Protein AF-A0AAN8EC72-F1 (afdb_monomer)

Nearest PDB structures (foldseek):
  2ee7-assembly1_A  TM=3.089E-01  e=5.657E+00  Homo sapiens
  8s0f-assembly1_2  TM=3.830E-01  e=3.181E+00  Homo sapiens

pLDDT: mean 83.52, std 13.2, range [42.47, 97.62]

Solvent-accessible surface area (backbone atoms only — not comparable to full-atom values): 26885 Å² total; per-residue (Å²): 131,85,76,81,80,80,76,50,76,69,52,52,52,50,52,51,52,38,58,77,69,40,45,73,63,52,56,74,69,58,71,92,68,86,84,71,82,86,74,54,70,72,57,46,53,48,21,55,49,37,52,50,54,47,54,59,46,53,79,74,50,94,70,86,91,40,72,78,41,62,66,50,38,45,52,48,52,38,54,61,46,72,77,41,69,18,92,88,39,93,80,29,49,31,34,41,70,56,55,52,50,49,51,54,36,31,55,54,34,48,24,67,78,69,74,52,74,72,55,68,69,49,54,51,52,49,48,38,33,60,72,48,73,40,79,92,76,36,62,78,54,34,83,79,70,81,81,88,64,64,42,48,64,67,55,49,52,46,45,50,45,29,69,75,73,69,55,84,77,82,62,87,46,65,67,57,59,50,48,47,52,35,52,51,43,49,19,34,34,48,30,49,56,65,62,41,46,46,60,62,35,24,48,68,42,45,47,44,30,43,32,53,51,96,92,43,99,60,64,43,52,34,41,36,36,49,34,61,67,37,79,95,26,55,90,37,73,76,62,24,33,26,45,75,46,55,61,46,83,96,48,65,70,92,71,22,49,44,62,49,47,49,52,49,45,48,75,66,53,32,39,58,89,49,70,46,71,68,57,58,71,65,60,73,84,56,93,89,49,56,59,49,73,66,55,57,28,82,85,45,21,75,25,34,74,38,40,23,73,44,97,86,60,48,73,40,55,92,40,44,32,80,42,56,68,75,42,53,43,31,52,47,26,48,74,57,64,45,93,58,82,51,52,60,67,19,22,19,49,31,28,52,51,36,44,54,74,72,66,57,53,69,68,44,51,33,42,45,61,53,56,93,81,89,66,64,62,64,77,76,72,47,68,38,57,34,86,59,59,28,56,26,43,48,73,76,46,82,80,82,51,69,68,56,58,51,45,67,75,32,72,71,65,77,56,60,87,84,62,74,79,82,62,56,65,73,56,46,50,53,51,49,51,52,54,44,58,64,59,71,35,82,82,50,85,65,58,71,72,53,49,54,50,50,52,55,52,55,57,62,72,76,108

Structure (mmCIF, N/CA/C/O backbone):
data_AF-A0AAN8EC72-F1
#
_entry.id   AF-A0AAN8EC72-F1
#
loop_
_atom_site.group_PDB
_atom_site.id
_atom_site.type_symbol
_atom_site.label_atom_id
_atom_site.label_alt_id
_atom_site.label_comp_id
_atom_site.label_asym_id
_atom_site.label_entity_id
_atom_site.label_seq_id
_atom_site.pdbx_PDB_ins_code
_atom_site.Cartn_x
_atom_site.Cartn_y
_atom_site.Cartn_z
_atom_site.occupancy
_atom_site.B_iso_or_equiv
_atom_site.auth_seq_id
_atom_site.auth_comp_id
_atom_site.auth_asym_id
_atom_site.auth_atom_id
_atom_site.pdbx_PDB_model_num
ATOM 1 N N . MET A 1 1 ? 42.688 46.860 9.228 1.00 46.72 1 MET A N 1
ATOM 2 C CA . MET A 1 1 ? 42.415 45.417 9.406 1.00 46.72 1 MET A CA 1
ATOM 3 C C . MET A 1 1 ? 41.124 45.282 10.195 1.00 46.72 1 MET A C 1
ATOM 5 O O . MET A 1 1 ? 41.050 45.919 11.238 1.00 46.72 1 MET A O 1
ATOM 9 N N . PRO A 1 2 ? 40.107 44.543 9.726 1.00 42.47 2 PRO A N 1
ATOM 10 C CA . PRO A 1 2 ? 38.930 44.283 10.545 1.00 42.47 2 PRO A CA 1
ATOM 11 C C . PRO A 1 2 ? 39.304 43.329 11.688 1.00 42.47 2 PRO A C 1
ATOM 13 O O . PRO A 1 2 ? 39.963 42.317 11.451 1.00 42.47 2 PRO A O 1
ATOM 16 N N . LEU A 1 3 ? 38.910 43.678 12.916 1.00 46.81 3 LEU A N 1
ATOM 17 C CA . LEU A 1 3 ? 39.041 42.824 14.098 1.00 46.81 3 LEU A CA 1
ATOM 18 C C . LEU A 1 3 ? 38.279 41.504 13.870 1.00 46.81 3 LEU A C 1
ATOM 20 O O . LEU A 1 3 ? 37.191 41.532 13.286 1.00 46.81 3 LEU A O 1
ATOM 24 N N . PRO A 1 4 ? 38.819 40.348 14.294 1.00 59.16 4 PRO A N 1
ATOM 25 C CA . PRO A 1 4 ? 38.107 39.083 14.178 1.00 59.16 4 PRO A CA 1
ATOM 26 C C . PRO A 1 4 ? 36.824 39.146 15.014 1.00 59.16 4 PRO A C 1
ATOM 28 O O . PRO A 1 4 ? 36.871 39.460 16.199 1.00 59.16 4 PRO A O 1
ATOM 31 N N . PHE A 1 5 ? 35.680 38.860 14.387 1.00 64.88 5 PHE A N 1
ATOM 32 C CA . PHE A 1 5 ? 34.396 38.738 15.077 1.00 64.88 5 PHE A CA 1
ATOM 33 C C . PHE A 1 5 ? 34.524 37.748 16.245 1.00 64.88 5 PHE A C 1
ATOM 35 O O . PHE A 1 5 ? 34.888 36.587 16.034 1.00 64.88 5 PHE A O 1
ATOM 42 N N . GLU A 1 6 ? 34.216 38.197 17.465 1.00 75.75 6 GLU A N 1
ATOM 43 C CA . GLU A 1 6 ? 34.116 37.311 18.625 1.00 75.75 6 GLU A CA 1
ATOM 44 C C . GLU A 1 6 ? 33.033 36.258 18.372 1.00 75.75 6 GLU A C 1
ATOM 46 O O . GLU A 1 6 ? 31.905 36.563 17.974 1.00 75.75 6 GLU A O 1
ATOM 51 N N . LYS A 1 7 ? 33.390 34.986 18.569 1.00 76.31 7 LYS A N 1
ATOM 52 C CA . LYS A 1 7 ? 32.455 33.870 18.413 1.00 76.31 7 LYS A CA 1
ATOM 53 C C . LYS A 1 7 ? 31.386 33.951 19.496 1.00 76.31 7 LYS A C 1
ATOM 55 O O . LYS A 1 7 ? 31.709 34.024 20.679 1.00 76.31 7 LYS A O 1
ATOM 60 N N . SER A 1 8 ? 30.117 33.862 19.103 1.00 81.00 8 SER A N 1
ATOM 61 C CA . SER A 1 8 ? 29.017 33.813 20.066 1.00 81.00 8 SER A CA 1
ATOM 62 C C . SER A 1 8 ? 29.065 32.526 20.903 1.00 81.00 8 SER A C 1
ATOM 64 O O . SER A 1 8 ? 29.641 31.516 20.485 1.00 81.00 8 SER A O 1
ATOM 66 N N . GLY A 1 9 ? 28.382 32.505 22.053 1.00 79.38 9 GLY A N 1
ATOM 67 C CA . GLY A 1 9 ? 28.254 31.290 22.873 1.00 79.38 9 GLY A CA 1
ATOM 68 C C . GLY A 1 9 ? 27.695 30.084 22.099 1.00 79.38 9 GLY A C 1
ATOM 69 O O . GLY A 1 9 ? 28.152 28.959 22.292 1.00 79.38 9 GLY A O 1
ATOM 70 N N . ARG A 1 10 ? 26.791 30.313 21.131 1.00 78.44 10 ARG A N 1
ATOM 71 C CA . ARG A 1 10 ? 26.284 29.253 20.237 1.00 78.44 10 ARG A CA 1
ATOM 72 C C . ARG A 1 10 ? 27.351 28.733 19.274 1.00 78.44 10 ARG A C 1
ATOM 74 O O . ARG A 1 10 ? 27.302 27.569 18.880 1.00 78.44 10 ARG A O 1
ATOM 81 N N . ASP A 1 11 ? 28.294 29.571 18.857 1.00 81.94 11 ASP A N 1
ATOM 82 C CA . ASP A 1 11 ? 29.370 29.156 17.953 1.00 81.94 11 ASP A CA 1
ATOM 83 C C . ASP A 1 11 ? 30.413 28.308 18.682 1.00 81.94 11 ASP A C 1
ATOM 85 O O . ASP A 1 11 ? 30.878 27.308 18.131 1.00 81.94 11 ASP A O 1
ATOM 89 N N . LEU A 1 12 ? 30.700 28.634 19.945 1.00 84.69 12 LEU A N 1
ATOM 90 C CA . LEU A 1 12 ? 31.530 27.808 20.824 1.00 84.69 12 LEU A CA 1
ATOM 91 C C . LEU A 1 12 ? 30.880 26.442 21.093 1.00 84.69 12 LEU A C 1
ATOM 93 O O . LEU A 1 12 ? 31.542 25.412 20.960 1.00 84.69 12 LEU A O 1
ATOM 97 N N . GLU A 1 13 ? 29.574 26.407 21.381 1.00 87.38 13 GLU A N 1
ATOM 98 C CA . GLU A 1 13 ? 28.813 25.160 21.548 1.00 87.38 13 GLU A CA 1
ATOM 99 C C . GLU A 1 13 ? 28.866 24.289 20.280 1.00 87.38 13 GLU A C 1
ATOM 101 O O . GLU A 1 13 ? 29.139 23.087 20.339 1.00 87.38 13 GLU A O 1
ATOM 106 N N . ARG A 1 14 ? 28.680 24.893 19.100 1.00 89.31 14 ARG A N 1
ATOM 107 C CA . ARG A 1 14 ? 28.799 24.195 17.809 1.00 89.31 14 ARG A CA 1
ATOM 108 C C . ARG A 1 14 ? 30.201 23.640 17.578 1.00 89.31 14 ARG A C 1
ATOM 110 O O . ARG A 1 14 ? 30.325 22.534 17.051 1.00 89.31 14 ARG A O 1
ATOM 117 N N . ASP A 1 15 ? 31.245 24.369 17.958 1.00 88.19 15 ASP A N 1
ATOM 118 C CA . ASP A 1 15 ? 32.632 23.911 17.834 1.00 88.19 15 ASP A CA 1
ATOM 119 C C . ASP A 1 15 ? 32.931 22.729 18.762 1.00 88.19 15 ASP A C 1
ATOM 121 O O . ASP A 1 15 ? 33.540 21.746 18.325 1.00 88.19 15 ASP A O 1
ATOM 125 N N . LEU A 1 16 ? 32.435 22.766 20.000 1.00 88.00 16 LEU A N 1
ATOM 126 C CA . LEU A 1 16 ? 32.513 21.634 20.925 1.00 88.00 16 LEU A CA 1
ATOM 127 C C . LEU A 1 16 ? 31.772 20.413 20.373 1.00 88.00 16 LEU A C 1
ATOM 129 O O . LEU A 1 16 ? 32.335 19.318 20.343 1.00 88.00 16 LEU A O 1
ATOM 133 N N . LEU A 1 17 ? 30.560 20.595 19.842 1.00 91.31 17 LEU A N 1
ATOM 134 C CA . LEU A 1 17 ? 29.793 19.516 19.215 1.00 91.31 17 LEU A CA 1
ATOM 135 C C . LEU A 1 17 ? 30.507 18.923 17.995 1.00 91.31 17 LEU A C 1
ATOM 137 O O . LEU A 1 17 ? 30.494 17.705 17.815 1.00 91.31 17 LEU A O 1
ATOM 141 N N . ARG A 1 18 ? 31.147 19.744 17.152 1.00 91.06 18 ARG A N 1
ATOM 142 C CA . ARG A 1 18 ? 31.933 19.265 15.998 1.00 91.06 18 ARG A CA 1
ATOM 143 C C . ARG A 1 18 ? 33.109 18.403 16.446 1.00 91.06 18 ARG A C 1
ATOM 145 O O . ARG A 1 18 ? 33.328 17.341 15.862 1.00 91.06 18 ARG A O 1
ATOM 152 N N . ARG A 1 19 ? 33.834 18.836 17.482 1.00 88.38 19 ARG A N 1
ATOM 153 C CA . ARG A 1 19 ? 34.950 18.074 18.066 1.00 88.38 19 ARG A CA 1
ATOM 154 C C . ARG A 1 19 ? 34.461 16.765 18.679 1.00 88.38 19 ARG A C 1
ATOM 156 O O . ARG A 1 19 ? 34.948 15.710 18.291 1.00 88.38 19 ARG A O 1
ATOM 163 N N . ALA A 1 20 ? 33.443 16.821 19.538 1.00 91.12 20 ALA A N 1
ATOM 164 C CA . ALA A 1 20 ? 32.864 15.647 20.194 1.00 91.12 20 ALA A CA 1
ATOM 165 C C . ALA A 1 20 ? 32.308 14.621 19.191 1.00 91.12 20 ALA A C 1
ATOM 167 O O . ALA A 1 20 ? 32.377 13.419 19.418 1.00 91.12 20 ALA A O 1
ATOM 168 N N . ARG A 1 21 ? 31.784 15.081 18.048 1.00 91.38 21 ARG A N 1
ATOM 169 C CA . ARG A 1 21 ? 31.259 14.215 16.978 1.00 91.38 21 ARG A CA 1
ATOM 170 C C . ARG A 1 21 ? 32.319 13.771 15.962 1.00 91.38 21 ARG A C 1
ATOM 172 O O . ARG A 1 21 ? 31.936 13.174 14.949 1.00 91.38 21 ARG A O 1
ATOM 179 N N . GLY A 1 22 ? 33.600 14.071 16.199 1.00 90.94 22 GLY A N 1
ATOM 180 C CA . GLY A 1 22 ? 34.728 13.618 15.382 1.00 90.94 22 GLY A CA 1
ATOM 181 C C . GLY A 1 22 ? 34.770 14.224 13.978 1.00 90.94 22 GLY A C 1
ATOM 182 O O . GLY A 1 22 ? 35.112 13.530 13.025 1.00 90.94 22 GLY A O 1
ATOM 183 N N . TYR A 1 23 ? 34.385 15.495 13.810 1.00 91.50 23 TYR A N 1
ATOM 184 C CA . TYR A 1 23 ? 34.305 16.143 12.491 1.00 91.50 23 TYR A CA 1
ATOM 185 C C . TYR A 1 23 ? 35.595 15.998 11.668 1.00 91.50 23 TYR A C 1
ATOM 187 O O . TYR A 1 23 ? 35.534 15.550 10.528 1.00 91.50 23 TYR A O 1
ATOM 195 N N . THR A 1 24 ? 36.761 16.290 12.252 1.00 87.44 24 THR A N 1
ATOM 196 C CA . THR A 1 24 ? 38.059 16.211 11.557 1.00 87.44 24 THR A CA 1
ATOM 197 C C . THR A 1 24 ? 38.353 14.807 11.022 1.00 87.44 24 THR A C 1
ATOM 199 O O . THR A 1 24 ? 38.777 14.662 9.880 1.00 87.44 24 THR A O 1
ATOM 202 N N . GLN A 1 25 ? 38.057 13.769 11.810 1.00 87.44 25 GLN A N 1
ATOM 203 C CA . GLN A 1 25 ? 38.228 12.366 11.409 1.00 87.44 25 GLN A CA 1
ATOM 204 C C . GLN A 1 25 ? 37.222 11.970 10.320 1.00 87.44 25 GLN A C 1
ATOM 206 O O . GLN A 1 25 ? 37.564 11.256 9.383 1.00 87.44 25 GLN A O 1
ATOM 211 N N . LYS A 1 26 ? 35.983 12.473 10.404 1.00 87.75 26 LYS A N 1
ATOM 212 C CA . LYS A 1 26 ? 34.939 12.216 9.403 1.00 87.75 26 LYS A CA 1
ATOM 213 C C . LYS A 1 26 ? 35.263 12.816 8.042 1.00 87.75 26 LYS A C 1
ATOM 215 O O . LYS A 1 26 ? 34.969 12.184 7.041 1.00 87.75 26 LYS A O 1
ATOM 220 N N . ILE A 1 27 ? 35.862 14.005 7.976 1.00 89.75 27 ILE A N 1
ATOM 221 C CA . ILE A 1 27 ? 36.263 14.591 6.685 1.00 89.75 27 ILE A CA 1
ATOM 222 C C . ILE A 1 27 ? 37.381 13.760 6.049 1.00 89.75 27 ILE A C 1
ATOM 224 O O . ILE A 1 27 ? 37.345 13.512 4.849 1.00 89.75 27 ILE A O 1
ATOM 228 N N . GLN A 1 28 ? 38.339 13.279 6.847 1.00 87.06 28 GLN A N 1
ATOM 229 C CA . GLN A 1 28 ? 39.420 12.415 6.358 1.00 87.06 28 GLN A CA 1
ATOM 230 C C . GLN A 1 28 ? 38.903 11.088 5.782 1.00 87.06 28 GLN A C 1
ATOM 232 O O . GLN A 1 28 ? 39.542 10.526 4.900 1.00 87.06 28 GLN A O 1
ATOM 237 N N . SER A 1 29 ? 37.745 10.604 6.243 1.00 83.06 29 SER A N 1
ATOM 238 C CA . SER A 1 29 ? 37.095 9.407 5.701 1.00 83.06 29 SER A CA 1
ATOM 239 C C . SER A 1 29 ? 36.094 9.683 4.573 1.00 83.06 29 SER A C 1
ATOM 241 O O . SER A 1 29 ? 35.571 8.733 3.988 1.00 83.06 29 SER A O 1
ATOM 243 N N . THR A 1 30 ? 35.820 10.950 4.230 1.00 83.88 30 THR A N 1
ATOM 244 C CA . THR A 1 30 ? 35.007 11.261 3.045 1.00 83.88 30 THR A CA 1
ATOM 245 C C . THR A 1 30 ? 35.797 11.034 1.763 1.00 83.88 30 THR A C 1
ATOM 247 O O . THR A 1 30 ? 36.959 11.410 1.647 1.00 83.88 30 THR A O 1
ATOM 250 N N . THR A 1 31 ? 35.147 10.428 0.777 1.00 85.19 31 THR A N 1
ATOM 251 C CA . THR A 1 31 ? 35.734 10.097 -0.522 1.00 85.19 31 THR A CA 1
ATOM 252 C C . THR A 1 31 ? 35.038 10.869 -1.642 1.00 85.19 31 THR A C 1
ATOM 254 O O . THR A 1 31 ? 33.893 11.301 -1.512 1.00 85.19 31 THR A O 1
ATOM 257 N N . SER A 1 32 ? 35.703 10.994 -2.791 1.00 81.19 32 SER A N 1
ATOM 258 C CA . SER A 1 32 ? 35.111 11.536 -4.025 1.00 81.19 32 SER A CA 1
ATOM 259 C C . SER A 1 32 ? 34.186 10.542 -4.744 1.00 81.19 32 SER A C 1
ATOM 261 O O . SER A 1 32 ? 33.654 10.840 -5.814 1.00 81.19 32 SER A O 1
ATOM 263 N N . THR A 1 33 ? 33.982 9.346 -4.183 1.00 80.81 33 THR A N 1
ATOM 264 C CA . THR A 1 33 ? 33.150 8.310 -4.797 1.00 80.81 33 THR A CA 1
ATOM 265 C C . THR A 1 33 ? 31.694 8.754 -4.853 1.00 80.81 33 THR A C 1
ATOM 267 O O . THR A 1 33 ? 31.110 9.140 -3.841 1.00 80.81 33 THR A O 1
ATOM 270 N N . ILE A 1 34 ? 31.078 8.636 -6.028 1.00 77.44 34 ILE A N 1
ATOM 271 C CA . ILE A 1 34 ? 29.670 8.983 -6.224 1.00 77.44 34 ILE A CA 1
ATOM 272 C C . ILE A 1 34 ? 28.788 8.033 -5.403 1.00 77.44 34 ILE A C 1
ATOM 274 O O . ILE A 1 34 ? 28.607 6.866 -5.755 1.00 77.44 34 ILE A O 1
ATOM 278 N N . VAL A 1 35 ? 28.180 8.554 -4.337 1.00 79.31 35 VAL A N 1
ATOM 279 C CA . VAL A 1 35 ? 27.195 7.821 -3.535 1.00 79.31 35 VAL A CA 1
ATOM 280 C C . VAL A 1 35 ? 25.839 7.883 -4.232 1.00 79.31 35 VAL A C 1
ATOM 282 O O . VAL A 1 35 ? 25.214 8.938 -4.344 1.00 79.31 35 VAL A O 1
ATOM 285 N N . ARG A 1 36 ? 25.357 6.736 -4.719 1.00 79.19 36 ARG A N 1
ATOM 286 C CA . ARG A 1 36 ? 24.037 6.629 -5.356 1.00 79.19 36 ARG A CA 1
ATOM 287 C C . ARG A 1 36 ? 22.976 6.251 -4.333 1.00 79.19 36 ARG A C 1
ATOM 289 O O . ARG A 1 36 ? 23.216 5.446 -3.440 1.00 79.19 36 ARG A O 1
ATOM 296 N N . LYS A 1 37 ? 21.754 6.758 -4.525 1.00 80.69 37 LYS A N 1
ATOM 297 C CA . LYS A 1 37 ? 20.604 6.358 -3.705 1.00 80.69 37 LYS A CA 1
ATOM 298 C C . LYS A 1 37 ? 20.415 4.827 -3.760 1.00 80.69 37 LYS A C 1
ATOM 300 O O . LYS A 1 37 ? 20.411 4.282 -4.878 1.00 80.69 37 LYS A O 1
ATOM 305 N N . PRO A 1 38 ? 20.209 4.154 -2.612 1.00 83.88 38 PRO A N 1
ATOM 306 C CA . PRO A 1 38 ? 19.804 2.753 -2.579 1.00 83.88 38 PRO A CA 1
ATOM 307 C C . PRO A 1 38 ? 18.546 2.529 -3.423 1.00 83.88 38 PRO A C 1
ATOM 309 O O . PRO A 1 38 ? 17.668 3.395 -3.496 1.00 83.88 38 PRO A O 1
ATOM 312 N N . ILE A 1 39 ? 18.466 1.381 -4.089 1.00 86.62 39 ILE A N 1
ATOM 313 C CA . ILE A 1 39 ? 17.303 1.003 -4.898 1.00 86.62 39 ILE A CA 1
ATOM 314 C C . ILE A 1 39 ? 16.503 -0.080 -4.195 1.00 86.62 39 ILE A C 1
ATOM 316 O O . ILE A 1 39 ? 17.054 -0.929 -3.504 1.00 86.62 39 ILE A O 1
ATOM 320 N N . ALA A 1 40 ? 15.183 -0.017 -4.352 1.00 81.69 40 ALA A N 1
ATOM 321 C CA . ALA A 1 40 ? 14.292 -1.037 -3.824 1.00 81.69 40 ALA A CA 1
ATOM 322 C C . ALA A 1 40 ? 14.502 -2.362 -4.570 1.00 81.69 40 ALA A C 1
ATOM 324 O O . ALA A 1 40 ? 14.793 -2.352 -5.767 1.00 81.69 40 ALA A O 1
ATOM 325 N N . SER A 1 41 ? 14.261 -3.486 -3.894 1.00 82.12 41 SER A N 1
ATOM 326 C CA . SER A 1 41 ? 14.407 -4.837 -4.462 1.00 82.12 41 SER A CA 1
ATOM 327 C C . SER A 1 41 ? 13.647 -5.022 -5.780 1.00 82.12 41 SER A C 1
ATOM 329 O O . SER A 1 41 ? 14.185 -5.561 -6.736 1.00 82.12 41 SER A O 1
ATOM 331 N N . GLY A 1 42 ? 12.427 -4.487 -5.895 1.00 82.19 42 GLY A N 1
ATOM 332 C CA . GLY A 1 42 ? 11.675 -4.533 -7.154 1.00 82.19 42 GLY A CA 1
ATOM 333 C C . GLY A 1 42 ? 12.382 -3.817 -8.314 1.00 82.19 42 GLY A C 1
ATOM 334 O O . GLY A 1 42 ? 12.384 -4.314 -9.435 1.00 82.19 42 GLY A O 1
ATOM 335 N N . THR A 1 43 ? 13.017 -2.671 -8.051 1.00 88.81 43 THR A N 1
ATOM 336 C CA . THR A 1 43 ? 13.814 -1.949 -9.054 1.00 88.81 43 THR A CA 1
ATOM 337 C C . THR A 1 43 ? 15.097 -2.704 -9.390 1.00 88.81 43 THR A C 1
ATOM 339 O O . THR A 1 43 ? 15.449 -2.780 -10.562 1.00 88.81 43 THR A O 1
ATOM 342 N N . GLN A 1 44 ? 15.760 -3.285 -8.385 1.00 92.38 44 GLN A N 1
ATOM 343 C CA . GLN A 1 44 ? 16.944 -4.125 -8.575 1.00 92.38 44 GLN A CA 1
ATOM 344 C C . GLN A 1 44 ? 16.641 -5.299 -9.515 1.00 92.38 44 GLN A C 1
ATOM 346 O O . GLN A 1 44 ? 17.339 -5.469 -10.507 1.00 92.38 44 GLN A O 1
ATOM 351 N N . ASN A 1 45 ? 15.530 -6.009 -9.296 1.00 92.44 45 ASN A N 1
ATOM 352 C CA . ASN A 1 45 ? 15.113 -7.110 -10.167 1.00 92.44 45 ASN A CA 1
ATOM 353 C C . ASN A 1 45 ? 14.882 -6.650 -11.615 1.00 92.44 45 ASN A C 1
ATOM 355 O O . ASN A 1 45 ? 15.243 -7.348 -12.557 1.00 92.44 45 ASN A O 1
ATOM 359 N N . HIS A 1 46 ? 14.289 -5.467 -11.823 1.00 94.00 46 HIS A N 1
ATOM 360 C CA . HIS A 1 46 ? 14.153 -4.908 -13.172 1.00 94.00 46 HIS A CA 1
ATOM 361 C C . HIS A 1 46 ? 15.512 -4.610 -13.813 1.00 94.00 46 HIS A C 1
ATOM 363 O O . HIS A 1 46 ? 15.675 -4.851 -15.004 1.00 94.00 46 HIS A O 1
ATOM 369 N N . TYR A 1 47 ? 16.476 -4.104 -13.042 1.00 96.19 47 TYR A N 1
ATOM 370 C CA . TYR A 1 47 ? 17.819 -3.797 -13.534 1.00 96.19 47 TYR A CA 1
ATOM 371 C C . TYR A 1 47 ? 18.580 -5.065 -13.916 1.00 96.19 47 TYR A C 1
ATOM 373 O O . TYR A 1 47 ? 19.102 -5.145 -15.023 1.00 96.19 47 TYR A O 1
ATOM 381 N N . GLU A 1 48 ? 18.584 -6.067 -13.042 1.00 96.50 48 GLU A N 1
ATOM 382 C CA . GLU A 1 48 ? 19.213 -7.368 -13.292 1.00 96.50 48 GLU A CA 1
ATOM 383 C C . GLU A 1 48 ? 18.596 -8.077 -14.495 1.00 96.50 48 GLU A C 1
ATOM 385 O O . GLU A 1 48 ? 19.317 -8.618 -15.328 1.00 96.50 48 GLU A O 1
ATOM 390 N N . ASN A 1 49 ? 17.267 -8.036 -14.627 1.00 95.62 49 ASN A N 1
ATOM 391 C CA . ASN A 1 49 ? 16.598 -8.590 -15.798 1.00 95.62 49 ASN A CA 1
ATOM 392 C C . ASN A 1 49 ? 17.034 -7.867 -17.074 1.00 95.62 49 ASN A C 1
ATOM 394 O O . ASN A 1 49 ? 17.425 -8.532 -18.018 1.00 95.62 49 ASN A O 1
ATOM 398 N N . MET A 1 50 ? 17.034 -6.531 -17.106 1.00 97.19 50 MET A N 1
ATOM 399 C CA . MET A 1 50 ? 17.440 -5.799 -18.313 1.00 97.19 50 MET A CA 1
ATOM 400 C C . MET A 1 50 ? 18.908 -6.008 -18.694 1.00 97.19 50 MET A C 1
ATOM 402 O O . MET A 1 50 ? 19.219 -6.001 -19.878 1.00 97.19 50 MET A O 1
ATOM 406 N N . LEU A 1 51 ? 19.802 -6.183 -17.718 1.00 97.06 51 LEU A N 1
ATOM 407 C CA . LEU A 1 51 ? 21.203 -6.516 -17.991 1.00 97.06 51 LEU A CA 1
ATOM 408 C C . LEU A 1 51 ? 21.341 -7.926 -18.572 1.00 97.06 51 LEU A C 1
ATOM 410 O O . LEU A 1 51 ? 22.084 -8.108 -19.521 1.00 97.06 51 LEU A O 1
ATOM 414 N N . ARG A 1 52 ? 20.569 -8.893 -18.072 1.00 96.94 52 ARG A N 1
ATOM 415 C CA . ARG A 1 52 ? 20.538 -10.250 -18.633 1.00 96.94 52 ARG A CA 1
ATOM 416 C C . ARG A 1 52 ? 19.992 -10.283 -20.057 1.00 96.94 52 ARG A C 1
ATOM 418 O O . ARG A 1 52 ? 20.506 -11.000 -20.895 1.00 96.94 52 ARG A O 1
ATOM 425 N N . GLU A 1 53 ? 18.955 -9.496 -20.334 1.00 96.38 53 GLU A N 1
ATOM 426 C CA . GLU A 1 53 ? 18.437 -9.350 -21.699 1.00 96.38 53 GLU A CA 1
ATOM 427 C C . GLU A 1 53 ? 19.467 -8.746 -22.646 1.00 96.38 53 GLU A C 1
ATOM 429 O O . GLU A 1 53 ? 19.495 -9.088 -23.821 1.00 96.38 53 GLU A O 1
ATOM 434 N N . TRP A 1 54 ? 20.295 -7.838 -22.136 1.00 97.31 54 TRP A N 1
ATOM 435 C CA . TRP A 1 54 ? 21.408 -7.285 -22.889 1.00 97.31 54 TRP A CA 1
ATOM 436 C C . TRP A 1 54 ? 22.498 -8.330 -23.147 1.00 97.31 54 TRP A C 1
ATOM 438 O O . TRP A 1 54 ? 22.997 -8.396 -24.263 1.00 97.31 54 TRP A O 1
ATOM 448 N N . ASP A 1 55 ? 22.818 -9.170 -22.162 1.00 96.56 55 ASP A N 1
ATOM 449 C CA . ASP A 1 55 ? 23.769 -10.271 -22.344 1.00 96.56 55 ASP A CA 1
ATOM 450 C C . ASP A 1 55 ? 23.262 -11.254 -23.424 1.00 96.56 55 ASP A C 1
ATOM 452 O O . ASP A 1 55 ? 23.988 -11.538 -24.370 1.00 96.56 55 ASP A O 1
ATOM 456 N N . ASN A 1 56 ? 21.980 -11.647 -23.380 1.00 96.25 56 ASN A N 1
ATOM 457 C CA . ASN A 1 56 ? 21.368 -12.487 -24.423 1.00 96.25 56 ASN A CA 1
ATOM 458 C C . ASN A 1 56 ? 21.400 -11.826 -25.814 1.00 96.25 56 ASN A C 1
ATOM 460 O O . ASN A 1 56 ? 21.597 -12.492 -26.822 1.00 96.25 56 ASN A O 1
ATOM 464 N N . PHE A 1 57 ? 21.190 -10.508 -25.878 1.00 97.00 57 PHE A N 1
ATOM 465 C CA . PHE A 1 57 ? 21.282 -9.762 -27.131 1.00 97.00 57 PHE A CA 1
ATOM 466 C C . PHE A 1 57 ? 22.701 -9.795 -27.706 1.00 97.00 57 PHE A C 1
ATOM 468 O O . PHE A 1 57 ? 22.848 -9.952 -28.913 1.00 97.00 57 PHE A O 1
ATOM 475 N N . ILE A 1 58 ? 23.734 -9.662 -26.864 1.00 96.88 58 ILE A N 1
ATOM 476 C CA . ILE A 1 58 ? 25.133 -9.712 -27.309 1.00 96.88 58 ILE A CA 1
ATOM 477 C C . ILE A 1 58 ? 25.453 -11.053 -27.967 1.00 96.88 58 ILE A C 1
ATOM 479 O O . ILE A 1 58 ? 26.146 -11.057 -28.982 1.00 96.88 58 ILE A O 1
ATOM 483 N N . ASP A 1 59 ? 24.939 -12.155 -27.422 1.00 94.06 59 ASP A N 1
ATOM 484 C CA . ASP A 1 59 ? 25.199 -13.501 -27.947 1.00 94.06 59 ASP A CA 1
ATOM 485 C C . ASP A 1 59 ? 24.731 -13.670 -29.406 1.00 94.06 59 ASP A C 1
ATOM 487 O O . ASP A 1 59 ? 25.286 -14.481 -30.147 1.00 94.06 59 ASP A O 1
ATOM 491 N N . GLU A 1 60 ? 23.741 -12.883 -29.835 1.00 92.69 60 GLU A N 1
ATOM 492 C CA . GLU A 1 60 ? 23.151 -12.919 -31.178 1.00 92.69 60 GLU A CA 1
ATOM 493 C C . GLU A 1 60 ? 23.535 -11.699 -32.045 1.00 92.69 60 GLU A C 1
ATOM 495 O O . GLU A 1 60 ? 23.143 -11.619 -33.212 1.00 92.69 60 GLU A O 1
ATOM 500 N N . TYR A 1 61 ? 24.268 -10.718 -31.504 1.00 94.75 61 TYR A N 1
ATOM 501 C CA . TYR A 1 61 ? 24.498 -9.436 -32.175 1.00 94.75 61 TYR A CA 1
ATOM 502 C C . TYR A 1 61 ? 25.741 -9.443 -33.073 1.00 94.75 61 TYR A C 1
ATOM 504 O O . TYR A 1 61 ? 26.880 -9.525 -32.612 1.00 94.75 61 TYR A O 1
ATOM 512 N N . GLU A 1 62 ? 25.529 -9.244 -34.375 1.00 86.88 62 GLU A N 1
ATOM 513 C CA . GLU A 1 62 ? 26.601 -9.067 -35.356 1.00 86.88 62 GLU A CA 1
ATOM 514 C C . GLU A 1 62 ? 27.161 -7.632 -35.303 1.00 86.88 62 GLU A C 1
ATOM 516 O O . GLU A 1 62 ? 26.695 -6.717 -35.985 1.00 86.88 62 GLU A O 1
ATOM 521 N N . GLY A 1 63 ? 28.172 -7.408 -34.460 1.00 88.69 63 GLY A N 1
ATOM 522 C CA . GLY A 1 63 ? 28.877 -6.129 -34.372 1.00 88.69 63 GLY A CA 1
ATOM 523 C C . GLY A 1 63 ? 29.635 -5.940 -33.062 1.00 88.69 63 GLY A C 1
ATOM 524 O O . GLY A 1 63 ? 29.710 -6.839 -32.232 1.00 88.69 63 GLY A O 1
ATOM 525 N N . VAL A 1 64 ? 30.198 -4.745 -32.856 1.00 90.75 64 VAL A N 1
ATOM 526 C CA . VAL A 1 64 ? 30.786 -4.373 -31.559 1.00 90.75 64 VAL A CA 1
ATOM 527 C C . VAL A 1 64 ? 29.655 -3.917 -30.628 1.00 90.75 64 VAL A C 1
ATOM 529 O O . VAL A 1 64 ? 29.022 -2.891 -30.908 1.00 90.75 64 VAL A O 1
ATOM 532 N N . PRO A 1 65 ? 29.370 -4.642 -29.531 1.00 92.88 65 PRO A N 1
ATOM 533 C CA . PRO A 1 65 ? 28.278 -4.290 -28.639 1.00 92.88 65 PRO A CA 1
ATOM 534 C C . PRO A 1 65 ? 28.666 -3.090 -27.770 1.00 92.88 65 PRO A C 1
ATOM 536 O O . PRO A 1 65 ? 29.400 -3.205 -26.792 1.00 92.88 65 PRO A O 1
ATOM 539 N N . ASP A 1 66 ? 28.135 -1.921 -28.114 1.00 94.25 66 ASP A N 1
ATOM 540 C CA . ASP A 1 66 ? 28.215 -0.712 -27.294 1.00 94.25 66 ASP A CA 1
ATOM 541 C C . ASP A 1 66 ? 26.815 -0.114 -27.123 1.00 94.25 66 ASP A C 1
ATOM 543 O O . ASP A 1 66 ? 26.291 0.477 -28.067 1.00 94.25 66 ASP A O 1
ATOM 547 N N . PRO A 1 67 ? 26.193 -0.210 -25.935 1.00 93.12 67 PRO A N 1
ATOM 548 C CA . PRO A 1 67 ? 24.857 0.331 -25.733 1.00 93.12 67 PRO A CA 1
ATOM 549 C C . PRO A 1 67 ? 24.832 1.860 -25.808 1.00 93.12 67 PRO A C 1
ATOM 551 O O . PRO A 1 67 ? 23.766 2.434 -26.005 1.00 93.12 67 PRO A O 1
ATOM 554 N N . THR A 1 68 ? 25.965 2.549 -25.648 1.00 93.69 68 THR A N 1
ATOM 555 C CA . THR A 1 68 ? 26.018 4.013 -25.750 1.00 93.69 68 THR A CA 1
ATOM 556 C C . THR A 1 68 ? 25.970 4.502 -27.196 1.00 93.69 68 THR A C 1
ATOM 558 O O . THR A 1 68 ? 25.580 5.652 -27.438 1.00 93.69 68 THR A O 1
ATOM 561 N N . ASN A 1 69 ? 26.271 3.624 -28.156 1.00 94.69 69 ASN A N 1
ATOM 562 C CA . ASN A 1 69 ? 26.049 3.858 -29.570 1.00 94.69 69 ASN A CA 1
ATOM 563 C C . ASN A 1 69 ? 24.544 3.825 -29.891 1.00 94.69 69 ASN A C 1
ATOM 565 O O . ASN A 1 69 ? 23.826 2.890 -29.538 1.00 94.69 69 ASN A O 1
ATOM 569 N N . VAL A 1 70 ? 24.061 4.847 -30.604 1.00 94.12 70 VAL A N 1
ATOM 570 C CA . VAL A 1 70 ? 22.633 4.998 -30.928 1.00 94.12 70 VAL A CA 1
ATOM 571 C C . VAL A 1 70 ? 22.091 3.821 -31.739 1.00 94.12 70 VAL A C 1
ATOM 573 O O . VAL A 1 70 ? 20.960 3.403 -31.495 1.00 94.12 70 VAL A O 1
ATOM 576 N N . LYS A 1 71 ? 22.861 3.290 -32.696 1.00 93.38 71 LYS A N 1
ATOM 577 C CA . LYS A 1 71 ? 22.420 2.164 -33.525 1.00 93.38 71 LYS A CA 1
ATOM 578 C C . LYS A 1 71 ? 22.265 0.906 -32.674 1.00 93.38 71 LYS A C 1
ATOM 580 O O . LYS A 1 71 ? 21.170 0.362 -32.624 1.00 93.38 71 LYS A O 1
ATOM 585 N N . THR A 1 72 ? 23.299 0.519 -31.933 1.00 95.88 72 THR A N 1
ATOM 586 C CA . THR A 1 72 ? 23.248 -0.665 -31.064 1.00 95.88 72 THR A CA 1
ATOM 587 C C . THR A 1 72 ? 22.135 -0.556 -30.016 1.00 95.88 72 THR A C 1
ATOM 589 O O . THR A 1 72 ? 21.438 -1.529 -29.742 1.00 95.88 72 THR A O 1
ATOM 592 N N . ALA A 1 73 ? 21.897 0.637 -29.460 1.00 95.69 73 ALA A N 1
ATOM 593 C CA . ALA A 1 73 ? 20.786 0.869 -28.539 1.00 95.69 73 ALA A CA 1
ATOM 594 C C . ALA A 1 73 ? 19.410 0.637 -29.188 1.00 95.69 73 ALA A C 1
ATOM 596 O O . ALA A 1 73 ? 18.518 0.066 -28.556 1.00 95.69 73 ALA A O 1
ATOM 597 N N . LYS A 1 74 ? 19.223 1.077 -30.440 1.00 95.19 74 LYS A N 1
ATOM 598 C CA . LYS A 1 74 ? 17.995 0.816 -31.205 1.00 95.19 74 LYS A CA 1
ATOM 599 C C . LYS A 1 74 ? 17.837 -0.666 -31.523 1.00 95.19 74 LYS A C 1
ATOM 601 O O . LYS A 1 74 ? 16.745 -1.194 -31.330 1.00 95.19 74 LYS A O 1
ATOM 606 N N . ASP A 1 75 ? 18.913 -1.325 -31.942 1.00 95.06 75 ASP A N 1
ATOM 607 C CA . ASP A 1 75 ? 18.916 -2.756 -32.255 1.00 95.06 75 ASP A CA 1
ATOM 608 C C . ASP A 1 75 ? 18.561 -3.587 -31.012 1.00 95.06 75 ASP A C 1
ATOM 610 O O . ASP A 1 75 ? 17.712 -4.474 -31.077 1.00 95.06 75 ASP A O 1
ATOM 614 N N . PHE A 1 76 ? 19.094 -3.220 -29.843 1.00 96.38 76 PHE A N 1
ATOM 615 C CA . PHE A 1 76 ? 18.722 -3.841 -28.572 1.00 96.38 76 PHE A CA 1
ATOM 616 C C . PHE A 1 76 ? 17.249 -3.626 -28.211 1.00 96.38 76 PHE A C 1
ATOM 618 O O . PHE A 1 76 ? 16.565 -4.553 -27.777 1.00 96.38 76 PHE A O 1
ATOM 625 N N . VAL A 1 77 ? 16.723 -2.411 -28.388 1.00 95.62 77 VAL A N 1
ATOM 626 C CA . VAL A 1 77 ? 15.294 -2.137 -28.169 1.00 95.62 77 VAL A CA 1
ATOM 627 C C . VAL A 1 77 ? 14.428 -2.970 -29.114 1.00 95.62 77 VAL A C 1
ATOM 629 O O . VAL A 1 77 ? 13.383 -3.474 -28.690 1.00 95.62 77 VAL A O 1
ATOM 632 N N . LEU A 1 78 ? 14.858 -3.133 -30.368 1.00 93.88 78 LEU A N 1
ATOM 633 C CA . LEU A 1 78 ? 14.176 -3.968 -31.346 1.00 93.88 78 LEU A CA 1
ATOM 634 C C . LEU A 1 78 ? 14.164 -5.424 -30.874 1.00 93.88 78 LEU A C 1
ATOM 636 O O . LEU A 1 78 ? 13.069 -5.940 -30.657 1.00 93.88 78 LEU A O 1
ATOM 640 N N . TYR A 1 79 ? 15.331 -6.011 -30.582 1.00 94.69 79 TYR A N 1
ATOM 641 C CA . TYR A 1 79 ? 15.483 -7.359 -30.013 1.00 94.69 79 TYR A CA 1
ATOM 642 C C . TYR A 1 79 ? 14.584 -7.576 -28.789 1.00 94.69 79 TYR A C 1
ATOM 644 O O . TYR A 1 79 ? 13.768 -8.500 -28.739 1.00 94.69 79 TYR A O 1
ATOM 652 N N . PHE A 1 80 ? 14.661 -6.662 -27.817 1.00 94.94 80 PHE A N 1
ATOM 653 C CA . PHE A 1 80 ? 13.876 -6.741 -26.590 1.00 94.94 80 PHE A CA 1
ATOM 654 C C . PHE A 1 80 ? 12.371 -6.781 -26.873 1.00 94.94 80 PHE A C 1
ATOM 656 O O . PHE A 1 80 ? 11.630 -7.501 -26.193 1.00 94.94 80 PHE A O 1
ATOM 663 N N . SER A 1 81 ? 11.917 -5.967 -27.828 1.00 92.81 81 SER A N 1
ATOM 664 C CA . SER A 1 81 ? 10.499 -5.787 -28.125 1.00 92.81 81 SER A CA 1
ATOM 665 C C . SER A 1 81 ? 9.904 -6.889 -28.995 1.00 92.81 81 SER A C 1
ATOM 667 O O . SER A 1 81 ? 8.766 -7.285 -28.744 1.00 92.81 81 SER A O 1
ATOM 669 N N . THR A 1 82 ? 10.656 -7.405 -29.968 1.00 89.31 82 THR A N 1
ATOM 670 C CA . THR A 1 82 ? 10.206 -8.456 -30.892 1.00 89.31 82 THR A CA 1
ATOM 671 C C . THR A 1 82 ? 10.184 -9.825 -30.222 1.00 89.31 82 THR A C 1
ATOM 673 O O . THR A 1 82 ? 9.293 -10.624 -30.502 1.00 89.31 82 THR A O 1
ATOM 676 N N . GLY A 1 83 ? 11.076 -10.073 -29.259 1.00 89.00 83 GLY A N 1
ATOM 677 C CA . GLY A 1 83 ? 11.106 -11.311 -28.474 1.00 89.00 83 GLY A CA 1
ATOM 678 C C . GLY A 1 83 ? 9.984 -11.457 -27.435 1.00 89.00 83 GLY A C 1
ATOM 679 O O . GLY A 1 83 ? 10.002 -12.400 -26.642 1.00 89.00 83 GLY A O 1
ATOM 680 N N . ARG A 1 84 ? 9.016 -10.527 -27.359 1.00 90.12 84 ARG A N 1
ATOM 681 C CA . ARG A 1 84 ? 8.037 -10.472 -26.258 1.00 90.12 84 ARG A CA 1
ATOM 682 C C . ARG A 1 84 ? 6.605 -10.222 -26.694 1.00 90.12 84 ARG A C 1
ATOM 684 O O . ARG A 1 84 ? 6.299 -9.351 -27.499 1.00 90.12 84 ARG A O 1
ATOM 691 N N . LYS A 1 85 ? 5.695 -10.908 -26.001 1.00 87.81 85 LYS A N 1
ATOM 692 C CA . LYS A 1 85 ? 4.249 -10.707 -26.115 1.00 87.81 85 LYS A CA 1
ATOM 693 C C . LYS A 1 85 ? 3.772 -9.616 -25.156 1.00 87.81 85 LYS A C 1
ATOM 695 O O . LYS A 1 85 ? 4.084 -9.621 -23.961 1.00 87.81 85 LYS A O 1
ATOM 700 N N . GLY A 1 86 ? 2.983 -8.689 -25.680 1.00 83.25 86 GLY A N 1
ATOM 701 C CA . GLY A 1 86 ? 2.241 -7.693 -24.922 1.00 83.25 86 GLY A CA 1
ATOM 702 C C . GLY A 1 86 ? 1.166 -8.313 -24.033 1.00 83.25 86 GLY A C 1
ATOM 703 O O . GLY A 1 86 ? 0.693 -9.422 -24.253 1.00 83.25 86 GLY A O 1
ATOM 704 N N . ARG A 1 87 ? 0.768 -7.568 -22.994 1.00 75.31 87 ARG A N 1
ATOM 705 C CA . ARG A 1 87 ? -0.261 -7.991 -22.022 1.00 75.31 87 ARG A CA 1
ATOM 706 C C . ARG A 1 87 ? -1.661 -7.449 -22.314 1.00 75.31 87 ARG A C 1
ATOM 708 O O . ARG A 1 87 ? -2.576 -7.715 -21.539 1.00 75.31 87 ARG A O 1
ATOM 715 N N . ASN A 1 88 ? -1.815 -6.595 -23.323 1.00 72.25 88 ASN A N 1
ATOM 716 C CA . ASN A 1 88 ? -3.103 -5.960 -23.623 1.00 72.25 88 ASN A CA 1
ATOM 717 C C . ASN A 1 88 ? -3.928 -6.764 -24.628 1.00 72.25 88 ASN A C 1
ATOM 719 O O . ASN A 1 88 ? -5.148 -6.704 -24.579 1.00 72.25 88 ASN A O 1
ATOM 723 N N . GLU A 1 89 ? -3.269 -7.530 -25.491 1.00 69.81 89 GLU A N 1
ATOM 724 C CA . GLU A 1 89 ? -3.892 -8.387 -26.493 1.00 69.81 89 GLU A CA 1
ATOM 725 C C . GLU A 1 89 ? -3.195 -9.743 -26.444 1.00 69.81 89 GLU A C 1
ATOM 727 O O . GLU A 1 89 ? -1.978 -9.804 -26.245 1.00 69.81 89 GLU A O 1
ATOM 732 N N . ALA A 1 90 ? -3.953 -10.828 -26.601 1.00 69.75 90 ALA A N 1
ATOM 733 C CA . ALA A 1 90 ? -3.379 -12.165 -26.660 1.00 69.75 90 ALA A CA 1
ATOM 734 C C . ALA A 1 90 ? -2.398 -12.237 -27.840 1.00 69.75 90 ALA A C 1
ATOM 736 O O . ALA A 1 90 ? -2.792 -12.050 -28.986 1.00 69.75 90 ALA A O 1
ATOM 737 N N . ASN A 1 91 ? -1.116 -12.472 -27.546 1.00 72.38 91 ASN A N 1
ATOM 738 C CA . ASN A 1 91 ? -0.020 -12.458 -28.524 1.00 72.38 91 ASN A CA 1
ATOM 739 C C . ASN A 1 91 ? 0.197 -11.116 -29.262 1.00 72.38 91 ASN A C 1
ATOM 741 O O . ASN A 1 91 ? 0.915 -11.097 -30.256 1.00 72.38 91 ASN A O 1
ATOM 745 N N . GLY A 1 92 ? -0.378 -10.004 -28.792 1.00 83.25 92 GLY A N 1
ATOM 746 C CA . GLY A 1 92 ? -0.160 -8.689 -29.403 1.00 83.25 92 GLY A CA 1
ATOM 747 C C . GLY A 1 92 ? 1.215 -8.092 -29.072 1.00 83.25 92 GLY A C 1
ATOM 748 O O . GLY A 1 92 ? 1.921 -8.611 -28.204 1.00 83.25 92 GLY A O 1
ATOM 749 N N . PRO A 1 93 ? 1.606 -6.979 -29.715 1.00 89.31 93 PRO A N 1
ATOM 750 C CA . PRO A 1 93 ? 2.894 -6.338 -29.468 1.00 89.31 93 PRO A CA 1
ATOM 751 C C . PRO A 1 93 ? 2.985 -5.702 -28.073 1.00 89.31 93 PRO A C 1
ATOM 753 O O . PRO A 1 93 ? 1.976 -5.366 -27.438 1.00 89.31 93 PRO A O 1
ATOM 756 N N . LEU A 1 94 ? 4.214 -5.480 -27.593 1.00 92.25 94 LEU A N 1
ATOM 757 C CA . LEU A 1 94 ? 4.464 -4.662 -26.402 1.00 92.25 94 LEU A CA 1
ATOM 758 C C . LEU A 1 94 ? 3.910 -3.241 -26.571 1.00 92.25 94 LEU A C 1
ATOM 760 O O . LEU A 1 94 ? 3.726 -2.750 -27.681 1.00 92.25 94 LEU A O 1
ATOM 764 N N . THR A 1 95 ? 3.672 -2.546 -25.456 1.00 91.19 95 THR A N 1
ATOM 765 C CA . THR A 1 95 ? 3.256 -1.142 -25.510 1.00 91.19 95 THR A CA 1
ATOM 766 C C . THR A 1 95 ? 4.449 -0.197 -25.542 1.00 91.19 95 THR A C 1
ATOM 768 O O . THR A 1 95 ? 5.449 -0.437 -24.863 1.00 91.19 95 THR A O 1
ATOM 771 N N . VAL A 1 96 ? 4.291 0.941 -26.226 1.00 91.75 96 VAL A N 1
ATOM 772 C CA . VAL A 1 96 ? 5.275 2.045 -26.239 1.00 91.75 96 VAL A CA 1
ATOM 773 C C . VAL A 1 96 ? 5.718 2.404 -24.816 1.00 91.75 96 VAL A C 1
ATOM 775 O O . VAL A 1 96 ? 6.908 2.501 -24.520 1.00 91.75 96 VAL A O 1
ATOM 778 N N . SER A 1 97 ? 4.763 2.527 -23.888 1.00 90.31 97 SER A N 1
ATOM 779 C CA . SER A 1 97 ? 5.046 2.889 -22.496 1.00 90.31 97 SER A CA 1
ATOM 780 C C . SER A 1 97 ? 5.872 1.842 -21.746 1.00 90.31 97 SER A C 1
ATOM 782 O O . SER A 1 97 ? 6.720 2.213 -20.934 1.00 90.31 97 SER A O 1
ATOM 784 N N . TYR A 1 98 ? 5.624 0.548 -21.981 1.00 91.81 98 TYR A N 1
ATOM 785 C CA . TYR A 1 98 ? 6.375 -0.522 -21.326 1.00 91.81 98 TYR A CA 1
ATOM 786 C C . TYR A 1 98 ? 7.788 -0.632 -21.896 1.00 91.81 98 TYR A C 1
ATOM 788 O O . TYR A 1 98 ? 8.742 -0.661 -21.121 1.00 91.81 98 TYR A O 1
ATOM 796 N N . THR A 1 99 ? 7.935 -0.598 -23.221 1.00 94.56 99 THR A N 1
ATOM 797 C CA . THR A 1 99 ? 9.246 -0.614 -23.886 1.00 94.56 99 THR A CA 1
ATOM 798 C C . THR A 1 99 ? 10.100 0.574 -23.445 1.00 94.56 99 THR A C 1
ATOM 800 O O . THR A 1 99 ? 11.256 0.402 -23.066 1.00 94.56 99 THR A O 1
ATOM 803 N N . TYR A 1 100 ? 9.521 1.776 -23.359 1.00 95.06 100 TYR A N 1
ATOM 804 C CA . TYR A 1 100 ? 10.244 2.941 -22.845 1.00 95.06 100 TYR A CA 1
ATOM 805 C C . TYR A 1 100 ? 10.606 2.820 -21.353 1.00 95.06 100 TYR A C 1
ATOM 807 O O . TYR A 1 100 ? 11.656 3.297 -20.916 1.00 95.06 100 TYR A O 1
ATOM 815 N N . ALA A 1 101 ? 9.765 2.181 -20.535 1.00 94.75 101 ALA A N 1
ATOM 816 C CA . ALA A 1 101 ? 10.111 1.895 -19.144 1.00 94.75 101 ALA A CA 1
ATOM 817 C C . ALA A 1 101 ? 11.287 0.909 -19.040 1.00 94.75 101 ALA A C 1
ATOM 819 O O . ALA A 1 101 ? 12.211 1.174 -18.271 1.00 94.75 101 ALA A O 1
ATOM 820 N N . ALA A 1 102 ? 11.279 -0.156 -19.846 1.00 95.75 102 ALA A N 1
ATOM 821 C CA . ALA A 1 102 ? 12.366 -1.127 -19.944 1.00 95.75 102 ALA A CA 1
ATOM 822 C C . ALA A 1 102 ? 13.681 -0.468 -20.374 1.00 95.75 102 ALA A C 1
ATOM 824 O O . ALA A 1 102 ? 14.701 -0.645 -19.709 1.00 95.75 102 ALA A O 1
ATOM 825 N N . TRP A 1 103 ? 13.633 0.395 -21.392 1.00 96.75 103 TRP A N 1
ATOM 826 C CA . TRP A 1 103 ? 14.781 1.191 -21.822 1.00 96.75 103 TRP A CA 1
ATOM 827 C C . TRP A 1 103 ? 15.361 2.044 -20.683 1.00 96.75 103 TRP A C 1
ATOM 829 O O . TRP A 1 103 ? 16.563 2.024 -20.425 1.00 96.75 103 TRP A O 1
ATOM 839 N N . LYS A 1 104 ? 14.513 2.742 -19.917 1.00 96.56 104 LYS A N 1
ATOM 840 C CA . LYS A 1 104 ? 14.970 3.511 -18.744 1.00 96.56 104 LYS A CA 1
ATOM 841 C C . LYS A 1 104 ? 15.587 2.638 -17.656 1.00 96.56 104 LYS A C 1
ATOM 843 O O . LYS A 1 104 ? 16.547 3.070 -17.018 1.00 96.56 104 LYS A O 1
ATOM 848 N N . TRP A 1 105 ? 15.034 1.451 -17.409 1.00 96.94 105 TRP A N 1
ATOM 849 C CA . TRP A 1 105 ? 15.613 0.510 -16.450 1.00 96.94 105 TRP A CA 1
ATOM 850 C C . TRP A 1 105 ? 16.990 0.047 -16.902 1.00 96.94 105 TRP A C 1
ATOM 852 O O . TRP A 1 105 ? 17.914 0.088 -16.095 1.00 96.94 105 TRP A O 1
ATOM 862 N N . PHE A 1 106 ? 17.143 -0.301 -18.179 1.00 97.62 106 PHE A N 1
ATOM 863 C CA . PHE A 1 106 ? 18.430 -0.674 -18.751 1.00 97.62 106 PHE A CA 1
ATOM 864 C C . PHE A 1 106 ? 19.458 0.453 -18.625 1.00 97.62 106 PHE A C 1
ATOM 866 O O . PHE A 1 106 ? 20.510 0.242 -18.028 1.00 97.62 106 PHE A O 1
ATOM 873 N N . MET A 1 107 ? 19.136 1.674 -19.071 1.00 96.38 107 MET A N 1
ATOM 874 C CA . MET A 1 107 ? 20.060 2.813 -18.968 1.00 96.38 107 MET A CA 1
ATOM 875 C C . MET A 1 107 ? 20.522 3.060 -17.525 1.00 96.38 107 MET A C 1
ATOM 877 O O . MET A 1 107 ? 21.701 3.310 -17.262 1.00 96.38 107 MET A O 1
ATOM 881 N N . ALA A 1 108 ? 19.592 2.981 -16.570 1.00 94.56 108 ALA A N 1
ATOM 882 C CA . ALA A 1 108 ? 19.897 3.176 -15.159 1.00 94.56 108 ALA A CA 1
ATOM 883 C C . ALA A 1 108 ? 20.729 2.024 -14.570 1.00 94.56 108 ALA A C 1
ATOM 885 O O . ALA A 1 108 ? 21.618 2.279 -13.751 1.00 94.56 108 ALA A O 1
ATOM 886 N N . ALA A 1 109 ? 20.452 0.782 -14.974 1.00 95.69 109 ALA A N 1
ATOM 887 C CA . ALA A 1 109 ? 21.203 -0.406 -14.582 1.00 95.69 109 ALA A CA 1
ATOM 888 C C . ALA A 1 109 ? 22.637 -0.357 -15.121 1.00 95.69 109 ALA A C 1
ATOM 890 O O . ALA A 1 109 ? 23.587 -0.474 -14.346 1.00 95.69 109 ALA A O 1
ATOM 891 N N . TRP A 1 110 ? 22.789 -0.082 -16.417 1.00 95.56 110 TRP A N 1
ATOM 892 C CA . TRP A 1 110 ? 24.074 0.051 -17.096 1.00 95.56 110 TRP A CA 1
ATOM 893 C C . TRP A 1 110 ? 24.940 1.126 -16.445 1.00 95.56 110 TRP A C 1
ATOM 895 O O . TRP A 1 110 ? 26.066 0.856 -16.032 1.00 95.56 110 TRP A O 1
ATOM 905 N N . SER A 1 111 ? 24.378 2.320 -16.229 1.00 93.06 111 SER A N 1
ATOM 906 C CA . SER A 1 111 ? 25.088 3.402 -15.545 1.00 93.06 111 SER A CA 1
ATOM 907 C C . SER A 1 111 ? 25.534 3.017 -14.143 1.00 93.06 111 SER A C 1
ATOM 909 O O . SER A 1 111 ? 26.586 3.472 -13.698 1.00 93.06 111 SER A O 1
ATOM 911 N N . ARG A 1 112 ? 24.755 2.211 -13.414 1.00 91.81 112 ARG A N 1
ATOM 912 C CA . ARG A 1 112 ? 25.127 1.749 -12.068 1.00 91.81 112 ARG A CA 1
ATOM 913 C C . ARG A 1 112 ? 26.232 0.705 -12.091 1.00 91.81 112 ARG A C 1
ATOM 915 O O . ARG A 1 112 ? 27.104 0.788 -11.238 1.00 91.81 112 ARG A O 1
ATOM 922 N N . LYS A 1 113 ? 26.190 -0.235 -13.037 1.00 91.88 113 LYS A N 1
ATOM 923 C CA . LYS A 1 113 ? 27.168 -1.324 -13.158 1.00 91.88 113 LYS A CA 1
ATOM 924 C C . LYS A 1 113 ? 28.504 -0.842 -13.730 1.00 91.88 113 LYS A C 1
ATOM 926 O O . LYS A 1 113 ? 29.548 -1.226 -13.223 1.00 91.88 113 LYS A O 1
ATOM 931 N N . HIS A 1 114 ? 28.467 0.025 -14.741 1.00 91.25 114 HIS A N 1
ATOM 932 C CA . HIS A 1 114 ? 29.647 0.422 -15.519 1.00 91.25 114 HIS A CA 1
ATOM 933 C C . HIS A 1 114 ? 30.103 1.864 -15.275 1.00 91.25 114 HIS A C 1
ATOM 935 O O . HIS A 1 114 ? 31.088 2.294 -15.856 1.00 91.25 114 HIS A O 1
ATOM 941 N N . TYR A 1 115 ? 29.388 2.638 -14.449 1.00 89.06 115 TYR A N 1
ATOM 942 C CA . TYR A 1 115 ? 29.662 4.063 -14.200 1.00 89.06 115 TYR A CA 1
ATOM 943 C C . TYR A 1 115 ? 29.619 4.962 -15.452 1.00 89.06 115 TYR A C 1
ATOM 945 O O . TYR A 1 115 ? 29.991 6.131 -15.384 1.00 89.06 115 TYR A O 1
ATOM 953 N N . ILE A 1 116 ? 29.070 4.463 -16.565 1.00 90.25 116 ILE A N 1
ATOM 954 C CA . ILE A 1 116 ? 28.929 5.179 -17.839 1.00 90.25 116 ILE A CA 1
ATOM 955 C C . ILE A 1 116 ? 27.476 5.615 -18.028 1.00 90.25 116 ILE A C 1
ATOM 957 O O . ILE A 1 116 ? 26.551 4.809 -17.936 1.00 90.25 116 ILE A O 1
ATOM 961 N N . SER A 1 117 ? 27.255 6.899 -18.304 1.00 89.25 117 SER A N 1
ATOM 962 C CA . SER A 1 117 ? 25.913 7.442 -18.541 1.00 89.25 117 SER A CA 1
ATOM 963 C C . SER A 1 117 ? 25.692 7.748 -20.017 1.00 89.25 117 SER A C 1
ATOM 965 O O . SER A 1 117 ? 26.598 8.191 -20.713 1.00 89.25 117 SER A O 1
ATOM 967 N N . PHE A 1 118 ? 24.461 7.548 -20.480 1.00 92.94 118 PHE A N 1
ATOM 968 C CA . PHE A 1 118 ? 24.059 7.847 -21.851 1.00 92.94 118 PHE A CA 1
ATOM 969 C C . PHE A 1 118 ? 23.960 9.360 -22.039 1.00 92.94 118 PHE A C 1
ATOM 971 O O . PHE A 1 118 ? 23.349 10.044 -21.211 1.00 92.94 118 PHE A O 1
ATOM 978 N N . VAL A 1 119 ? 24.492 9.884 -23.142 1.00 94.50 119 VAL A N 1
ATOM 979 C CA . VAL A 1 119 ? 24.326 11.299 -23.501 1.00 94.50 119 VAL A CA 1
ATOM 980 C C . VAL A 1 119 ? 22.848 11.586 -23.771 1.00 94.50 119 VAL A C 1
ATOM 982 O O . VAL A 1 119 ? 22.148 10.769 -24.368 1.00 94.50 119 VAL A O 1
ATOM 985 N N . LYS A 1 120 ? 22.354 12.748 -23.327 1.00 94.44 120 LYS A N 1
ATOM 986 C CA . LYS A 1 120 ? 20.928 13.103 -23.388 1.00 94.44 120 LYS A CA 1
ATOM 987 C C . LYS A 1 120 ? 20.340 13.000 -24.803 1.00 94.44 120 LYS A C 1
ATOM 989 O O . LYS A 1 120 ? 19.269 12.424 -24.959 1.00 94.44 120 LYS A O 1
ATOM 994 N N . SER A 1 121 ? 21.077 13.460 -25.814 1.00 94.44 121 SER A N 1
ATOM 995 C CA . SER A 1 121 ? 20.689 13.337 -27.225 1.00 94.44 121 SER A CA 1
ATOM 996 C C . SER A 1 121 ? 20.460 11.882 -27.646 1.00 94.44 121 SER A C 1
ATOM 998 O O . SER A 1 121 ? 19.458 11.588 -28.284 1.00 94.44 121 SER A O 1
ATOM 1000 N N . HIS A 1 122 ? 21.321 10.946 -27.231 1.00 93.31 122 HIS A N 1
ATOM 1001 C CA . HIS A 1 122 ? 21.162 9.521 -27.546 1.00 93.31 122 HIS A CA 1
ATOM 1002 C C . HIS A 1 122 ? 19.928 8.931 -26.851 1.00 93.31 122 HIS A C 1
ATOM 1004 O O . HIS A 1 122 ? 19.174 8.176 -27.466 1.00 93.31 122 HIS A O 1
ATOM 1010 N N . GLN A 1 123 ? 19.680 9.311 -25.590 1.00 94.25 123 GLN A N 1
ATOM 1011 C CA . GLN A 1 123 ? 18.480 8.885 -24.860 1.00 94.25 123 GLN A CA 1
ATOM 1012 C C . GLN A 1 123 ? 17.200 9.334 -25.577 1.00 94.25 123 GLN A C 1
ATOM 1014 O O . GLN A 1 123 ? 16.256 8.550 -25.692 1.00 94.25 123 GLN A O 1
ATOM 1019 N N . ASP A 1 124 ? 17.178 10.582 -26.051 1.00 94.50 124 ASP A N 1
ATOM 1020 C CA . ASP A 1 124 ? 16.031 11.169 -26.742 1.00 94.50 124 ASP A CA 1
ATOM 1021 C C . ASP A 1 124 ? 15.837 10.552 -28.134 1.00 94.50 124 ASP A C 1
ATOM 1023 O O . ASP A 1 124 ? 14.704 10.258 -28.508 1.00 94.50 124 ASP A O 1
ATOM 1027 N N . THR A 1 125 ? 16.915 10.233 -28.857 1.00 94.44 125 THR A N 1
ATOM 1028 C CA . THR A 1 125 ? 16.828 9.503 -30.131 1.00 94.44 125 THR A CA 1
ATOM 1029 C C . THR A 1 125 ? 16.203 8.118 -29.960 1.00 94.44 125 THR A C 1
ATOM 1031 O O . THR A 1 125 ? 15.283 7.767 -30.698 1.00 94.44 125 THR A O 1
ATOM 1034 N N . VAL A 1 126 ? 16.638 7.331 -28.970 1.00 94.69 126 VAL A N 1
ATOM 1035 C CA . VAL A 1 126 ? 16.060 5.995 -28.716 1.00 94.69 126 VAL A CA 1
ATOM 1036 C C . VAL A 1 126 ? 14.614 6.105 -28.224 1.00 94.69 126 VAL A C 1
ATOM 1038 O O . VAL A 1 126 ? 13.760 5.309 -28.614 1.00 94.69 126 VAL A O 1
ATOM 1041 N N . LYS A 1 127 ? 14.296 7.123 -27.416 1.00 94.88 127 LYS A N 1
ATOM 1042 C CA . LYS A 1 127 ? 12.912 7.424 -27.028 1.00 94.88 127 LYS A CA 1
ATOM 1043 C C . LYS A 1 127 ? 12.041 7.706 -28.259 1.00 94.88 127 LYS A C 1
ATOM 1045 O O . LYS A 1 127 ? 10.987 7.092 -28.386 1.00 94.88 127 LYS A O 1
ATOM 1050 N N . ASN A 1 128 ? 12.481 8.583 -29.160 1.00 93.69 128 ASN A N 1
ATOM 1051 C CA . ASN A 1 128 ? 11.738 8.932 -30.373 1.00 93.69 128 ASN A CA 1
ATOM 1052 C C . ASN A 1 128 ? 11.568 7.719 -31.300 1.00 93.69 128 ASN A C 1
ATOM 1054 O O . ASN A 1 128 ? 10.503 7.541 -31.885 1.00 93.69 128 ASN A O 1
ATOM 1058 N N . PHE A 1 129 ? 12.576 6.845 -31.378 1.00 94.56 129 PHE A N 1
ATOM 1059 C CA . PHE A 1 129 ? 12.493 5.567 -32.088 1.00 94.56 129 PHE A CA 1
ATOM 1060 C C . PHE A 1 129 ? 11.393 4.656 -31.513 1.00 94.56 129 PHE A C 1
ATOM 1062 O O . PHE A 1 129 ? 10.533 4.188 -32.256 1.00 94.56 129 PHE A O 1
ATOM 1069 N N . ILE A 1 130 ? 11.341 4.486 -30.185 1.00 93.88 130 ILE A N 1
ATOM 1070 C CA . ILE A 1 130 ? 10.267 3.747 -29.486 1.00 93.88 130 ILE A CA 1
ATOM 1071 C C . ILE A 1 130 ? 8.894 4.401 -29.712 1.00 93.88 130 ILE A C 1
ATOM 1073 O O . ILE A 1 130 ? 7.876 3.718 -29.819 1.00 93.88 130 ILE A O 1
ATOM 1077 N N . GLU A 1 131 ? 8.851 5.730 -29.780 1.00 91.38 131 GLU A N 1
ATOM 1078 C CA . GLU A 1 131 ? 7.641 6.509 -30.050 1.00 91.38 131 GLU A CA 1
ATOM 1079 C C . GLU A 1 131 ? 7.264 6.547 -31.541 1.00 91.38 131 GLU A C 1
ATOM 1081 O O . GLU A 1 131 ? 6.278 7.199 -31.879 1.00 91.38 131 GLU A O 1
ATOM 1086 N N . GLY A 1 132 ? 7.965 5.814 -32.415 1.00 85.56 132 GLY A N 1
ATOM 1087 C CA . GLY A 1 132 ? 7.614 5.625 -33.827 1.00 85.56 132 GLY A CA 1
ATOM 1088 C C . GLY A 1 132 ? 8.126 6.706 -34.783 1.00 85.56 132 GLY A C 1
ATOM 1089 O O . GLY A 1 132 ? 7.569 6.856 -35.864 1.00 85.56 132 GLY A O 1
ATOM 1090 N N . GLY A 1 133 ? 9.159 7.462 -34.404 1.00 83.56 133 GLY A N 1
ATOM 1091 C CA . GLY A 1 133 ? 9.752 8.515 -35.241 1.00 83.56 133 GLY A CA 1
ATOM 1092 C C . GLY A 1 133 ? 10.455 8.019 -36.514 1.00 83.56 133 GLY A C 1
ATOM 1093 O O . GLY A 1 133 ? 10.715 8.818 -37.405 1.00 83.56 133 GLY A O 1
ATOM 1094 N N . GLU A 1 134 ? 10.734 6.716 -36.630 1.00 80.44 134 GLU A N 1
ATOM 1095 C CA . GLU A 1 134 ? 11.370 6.086 -37.800 1.00 80.44 134 GLU A CA 1
ATOM 1096 C C . GLU A 1 134 ? 10.463 4.981 -38.354 1.00 80.44 134 GLU A C 1
ATOM 1098 O O . GLU A 1 134 ? 10.640 3.800 -38.065 1.00 80.44 134 GLU A O 1
ATOM 1103 N N . ALA A 1 135 ? 9.442 5.375 -39.119 1.00 67.75 135 ALA A N 1
ATOM 1104 C CA . ALA A 1 135 ? 8.306 4.518 -39.474 1.00 67.75 135 ALA A CA 1
ATOM 1105 C C . ALA A 1 135 ? 8.665 3.185 -40.167 1.00 67.75 135 ALA A C 1
ATOM 1107 O O . ALA A 1 135 ? 7.908 2.229 -40.042 1.00 67.75 135 ALA A O 1
ATOM 1108 N N . SER A 1 136 ? 9.797 3.100 -40.875 1.00 72.06 136 SER A N 1
ATOM 1109 C CA . SER A 1 136 ? 10.212 1.894 -41.607 1.00 72.06 136 SER A CA 1
ATOM 1110 C C . SER A 1 136 ? 10.998 0.874 -40.774 1.00 72.06 136 SER A C 1
ATOM 1112 O O . SER A 1 136 ? 11.064 -0.286 -41.164 1.00 72.06 136 SER A O 1
ATOM 1114 N N . SER A 1 137 ? 11.613 1.283 -39.660 1.00 77.56 137 SER A N 1
ATOM 1115 C CA . SER A 1 137 ? 12.492 0.432 -38.834 1.00 77.56 137 SER A CA 1
ATOM 1116 C C . SER A 1 137 ? 12.091 0.381 -37.357 1.00 77.56 137 SER A C 1
ATOM 1118 O O . SER A 1 137 ? 12.671 -0.386 -36.587 1.00 77.56 137 SER A O 1
ATOM 1120 N N . ALA A 1 138 ? 11.118 1.195 -36.941 1.00 78.69 138 ALA A N 1
ATOM 1121 C CA . ALA A 1 138 ? 10.640 1.231 -35.569 1.00 78.69 138 ALA A CA 1
ATOM 1122 C C . ALA A 1 138 ? 10.005 -0.107 -35.148 1.00 78.69 138 ALA A C 1
ATOM 1124 O O . ALA A 1 138 ? 9.348 -0.777 -35.951 1.00 78.69 138 ALA A O 1
ATOM 1125 N N . PRO A 1 139 ? 10.139 -0.488 -33.865 1.00 80.44 139 PRO A N 1
ATOM 1126 C CA . PRO A 1 139 ? 9.486 -1.677 -33.348 1.00 80.44 139 PRO A CA 1
ATOM 1127 C C . PRO A 1 139 ? 7.966 -1.549 -33.498 1.00 80.44 139 PRO A C 1
ATOM 1129 O O . PRO A 1 139 ? 7.376 -0.500 -33.221 1.00 80.44 139 PRO A O 1
ATOM 1132 N N . THR A 1 140 ? 7.311 -2.642 -33.893 1.00 87.50 140 THR A N 1
ATOM 1133 C CA . THR A 1 140 ? 5.846 -2.695 -33.936 1.00 87.50 140 THR A CA 1
ATOM 1134 C C . THR A 1 140 ? 5.321 -2.703 -32.503 1.00 87.50 140 THR A C 1
ATOM 1136 O O . THR A 1 140 ? 5.319 -3.738 -31.842 1.00 87.50 140 THR A O 1
ATOM 1139 N N . LEU A 1 141 ? 4.911 -1.536 -31.998 1.00 90.25 141 LEU A N 1
ATOM 1140 C CA . LEU A 1 141 ? 4.450 -1.344 -30.622 1.00 90.25 141 LEU A CA 1
ATOM 1141 C C . LEU A 1 141 ? 3.004 -0.851 -30.572 1.00 90.25 141 LEU A C 1
ATOM 1143 O O . LEU A 1 141 ? 2.575 0.011 -31.338 1.00 90.25 141 LEU A O 1
ATOM 1147 N N . SER A 1 142 ? 2.254 -1.343 -29.592 1.00 88.56 142 SER A N 1
ATOM 1148 C CA . SER A 1 142 ? 0.896 -0.885 -29.326 1.00 88.56 142 SER A CA 1
ATOM 1149 C C . SER A 1 142 ? 0.892 0.452 -28.582 1.00 88.56 142 SER A C 1
ATOM 1151 O O . SER A 1 142 ? 1.553 0.632 -27.554 1.00 88.56 142 SER A O 1
ATOM 1153 N N . ARG A 1 143 ? 0.064 1.387 -29.052 1.00 87.25 143 ARG A N 1
ATOM 1154 C CA . ARG A 1 143 ? -0.307 2.597 -28.298 1.00 87.25 143 ARG A CA 1
ATOM 1155 C C . ARG A 1 143 ? -1.570 2.403 -27.462 1.00 87.25 143 ARG A C 1
ATOM 1157 O O . ARG A 1 143 ? -1.962 3.312 -26.733 1.00 87.25 143 ARG A O 1
ATOM 1164 N N . LYS A 1 144 ? -2.212 1.231 -27.548 1.00 82.31 144 LYS A N 1
ATOM 1165 C CA . LYS A 1 144 ? -3.437 0.954 -26.799 1.00 82.31 144 LYS A CA 1
ATOM 1166 C C . LYS A 1 144 ? -3.126 0.962 -25.311 1.00 82.31 144 LYS A C 1
ATOM 1168 O O . LYS A 1 144 ? -2.261 0.233 -24.818 1.00 82.31 144 LYS A O 1
ATOM 1173 N N . THR A 1 145 ? -3.870 1.784 -24.592 1.00 72.38 145 THR A N 1
ATOM 1174 C CA . THR A 1 145 ? -3.877 1.794 -23.135 1.00 72.38 145 THR A CA 1
ATOM 1175 C C . THR A 1 145 ? -5.132 1.079 -22.661 1.00 72.38 145 THR A C 1
ATOM 1177 O O . THR A 1 145 ? -6.167 1.126 -23.323 1.00 72.38 145 THR A O 1
ATOM 1180 N N . ARG A 1 146 ? -5.036 0.366 -21.534 1.00 69.62 146 ARG A N 1
ATOM 1181 C CA . ARG A 1 146 ? -6.230 -0.220 -20.917 1.00 69.62 146 ARG A CA 1
ATOM 1182 C C . ARG A 1 146 ? -7.165 0.916 -20.492 1.00 69.62 146 ARG A C 1
ATOM 1184 O O . ARG A 1 146 ? -6.657 1.928 -19.988 1.00 69.62 146 ARG A O 1
ATOM 1191 N N . PRO A 1 147 ? -8.487 0.765 -20.664 1.00 71.25 147 PRO A N 1
ATOM 1192 C CA . PRO A 1 147 ? -9.427 1.777 -20.220 1.00 71.25 147 PRO A CA 1
ATOM 1193 C C . PRO A 1 147 ? -9.263 2.010 -18.718 1.00 71.25 147 PRO A C 1
ATOM 1195 O O . PRO A 1 147 ? -9.012 1.104 -17.921 1.00 71.25 147 PRO A O 1
ATOM 1198 N N . ARG A 1 148 ? -9.364 3.274 -18.323 1.00 76.19 148 ARG A N 1
ATOM 1199 C CA . ARG A 1 148 ? -9.214 3.689 -16.932 1.00 76.19 148 ARG A CA 1
ATOM 1200 C C . ARG A 1 148 ? -10.566 3.604 -16.225 1.00 76.19 148 ARG A C 1
ATOM 1202 O O . ARG A 1 148 ? -11.101 4.630 -15.844 1.00 76.19 148 ARG A O 1
ATOM 1209 N N . ARG A 1 149 ? -11.063 2.392 -15.970 1.00 82.62 149 ARG A N 1
ATOM 1210 C CA . ARG A 1 149 ? -12.291 2.187 -15.175 1.00 82.62 149 ARG A CA 1
ATOM 1211 C C . ARG A 1 149 ? -12.056 2.395 -13.683 1.00 82.62 149 ARG A C 1
ATOM 1213 O O . ARG A 1 149 ? -10.972 2.058 -13.199 1.00 82.62 149 ARG A O 1
ATOM 1220 N N . ASN A 1 150 ? -13.041 2.932 -12.981 1.00 87.19 150 ASN A N 1
ATOM 1221 C CA . ASN A 1 150 ? -13.059 2.974 -11.523 1.00 87.19 150 ASN A CA 1
ATOM 1222 C C . ASN A 1 150 ? -13.694 1.696 -10.958 1.00 87.19 150 ASN A C 1
ATOM 1224 O O . ASN A 1 150 ? -14.223 0.897 -11.722 1.00 87.19 150 ASN A O 1
ATOM 1228 N N . PHE A 1 151 ? -13.555 1.481 -9.650 1.00 90.50 151 PHE A N 1
ATOM 1229 C CA . PHE A 1 151 ? -14.223 0.397 -8.929 1.00 90.50 151 PHE A CA 1
ATOM 1230 C C . PHE A 1 151 ? -15.257 1.033 -8.011 1.00 90.50 151 PHE A C 1
ATOM 1232 O O . PHE A 1 151 ? -14.903 1.508 -6.933 1.00 90.50 151 PHE A O 1
ATOM 1239 N N . THR A 1 152 ? -16.473 1.140 -8.529 1.00 93.31 152 THR A N 1
ATOM 1240 C CA . THR A 1 152 ? -17.612 1.825 -7.914 1.00 93.31 152 THR A CA 1
ATOM 1241 C C . THR A 1 152 ? -18.144 1.057 -6.704 1.00 93.31 152 THR A C 1
ATOM 1243 O O . THR A 1 152 ? -17.736 -0.076 -6.440 1.00 93.31 152 THR A O 1
ATOM 1246 N N . LEU A 1 153 ? -19.083 1.666 -5.975 1.00 93.12 153 LEU A N 1
ATOM 1247 C CA . LEU A 1 153 ? -19.807 0.974 -4.908 1.00 93.12 153 LEU A CA 1
ATOM 1248 C C . LEU A 1 153 ? -20.567 -0.253 -5.443 1.00 93.12 153 LEU A C 1
ATOM 1250 O O . LEU A 1 153 ? -20.525 -1.313 -4.829 1.00 93.12 153 LEU A O 1
ATOM 1254 N N . GLU A 1 154 ? -21.163 -0.150 -6.633 1.00 94.81 154 GLU A N 1
ATOM 1255 C CA . GLU A 1 154 ? -21.820 -1.287 -7.283 1.00 94.81 154 GLU A CA 1
ATOM 1256 C C . GLU A 1 154 ? -20.825 -2.424 -7.562 1.00 94.81 154 GLU A C 1
ATOM 1258 O O . GLU A 1 154 ? -21.100 -3.583 -7.250 1.00 94.81 154 GLU A O 1
ATOM 1263 N N . ASP A 1 155 ? -19.631 -2.108 -8.075 1.00 95.19 155 ASP A N 1
ATOM 1264 C CA . ASP A 1 155 ? -18.596 -3.119 -8.319 1.00 95.19 155 ASP A CA 1
ATOM 1265 C C . ASP A 1 155 ? -18.127 -3.792 -7.015 1.00 95.19 155 ASP A C 1
ATOM 1267 O O . ASP A 1 155 ? -17.854 -5.000 -6.999 1.00 95.19 155 ASP A O 1
ATOM 1271 N N . PHE A 1 156 ? -18.040 -3.022 -5.922 1.00 95.56 156 PHE A N 1
ATOM 1272 C CA . PHE A 1 156 ? -17.748 -3.536 -4.584 1.00 95.56 156 PHE A CA 1
ATOM 1273 C C . PHE A 1 156 ? -18.837 -4.506 -4.120 1.00 95.56 156 PHE A C 1
ATOM 1275 O O . PHE A 1 156 ? -18.515 -5.637 -3.746 1.00 95.56 156 PHE A O 1
ATOM 1282 N N . ASP A 1 157 ? -20.106 -4.118 -4.219 1.00 94.56 157 ASP A N 1
ATOM 1283 C CA . ASP A 1 157 ? -21.236 -4.952 -3.813 1.00 94.56 157 ASP A CA 1
ATOM 1284 C C . ASP A 1 157 ? -21.293 -6.256 -4.607 1.00 94.56 157 ASP A C 1
ATOM 1286 O O . ASP A 1 157 ? -21.492 -7.323 -4.027 1.00 94.56 157 ASP A O 1
ATOM 1290 N N . GLN A 1 158 ? -21.069 -6.206 -5.923 1.00 95.25 158 GLN A N 1
ATOM 1291 C CA . GLN A 1 158 ? -21.020 -7.410 -6.756 1.00 95.25 158 GLN A CA 1
ATOM 1292 C C . GLN A 1 158 ? -19.842 -8.315 -6.378 1.00 95.25 158 GLN A C 1
ATOM 1294 O O . GLN A 1 158 ? -20.000 -9.534 -6.289 1.00 95.25 158 GLN A O 1
ATOM 1299 N N . CYS A 1 159 ? -18.665 -7.745 -6.096 1.00 95.12 159 CYS A N 1
ATOM 1300 C CA . CYS A 1 159 ? -17.519 -8.513 -5.605 1.00 95.12 159 CYS A CA 1
ATOM 1301 C C . CYS A 1 159 ? -17.812 -9.195 -4.269 1.00 95.12 159 CYS A C 1
ATOM 1303 O O . CYS A 1 159 ? -17.489 -10.367 -4.109 1.00 95.12 159 CYS A O 1
ATOM 1305 N N . VAL A 1 160 ? -18.411 -8.488 -3.312 1.00 94.81 160 VAL A N 1
ATOM 1306 C CA . VAL A 1 160 ? -18.706 -9.032 -1.980 1.00 94.81 160 VAL A CA 1
ATOM 1307 C C . VAL A 1 160 ? -19.826 -10.070 -2.037 1.00 94.81 160 VAL A C 1
ATOM 1309 O O . VAL A 1 160 ? -19.695 -11.130 -1.428 1.00 94.81 160 VAL A O 1
ATOM 1312 N N . LYS A 1 161 ? -20.893 -9.825 -2.807 1.00 94.12 161 LYS A N 1
ATOM 1313 C CA . LYS A 1 161 ? -21.951 -10.819 -3.053 1.00 94.12 161 LYS A CA 1
ATOM 1314 C C . LYS A 1 161 ? -21.381 -12.077 -3.691 1.00 94.12 161 LYS A C 1
ATOM 1316 O O . LYS A 1 161 ? -21.663 -13.175 -3.216 1.00 94.12 161 LYS A O 1
ATOM 1321 N N . GLN A 1 162 ? -20.533 -11.921 -4.711 1.00 94.62 162 GLN A N 1
ATOM 1322 C CA . GLN A 1 162 ? -19.832 -13.054 -5.303 1.00 94.62 162 GLN A CA 1
ATOM 1323 C C . GLN A 1 162 ? -18.999 -13.770 -4.247 1.00 94.62 162 GLN A C 1
ATOM 1325 O O . GLN A 1 162 ? -19.148 -14.971 -4.106 1.00 94.62 162 GLN A O 1
ATOM 1330 N N . LEU A 1 163 ? -18.196 -13.038 -3.472 1.00 92.81 163 LEU A N 1
ATOM 1331 C CA . LEU A 1 163 ? -17.302 -13.596 -2.464 1.00 92.81 163 LEU A CA 1
ATOM 1332 C C . LEU A 1 163 ? -18.042 -14.390 -1.385 1.00 92.81 163 LEU A C 1
ATOM 1334 O O . LEU A 1 163 ? -17.495 -15.395 -0.949 1.00 92.81 163 LEU A O 1
ATOM 1338 N N . TRP A 1 164 ? -19.233 -13.972 -0.936 1.00 92.62 164 TRP A N 1
ATOM 1339 C CA . TRP A 1 164 ? -19.927 -14.571 0.220 1.00 92.62 164 TRP A CA 1
ATOM 1340 C C . TRP A 1 164 ? -21.119 -15.465 -0.096 1.00 92.62 164 TRP A C 1
ATOM 1342 O O . TRP A 1 164 ? -21.376 -16.394 0.664 1.00 92.62 164 TRP A O 1
ATOM 1352 N N . GLN A 1 165 ? -21.834 -15.203 -1.187 1.00 90.12 165 GLN A N 1
ATOM 1353 C CA . GLN A 1 165 ? -23.116 -15.857 -1.471 1.00 90.12 165 GLN A CA 1
ATOM 1354 C C . GLN A 1 165 ? -23.039 -16.779 -2.685 1.00 90.12 165 GLN A C 1
ATOM 1356 O O . GLN A 1 165 ? -23.542 -17.896 -2.640 1.00 90.12 165 GLN A O 1
ATOM 1361 N N . ASN A 1 166 ? -22.391 -16.317 -3.756 1.00 87.00 166 ASN A N 1
ATOM 1362 C CA . ASN A 1 166 ? -22.436 -16.986 -5.059 1.00 87.00 166 ASN A CA 1
ATOM 1363 C C . ASN A 1 166 ? -21.116 -17.678 -5.432 1.00 87.00 166 ASN A C 1
ATOM 1365 O O . ASN A 1 166 ? -20.977 -18.156 -6.562 1.00 87.00 166 ASN A O 1
ATOM 1369 N N . ASP A 1 167 ? -20.117 -17.686 -4.540 1.00 84.81 167 ASP A N 1
ATOM 1370 C CA . ASP A 1 167 ? -18.810 -18.255 -4.862 1.00 84.81 167 ASP A CA 1
ATOM 1371 C C . ASP A 1 167 ? -18.819 -19.776 -4.786 1.00 84.81 167 ASP A C 1
ATOM 1373 O O . ASP A 1 167 ? -19.088 -20.365 -3.743 1.00 84.81 167 ASP A O 1
ATOM 1377 N N . TRP A 1 168 ? -18.436 -20.406 -5.892 1.00 86.56 168 TRP A N 1
ATOM 1378 C CA . TRP A 1 168 ? -18.091 -21.825 -5.942 1.00 86.56 168 TRP A CA 1
ATOM 1379 C C . TRP A 1 168 ? -16.606 -22.064 -5.633 1.00 86.56 168 TRP A C 1
ATOM 1381 O O . TRP A 1 168 ? -16.168 -23.211 -5.554 1.00 86.56 168 TRP A O 1
ATOM 1391 N N . HIS A 1 169 ? -15.799 -21.002 -5.523 1.00 87.19 169 HIS A N 1
ATOM 1392 C CA . HIS A 1 169 ? -14.369 -21.125 -5.278 1.00 87.19 169 HIS A CA 1
ATOM 1393 C C . HIS A 1 169 ? -14.075 -21.5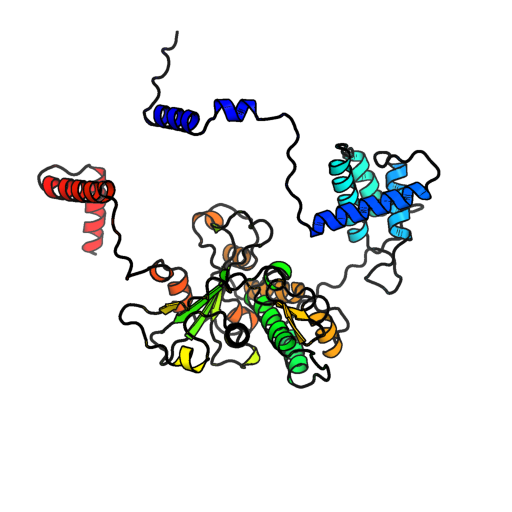58 -3.842 1.00 87.19 169 HIS A C 1
ATOM 1395 O O . HIS A 1 169 ? -14.337 -20.819 -2.896 1.00 87.19 169 HIS A O 1
ATOM 1401 N N . ASP A 1 170 ? -13.455 -22.728 -3.708 1.00 83.38 170 ASP A N 1
ATOM 1402 C CA . ASP A 1 170 ? -12.982 -23.239 -2.428 1.00 83.38 170 ASP A CA 1
ATOM 1403 C C . ASP A 1 170 ? -11.654 -22.575 -2.026 1.00 83.38 170 ASP A C 1
ATOM 1405 O O . ASP A 1 170 ? -10.625 -22.693 -2.708 1.00 83.38 170 ASP A O 1
ATOM 1409 N N . TYR A 1 171 ? -11.689 -21.834 -0.922 1.00 84.06 171 TYR A N 1
ATOM 1410 C CA . TYR A 1 171 ? -10.523 -21.171 -0.363 1.00 84.06 171 TYR A CA 1
ATOM 1411 C C . TYR A 1 171 ? -9.790 -22.144 0.559 1.00 84.06 171 TYR A C 1
ATOM 1413 O O . TYR A 1 171 ? -10.301 -22.496 1.613 1.00 84.06 171 TYR A O 1
ATOM 1421 N N . ILE A 1 172 ? -8.529 -22.473 0.232 1.00 79.06 172 ILE A N 1
ATOM 1422 C CA . ILE A 1 172 ? -7.659 -23.341 1.065 1.00 79.06 172 ILE A CA 1
ATOM 1423 C C . ILE A 1 172 ? -7.685 -22.930 2.549 1.00 79.06 172 ILE A C 1
ATOM 1425 O O . ILE A 1 172 ? -7.554 -23.768 3.435 1.00 79.06 172 ILE A O 1
ATOM 1429 N N . HIS A 1 173 ? -7.834 -21.630 2.819 1.00 84.50 173 HIS A N 1
ATOM 1430 C CA . HIS A 1 173 ? -8.056 -21.116 4.160 1.00 84.50 173 HIS A CA 1
ATOM 1431 C C . HIS A 1 173 ? -8.976 -19.887 4.117 1.00 84.50 173 HIS A C 1
ATOM 1433 O O . HIS A 1 173 ? -8.686 -18.922 3.406 1.00 84.50 173 HIS A O 1
ATOM 1439 N N . GLU A 1 174 ? -10.015 -19.855 4.961 1.00 88.00 174 GLU A N 1
ATOM 1440 C CA . GLU A 1 174 ? -10.967 -18.727 5.058 1.00 88.00 174 GLU A CA 1
ATOM 1441 C C . GLU A 1 174 ? -10.314 -17.371 5.383 1.00 88.00 174 GLU A C 1
ATOM 1443 O O . GLU A 1 174 ? -10.804 -16.325 4.962 1.00 88.00 174 GLU A O 1
ATOM 1448 N N . ARG A 1 175 ? -9.134 -17.358 6.023 1.00 87.81 175 ARG A N 1
ATOM 1449 C CA . ARG A 1 175 ? -8.305 -16.155 6.203 1.00 87.81 175 ARG A CA 1
ATOM 1450 C C . ARG A 1 1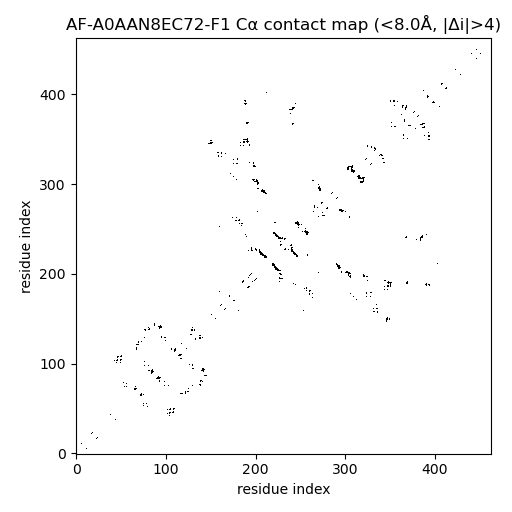75 ? -8.065 -15.434 4.881 1.00 87.81 175 ARG A C 1
ATOM 1452 O O . ARG A 1 175 ? -7.950 -14.215 4.851 1.00 87.81 175 ARG A O 1
ATOM 1459 N N . TYR A 1 176 ? -7.963 -16.176 3.788 1.00 87.25 176 TYR A N 1
ATOM 1460 C CA . TYR A 1 176 ? -7.724 -15.620 2.470 1.00 87.25 176 TYR A CA 1
ATOM 1461 C C . TYR A 1 176 ? -8.957 -14.888 1.925 1.00 87.25 176 TYR A C 1
ATOM 1463 O O . TYR A 1 176 ? -8.819 -13.821 1.329 1.00 87.25 176 TYR A O 1
ATOM 1471 N N . ARG A 1 177 ? -10.156 -15.419 2.190 1.00 91.50 177 ARG A N 1
ATOM 1472 C CA . ARG A 1 177 ? -11.444 -14.802 1.851 1.00 91.50 177 ARG A CA 1
ATOM 1473 C C . ARG A 1 177 ? -11.695 -13.549 2.695 1.00 91.50 177 ARG A C 1
ATOM 1475 O O . ARG A 1 177 ? -11.884 -12.468 2.140 1.00 91.50 177 ARG A O 1
ATOM 1482 N N . VAL A 1 178 ? -11.576 -13.675 4.020 1.00 93.88 178 VAL A N 1
ATOM 1483 C CA . VAL A 1 178 ? -11.683 -12.570 4.996 1.00 93.88 178 VAL A CA 1
ATOM 1484 C C . VAL A 1 178 ? -10.649 -11.481 4.696 1.00 93.88 178 VAL A C 1
ATOM 1486 O O . VAL A 1 178 ? -10.984 -10.301 4.606 1.00 93.88 178 VAL A O 1
ATOM 1489 N N . GLY A 1 179 ? -9.395 -11.871 4.459 1.00 94.25 179 GLY A N 1
ATOM 1490 C CA . GLY A 1 179 ? -8.301 -10.961 4.132 1.00 94.25 179 GLY A CA 1
ATOM 1491 C C . GLY A 1 179 ? -8.484 -10.253 2.789 1.00 94.25 179 GLY A C 1
ATOM 1492 O O . GLY A 1 179 ? -8.112 -9.089 2.666 1.00 94.25 179 GLY A O 1
ATOM 1493 N N . LEU A 1 180 ? -9.085 -10.904 1.787 1.00 94.12 180 LEU A N 1
ATOM 1494 C CA . LEU A 1 180 ? -9.391 -10.264 0.506 1.00 94.12 180 LEU A CA 1
ATOM 1495 C C . LEU A 1 180 ? -10.450 -9.166 0.661 1.00 94.12 180 LEU A C 1
ATOM 1497 O O . LEU A 1 180 ? -10.260 -8.073 0.124 1.00 94.12 180 LEU A O 1
ATOM 1501 N N . GLN A 1 181 ? -11.521 -9.420 1.417 1.00 95.56 181 GLN A N 1
ATOM 1502 C CA . GLN A 1 181 ? -12.511 -8.382 1.707 1.00 95.56 181 GLN A CA 1
ATOM 1503 C C . GLN A 1 181 ? -11.923 -7.256 2.549 1.00 95.56 181 GLN A C 1
ATOM 1505 O O . GLN A 1 181 ? -12.117 -6.091 2.208 1.00 95.56 181 GLN A O 1
ATOM 1510 N N . LEU A 1 182 ? -11.162 -7.579 3.599 1.00 96.25 182 LEU A N 1
ATOM 1511 C CA . LEU A 1 182 ? -10.486 -6.564 4.401 1.00 96.25 182 LEU A CA 1
ATOM 1512 C C . LEU A 1 182 ? -9.591 -5.685 3.523 1.00 96.25 182 LEU A C 1
ATOM 1514 O O . LEU A 1 182 ? -9.639 -4.463 3.611 1.00 96.25 182 LEU A O 1
ATOM 1518 N N . LEU A 1 183 ? -8.808 -6.289 2.626 1.00 95.19 183 LEU A N 1
ATOM 1519 C CA . LEU A 1 183 ? -7.947 -5.554 1.705 1.00 95.19 183 LEU A CA 1
ATOM 1520 C C . LEU A 1 183 ? -8.762 -4.635 0.777 1.00 95.19 183 LEU A C 1
ATOM 1522 O O . LEU A 1 183 ? -8.370 -3.484 0.578 1.00 95.19 183 LEU A O 1
ATOM 1526 N N . LEU A 1 184 ? -9.895 -5.103 0.240 1.00 95.50 184 LEU A N 1
ATOM 1527 C CA . LEU A 1 184 ? -10.818 -4.272 -0.544 1.00 95.50 184 LEU A CA 1
ATOM 1528 C C . LEU A 1 184 ? -11.332 -3.080 0.272 1.00 95.50 184 LEU A C 1
ATOM 1530 O O . LEU A 1 184 ? -11.205 -1.946 -0.191 1.00 95.50 184 LEU A O 1
ATOM 1534 N N . LEU A 1 185 ? -11.828 -3.322 1.487 1.00 95.81 185 LEU A N 1
ATOM 1535 C CA . LEU A 1 185 ? -12.318 -2.290 2.404 1.00 95.81 185 LEU A CA 1
ATOM 1536 C C . LEU A 1 185 ? -11.236 -1.251 2.714 1.00 95.81 185 LEU A C 1
ATOM 1538 O O . LEU A 1 185 ? -11.467 -0.055 2.549 1.00 95.81 185 LEU A O 1
ATOM 1542 N N . LEU A 1 186 ? -10.013 -1.680 3.048 1.00 95.06 186 LEU A N 1
ATOM 1543 C CA . LEU A 1 186 ? -8.890 -0.766 3.275 1.00 95.06 186 LEU A CA 1
ATOM 1544 C C . LEU A 1 186 ? -8.639 0.128 2.054 1.00 95.06 186 LEU A C 1
ATOM 1546 O O . LEU A 1 186 ? -8.433 1.333 2.199 1.00 95.06 186 LEU A O 1
ATOM 1550 N N . HIS A 1 187 ? -8.666 -0.424 0.839 1.00 92.81 187 HIS A N 1
ATOM 1551 C CA . HIS A 1 187 ? -8.447 0.360 -0.378 1.00 92.81 187 HIS A CA 1
ATOM 1552 C C . HIS A 1 187 ? -9.568 1.352 -0.681 1.00 92.81 187 HIS A C 1
ATOM 1554 O O . HIS A 1 187 ? -9.260 2.473 -1.097 1.00 92.81 187 HIS A O 1
ATOM 1560 N N . CYS A 1 188 ? -10.819 0.960 -0.452 1.00 93.19 188 CYS A N 1
ATOM 1561 C CA . CYS A 1 188 ? -11.985 1.822 -0.618 1.00 93.19 188 CYS A CA 1
ATOM 1562 C C . CYS A 1 188 ? -11.963 2.973 0.402 1.00 93.19 188 CYS A C 1
ATOM 1564 O O . CYS A 1 188 ? -12.074 4.137 0.028 1.00 93.19 188 CYS A O 1
ATOM 1566 N N . ASN A 1 189 ? -11.648 2.669 1.662 1.00 92.00 189 ASN A N 1
ATOM 1567 C CA . ASN A 1 189 ? -11.806 3.609 2.774 1.00 92.00 189 ASN A CA 1
ATOM 1568 C C . ASN A 1 189 ? -10.625 4.559 2.979 1.00 92.00 189 ASN A C 1
ATOM 1570 O O . ASN A 1 189 ? -10.748 5.556 3.680 1.00 92.00 189 ASN A O 1
ATOM 1574 N N . THR A 1 190 ? -9.448 4.264 2.422 1.00 87.50 190 THR A N 1
ATOM 1575 C CA . THR A 1 190 ? -8.221 5.037 2.728 1.00 87.50 190 THR A CA 1
ATOM 1576 C C . THR A 1 190 ? -7.382 5.385 1.505 1.00 87.50 190 THR A C 1
ATOM 1578 O O . THR A 1 190 ? -6.334 6.029 1.603 1.00 87.50 190 THR A O 1
ATOM 1581 N N . SER A 1 191 ? -7.822 4.948 0.323 1.00 85.06 191 SER A N 1
ATOM 1582 C CA . SER A 1 191 ? -7.128 5.083 -0.956 1.00 85.06 191 SER A CA 1
ATOM 1583 C C . SER A 1 191 ? -5.727 4.468 -1.013 1.00 85.06 191 SER A C 1
ATOM 1585 O O . SER A 1 191 ? -5.034 4.709 -1.992 1.00 85.06 191 SER A O 1
ATOM 1587 N N . GLY A 1 192 ? -5.243 3.699 -0.032 1.00 86.19 192 GLY A N 1
ATOM 1588 C CA . GLY A 1 192 ? -3.846 3.228 0.001 1.00 86.19 192 GLY A CA 1
ATOM 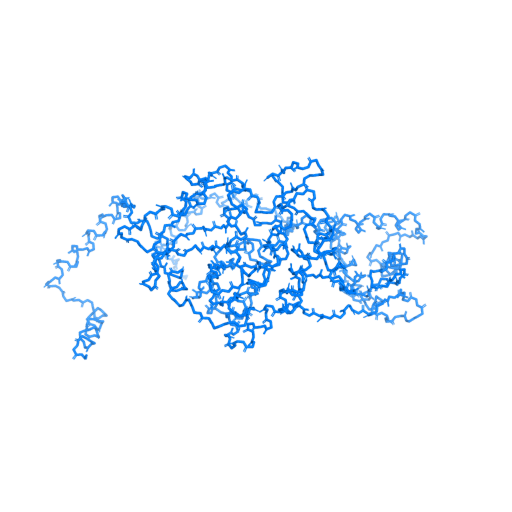1589 C C . GLY A 1 192 ? -3.374 2.496 -1.263 1.00 86.19 192 GLY A C 1
ATOM 1590 O O . GLY A 1 192 ? -4.166 2.036 -2.087 1.00 86.19 192 GLY A O 1
ATOM 1591 N N . ARG A 1 193 ? -2.058 2.394 -1.480 1.00 86.69 193 ARG A N 1
ATOM 1592 C CA . ARG A 1 193 ? -1.522 1.600 -2.608 1.00 86.69 193 ARG A CA 1
ATOM 1593 C C . ARG A 1 193 ? -1.404 0.140 -2.209 1.00 86.69 193 ARG A C 1
ATOM 1595 O O . ARG A 1 193 ? -1.045 -0.143 -1.079 1.00 86.69 193 ARG A O 1
ATOM 1602 N N . ARG A 1 194 ? -1.592 -0.779 -3.165 1.00 88.19 194 ARG A N 1
ATOM 1603 C CA . ARG A 1 194 ? -1.462 -2.240 -2.967 1.00 88.19 194 ARG A CA 1
ATOM 1604 C C . ARG A 1 194 ? -0.320 -2.625 -2.017 1.00 88.19 194 ARG A C 1
ATOM 1606 O O . ARG A 1 194 ? -0.517 -3.371 -1.071 1.00 88.19 194 ARG A O 1
ATOM 1613 N N . GLY A 1 195 ? 0.888 -2.145 -2.324 1.00 86.31 195 GLY A N 1
ATOM 1614 C CA . GLY A 1 195 ? 2.087 -2.515 -1.575 1.00 86.31 195 GLY A CA 1
ATOM 1615 C C . GLY A 1 195 ? 2.096 -1.989 -0.143 1.00 86.31 195 GLY A C 1
ATOM 1616 O O . GLY A 1 195 ? 2.719 -2.608 0.695 1.00 86.31 195 GLY A O 1
ATOM 1617 N N . GLU A 1 196 ? 1.393 -0.895 0.144 1.00 90.19 196 GLU A N 1
ATOM 1618 C CA . GLU A 1 196 ? 1.333 -0.311 1.487 1.00 90.19 196 GLU A CA 1
ATOM 1619 C C . GLU A 1 196 ? 0.512 -1.184 2.454 1.00 90.19 196 GLU A C 1
ATOM 1621 O O . GLU A 1 196 ? 0.749 -1.104 3.651 1.00 90.19 196 GLU A O 1
ATOM 1626 N N . TYR A 1 197 ? -0.393 -2.037 1.945 1.00 92.38 197 TYR A N 1
ATOM 1627 C CA . TYR A 1 197 ? -1.204 -2.956 2.753 1.00 92.38 197 TYR A CA 1
ATOM 1628 C C . TYR A 1 197 ? -0.731 -4.396 2.656 1.00 92.38 197 TYR A C 1
ATOM 1630 O O . TYR A 1 197 ? -0.146 -4.904 3.605 1.00 92.38 197 TYR A O 1
ATOM 1638 N N . GLU A 1 198 ? -0.898 -5.033 1.494 1.00 92.38 198 GLU A N 1
ATOM 1639 C CA . GLU A 1 198 ? -0.629 -6.468 1.316 1.00 92.38 198 GLU A CA 1
ATOM 1640 C C . GLU A 1 198 ? 0.800 -6.860 1.731 1.00 92.38 198 GLU A C 1
ATOM 1642 O O . GLU A 1 198 ? 1.010 -7.978 2.186 1.00 92.38 198 GLU A O 1
ATOM 1647 N N . LYS A 1 199 ? 1.780 -5.958 1.567 1.00 89.25 199 LYS A N 1
ATOM 1648 C CA . LYS A 1 199 ? 3.204 -6.264 1.776 1.00 89.25 199 LYS A CA 1
ATOM 1649 C C . LYS A 1 199 ? 3.835 -5.640 3.014 1.00 89.25 199 LYS A C 1
ATOM 1651 O O . LYS A 1 199 ? 4.873 -6.130 3.439 1.00 89.25 199 LYS A O 1
ATOM 1656 N N . GLU A 1 200 ? 3.290 -4.536 3.510 1.00 90.69 200 GLU A N 1
ATOM 1657 C CA . GLU A 1 200 ? 4.015 -3.658 4.439 1.00 90.69 200 GLU A CA 1
ATOM 1658 C C . GLU A 1 200 ? 3.231 -3.331 5.710 1.00 90.69 200 GLU A C 1
ATOM 1660 O O . GLU A 1 200 ? 3.822 -2.813 6.651 1.00 90.69 200 GLU A O 1
ATOM 1665 N N . LEU A 1 201 ? 1.928 -3.625 5.758 1.00 93.50 201 LEU A N 1
ATOM 1666 C CA . LEU A 1 201 ? 1.123 -3.363 6.944 1.00 93.50 201 LEU A CA 1
ATOM 1667 C C . LEU A 1 201 ? 1.349 -4.465 7.985 1.00 93.50 201 LEU A C 1
ATOM 1669 O O . LEU A 1 201 ? 0.994 -5.625 7.762 1.00 93.50 201 LEU A O 1
ATOM 1673 N N . THR A 1 202 ? 1.919 -4.082 9.123 1.00 95.12 202 THR A N 1
ATOM 1674 C CA . THR A 1 202 ? 2.112 -4.934 10.305 1.00 95.12 202 THR A CA 1
ATOM 1675 C C . THR A 1 202 ? 1.266 -4.439 11.469 1.00 95.12 202 THR A C 1
ATOM 1677 O O . THR A 1 202 ? 0.911 -3.260 11.494 1.00 95.12 202 THR A O 1
ATOM 1680 N N . TYR A 1 203 ? 0.983 -5.298 12.453 1.00 95.25 203 TYR A N 1
ATOM 1681 C CA . TYR A 1 203 ? 0.201 -4.921 13.643 1.00 95.25 203 TYR A CA 1
ATOM 1682 C C . TYR A 1 203 ? 0.789 -3.721 14.401 1.00 95.25 203 TYR A C 1
ATOM 1684 O O . TYR A 1 203 ? 0.050 -2.846 14.837 1.00 95.25 203 TYR A O 1
ATOM 1692 N N . ALA A 1 204 ? 2.114 -3.581 14.440 1.00 91.44 204 ALA A N 1
ATOM 1693 C CA . ALA A 1 204 ? 2.818 -2.446 15.038 1.00 91.44 204 ALA A CA 1
ATOM 1694 C C . ALA A 1 204 ? 2.576 -1.112 14.309 1.00 91.44 204 ALA A C 1
ATOM 1696 O O . ALA A 1 204 ? 2.938 -0.051 14.814 1.00 91.44 204 ALA A O 1
ATOM 1697 N N . ASN A 1 205 ? 2.023 -1.132 13.095 1.00 92.44 205 ASN A N 1
ATOM 1698 C CA . ASN A 1 205 ? 1.622 0.075 12.368 1.00 92.44 205 ASN A CA 1
ATOM 1699 C C . ASN A 1 205 ? 0.164 0.467 12.639 1.00 92.44 205 ASN A C 1
ATOM 1701 O O . ASN A 1 205 ? -0.298 1.462 12.077 1.00 92.44 205 ASN A O 1
ATOM 1705 N N . ILE A 1 206 ? -0.540 -0.294 13.478 1.00 93.81 206 ILE A N 1
ATOM 1706 C CA . ILE A 1 206 ? -1.949 -0.115 13.815 1.00 93.81 206 ILE A CA 1
ATOM 1707 C C . ILE A 1 206 ? -2.083 0.150 15.309 1.00 93.81 206 ILE A C 1
ATOM 1709 O O . ILE A 1 206 ? -1.344 -0.386 16.121 1.00 93.81 206 ILE A O 1
ATOM 1713 N N . THR A 1 207 ? -3.048 0.969 15.684 1.00 93.06 207 THR A N 1
ATOM 1714 C CA . THR A 1 207 ? -3.521 1.159 17.049 1.00 93.06 207 THR A CA 1
ATOM 1715 C C . THR A 1 207 ? -4.987 0.764 17.073 1.00 93.06 207 THR A C 1
ATOM 1717 O O . THR A 1 207 ? -5.780 1.312 16.309 1.00 93.06 207 THR A O 1
ATOM 1720 N N . ILE A 1 208 ? -5.337 -0.183 17.939 1.00 95.12 208 ILE A N 1
ATOM 1721 C CA . ILE A 1 208 ? -6.727 -0.567 18.187 1.00 95.12 208 ILE A CA 1
ATOM 1722 C C . ILE A 1 208 ? -7.139 0.077 19.502 1.00 95.12 208 ILE A C 1
ATOM 1724 O O . ILE A 1 208 ? -6.434 -0.061 20.503 1.00 95.12 208 ILE A O 1
ATOM 1728 N N . ALA A 1 209 ? -8.259 0.786 19.502 1.00 93.25 209 ALA A N 1
ATOM 1729 C CA . ALA A 1 209 ? -8.779 1.434 20.694 1.00 93.25 209 ALA A CA 1
ATOM 1730 C C . ALA A 1 209 ? -10.278 1.197 20.850 1.00 93.25 209 ALA A C 1
ATOM 1732 O O . ALA A 1 209 ? -11.013 1.216 19.869 1.00 93.25 209 ALA A O 1
ATOM 1733 N N . LEU A 1 210 ? -10.723 1.039 22.094 1.00 93.75 210 LEU A N 1
ATOM 1734 C CA . LEU A 1 210 ? -12.131 1.149 22.463 1.00 93.75 210 LEU A CA 1
ATOM 1735 C C . LEU A 1 210 ? -12.392 2.586 22.886 1.00 93.75 210 LEU A C 1
ATOM 1737 O O . LEU A 1 210 ? -11.649 3.117 23.716 1.00 93.75 210 LEU A O 1
ATOM 1741 N N . VAL A 1 211 ? -13.433 3.205 22.338 1.00 91.81 211 VAL A N 1
ATOM 1742 C CA . VAL A 1 211 ? -13.799 4.597 22.606 1.00 91.81 211 VAL A CA 1
ATOM 1743 C C . VAL A 1 211 ? -15.242 4.690 23.083 1.00 91.81 211 VAL A C 1
ATOM 1745 O O . VAL A 1 211 ? -16.169 4.308 22.382 1.00 91.81 211 VAL A O 1
ATOM 1748 N N . TRP A 1 212 ? -15.434 5.252 24.274 1.00 90.62 212 TRP A N 1
ATOM 1749 C CA . TRP A 1 212 ? -16.744 5.547 24.848 1.00 90.62 212 TRP A CA 1
ATOM 1750 C C . TRP A 1 212 ? -17.173 6.956 24.448 1.00 90.62 212 TRP A C 1
ATOM 1752 O O . TRP A 1 212 ? -16.731 7.949 25.043 1.00 90.62 212 TRP A O 1
ATOM 1762 N N . LEU A 1 213 ? -18.039 7.022 23.442 1.00 85.75 213 LEU A N 1
ATOM 1763 C CA . LEU A 1 213 ? -18.710 8.247 23.020 1.00 85.75 213 LEU A CA 1
ATOM 1764 C C . LEU A 1 213 ? -19.856 8.596 23.980 1.00 85.75 213 LEU A C 1
ATOM 1766 O O . LEU A 1 213 ? -20.331 7.748 24.735 1.00 85.75 213 LEU A O 1
ATOM 1770 N N . LYS A 1 214 ? -20.249 9.872 24.031 1.00 81.31 214 LYS A N 1
ATOM 1771 C CA . LYS A 1 214 ? -21.265 10.341 24.996 1.00 81.31 214 LYS A CA 1
ATOM 1772 C C . LYS A 1 214 ? -22.676 9.857 24.661 1.00 81.31 214 LYS A C 1
ATOM 1774 O O . LYS A 1 214 ? -23.495 9.734 25.562 1.00 81.31 214 LYS A O 1
ATOM 1779 N N . ASP A 1 215 ? -22.936 9.643 23.383 1.00 80.62 215 ASP A N 1
ATOM 1780 C CA . ASP A 1 215 ? -24.215 9.309 22.758 1.00 80.62 215 ASP A CA 1
ATOM 1781 C C . ASP A 1 215 ? -24.368 7.805 22.468 1.00 80.62 215 ASP A C 1
ATOM 1783 O O . ASP A 1 215 ? -25.326 7.392 21.818 1.00 80.62 215 ASP A O 1
ATOM 1787 N N . LYS A 1 216 ? -23.427 6.976 22.938 1.00 80.62 216 LYS A N 1
ATOM 1788 C CA . LYS A 1 216 ? -23.405 5.528 22.711 1.00 80.62 216 LYS A CA 1
ATOM 1789 C C . LYS A 1 216 ? -23.336 4.783 24.044 1.00 80.62 216 LYS A C 1
ATOM 1791 O O . LYS A 1 216 ? -22.477 5.068 24.878 1.00 80.62 216 LYS A O 1
ATOM 1796 N N . ASP A 1 217 ? -24.198 3.782 24.204 1.00 81.00 217 ASP A N 1
ATOM 1797 C CA . ASP A 1 217 ? -24.220 2.924 25.398 1.00 81.00 217 ASP A CA 1
ATOM 1798 C C . ASP A 1 217 ? -23.045 1.937 25.437 1.00 81.00 217 ASP A C 1
ATOM 1800 O O . ASP A 1 217 ? -22.583 1.542 26.508 1.00 81.00 217 ASP A O 1
ATOM 1804 N N . GLN A 1 218 ? -22.536 1.553 24.264 1.00 86.00 218 GLN A N 1
ATOM 1805 C CA . GLN A 1 218 ? -21.390 0.661 24.112 1.00 86.00 218 GLN A CA 1
ATOM 1806 C C . GLN A 1 218 ? -20.183 1.409 23.536 1.00 86.00 218 GLN A C 1
ATOM 1808 O O . GLN A 1 218 ? -20.359 2.351 22.755 1.00 86.00 218 GLN A O 1
ATOM 1813 N N . PRO A 1 219 ? -18.950 1.019 23.912 1.00 91.00 219 PRO A N 1
ATOM 1814 C CA . PRO A 1 219 ? -17.767 1.563 23.271 1.00 91.00 219 PRO A CA 1
ATOM 1815 C C . PRO A 1 219 ? -17.727 1.176 21.796 1.00 91.00 219 PRO A C 1
ATOM 1817 O O . PRO A 1 219 ? -18.105 0.068 21.427 1.00 91.00 219 PRO A O 1
ATOM 1820 N N . GLN A 1 220 ? -17.187 2.072 20.980 1.00 90.81 220 GLN A N 1
ATOM 1821 C CA . GLN A 1 220 ? -16.878 1.804 19.587 1.00 90.81 220 GLN A CA 1
ATOM 1822 C C . GLN A 1 220 ? -15.418 1.378 19.446 1.00 90.81 220 GLN A C 1
ATOM 1824 O O . GLN A 1 220 ? -14.524 1.999 20.035 1.00 90.81 220 GLN A O 1
ATOM 1829 N N . ILE A 1 221 ? -15.157 0.356 18.639 1.00 93.06 221 ILE A N 1
ATOM 1830 C CA . ILE A 1 221 ? -13.795 -0.012 18.256 1.00 93.06 221 ILE A CA 1
ATOM 1831 C C . ILE A 1 221 ? -13.322 0.890 17.115 1.00 93.06 221 ILE A C 1
ATOM 1833 O O . ILE A 1 221 ? -13.990 1.084 16.095 1.00 93.06 221 ILE A O 1
ATOM 1837 N N . ILE A 1 222 ? -12.121 1.427 17.290 1.00 92.44 222 ILE A N 1
ATOM 1838 C CA . ILE A 1 222 ? -11.433 2.271 16.324 1.00 92.44 222 ILE A CA 1
ATOM 1839 C C . ILE A 1 222 ? -10.096 1.643 15.981 1.00 92.44 222 ILE A C 1
ATOM 1841 O O . ILE A 1 222 ? -9.361 1.172 16.851 1.00 92.44 222 ILE A O 1
ATOM 1845 N N . ILE A 1 223 ? -9.772 1.689 14.698 1.00 93.56 223 ILE A N 1
ATOM 1846 C CA . ILE A 1 223 ? -8.506 1.240 14.146 1.00 93.56 223 ILE A CA 1
ATOM 1847 C C . ILE A 1 223 ? -7.845 2.437 13.490 1.00 93.56 223 ILE A C 1
ATOM 1849 O O . ILE A 1 223 ? -8.260 2.887 12.424 1.00 93.56 223 ILE A O 1
ATOM 1853 N N . ASP A 1 224 ? -6.800 2.946 14.122 1.00 90.62 224 ASP A N 1
ATOM 1854 C CA . ASP A 1 224 ? -5.910 3.918 13.504 1.00 90.62 224 ASP A CA 1
ATOM 1855 C C . ASP A 1 224 ? -4.704 3.192 12.931 1.00 90.62 224 ASP A C 1
ATOM 1857 O O . ASP A 1 224 ? -4.123 2.332 13.587 1.00 90.62 224 ASP A O 1
ATOM 1861 N N . PHE A 1 225 ? -4.294 3.522 11.715 1.00 90.06 225 PHE A N 1
ATOM 1862 C CA . PHE A 1 225 ? -3.093 2.934 11.151 1.00 90.06 225 PHE A CA 1
ATOM 1863 C C . PHE A 1 225 ? -2.278 3.914 10.326 1.00 90.06 225 PHE A C 1
ATOM 1865 O O . PHE A 1 225 ? -2.779 4.828 9.663 1.00 90.06 225 PHE A O 1
ATOM 1872 N N . ARG A 1 226 ? -0.969 3.666 10.325 1.00 88.50 226 ARG A N 1
ATOM 1873 C CA . ARG A 1 226 ? 0.032 4.465 9.625 1.00 88.50 226 ARG A CA 1
ATOM 1874 C C . ARG A 1 226 ? 0.558 3.729 8.400 1.00 88.50 226 ARG A C 1
ATOM 1876 O O . ARG A 1 226 ? 1.057 2.610 8.481 1.00 88.50 226 ARG A O 1
ATOM 1883 N N . ARG A 1 227 ? 0.555 4.403 7.251 1.00 87.69 227 ARG A N 1
ATOM 1884 C CA . ARG A 1 227 ? 1.128 3.897 5.992 1.00 87.69 227 ARG A CA 1
ATOM 1885 C C . ARG A 1 227 ? 2.630 4.177 5.938 1.00 87.69 227 ARG A C 1
ATOM 1887 O O . ARG A 1 227 ? 3.086 5.099 5.256 1.00 87.69 227 ARG A O 1
ATOM 1894 N N . THR A 1 228 ? 3.404 3.361 6.648 1.00 83.00 228 THR A N 1
ATOM 1895 C CA . THR A 1 228 ? 4.847 3.565 6.876 1.00 83.00 228 THR A CA 1
ATOM 1896 C C . THR A 1 228 ? 5.695 3.556 5.602 1.00 83.00 228 THR A C 1
ATOM 1898 O O . THR A 1 228 ? 6.671 4.299 5.490 1.00 83.00 228 THR A O 1
ATOM 1901 N N . LYS A 1 229 ? 5.297 2.784 4.582 1.00 81.62 229 LYS A N 1
ATOM 1902 C CA . LYS A 1 229 ? 6.010 2.702 3.292 1.00 81.62 229 LYS A CA 1
ATOM 1903 C C . LYS A 1 229 ? 5.343 3.456 2.140 1.00 81.62 229 LYS A C 1
ATOM 1905 O O . LYS A 1 229 ? 5.565 3.130 0.968 1.00 81.62 229 LYS A O 1
ATOM 1910 N N . ALA A 1 230 ? 4.580 4.508 2.444 1.00 80.06 230 ALA A N 1
ATOM 1911 C CA . ALA A 1 230 ? 3.993 5.376 1.427 1.00 80.06 230 ALA A CA 1
ATOM 1912 C C . ALA A 1 230 ? 5.065 5.975 0.495 1.00 80.06 230 ALA A C 1
ATOM 1914 O O . ALA A 1 230 ? 6.112 6.470 0.925 1.00 80.06 230 ALA A O 1
ATOM 1915 N N . LYS A 1 231 ? 4.814 5.911 -0.820 1.00 73.50 231 LYS A N 1
ATOM 1916 C CA . LYS A 1 231 ? 5.795 6.303 -1.845 1.00 73.50 231 LYS A CA 1
ATOM 1917 C C . LYS A 1 231 ? 6.258 7.754 -1.662 1.00 73.50 231 LYS A C 1
ATOM 1919 O O . LYS A 1 231 ? 5.461 8.669 -1.822 1.00 73.50 231 LYS A O 1
ATOM 1924 N N . GLY A 1 232 ? 7.560 7.949 -1.437 1.00 75.31 232 GLY A N 1
ATOM 1925 C CA . GLY A 1 232 ? 8.173 9.273 -1.279 1.00 75.31 232 GLY A CA 1
ATOM 1926 C C . GLY A 1 232 ? 8.133 9.816 0.151 1.00 75.31 232 GLY A C 1
ATOM 1927 O O . GLY A 1 232 ? 8.705 10.871 0.394 1.00 75.31 232 GLY A O 1
ATOM 1928 N N . LEU A 1 233 ? 7.507 9.085 1.078 1.00 77.31 233 LEU A N 1
ATOM 1929 C CA . LEU A 1 233 ? 7.304 9.472 2.476 1.00 77.31 233 LEU A CA 1
ATOM 1930 C C . LEU A 1 233 ? 7.973 8.500 3.460 1.00 77.31 233 LEU A C 1
ATOM 1932 O O . LEU A 1 233 ? 7.876 8.672 4.668 1.00 77.31 233 LEU A O 1
ATOM 1936 N N . GLN A 1 234 ? 8.691 7.491 2.954 1.00 75.88 234 GLN A N 1
ATOM 1937 C CA . GLN A 1 234 ? 9.245 6.415 3.784 1.00 75.88 234 GLN A CA 1
ATOM 1938 C C . GLN A 1 234 ? 10.244 6.914 4.834 1.00 75.88 234 GLN A C 1
ATOM 1940 O O . GLN A 1 234 ? 10.286 6.386 5.937 1.00 75.88 234 GLN A O 1
ATOM 1945 N N . ASN A 1 235 ? 11.009 7.957 4.504 1.00 77.38 235 ASN A N 1
ATOM 1946 C CA . ASN A 1 235 ? 12.026 8.531 5.390 1.00 77.38 235 ASN A CA 1
ATOM 1947 C C . ASN A 1 235 ? 11.502 9.720 6.213 1.00 77.38 235 ASN A C 1
ATOM 1949 O O . ASN A 1 235 ? 12.264 10.332 6.955 1.00 77.38 235 ASN A O 1
ATOM 1953 N N . PHE A 1 236 ? 10.228 10.079 6.052 1.00 78.56 236 PHE A N 1
ATOM 1954 C CA . PHE A 1 236 ? 9.616 11.241 6.684 1.00 78.56 236 PHE A CA 1
ATOM 1955 C C . PHE A 1 236 ? 8.509 10.757 7.611 1.00 78.56 236 PHE A C 1
ATOM 1957 O O . PHE A 1 236 ? 7.334 10.824 7.267 1.00 78.56 236 PHE A O 1
ATOM 1964 N N . GLU A 1 237 ? 8.886 10.238 8.781 1.00 77.31 237 GLU A N 1
ATOM 1965 C CA . GLU A 1 237 ? 7.949 9.599 9.717 1.00 77.31 237 GLU A CA 1
ATOM 1966 C C . GLU A 1 237 ? 6.732 10.483 10.033 1.00 77.31 237 GLU A C 1
ATOM 1968 O O . GLU A 1 237 ? 5.596 10.017 10.010 1.00 77.31 237 GLU A O 1
ATOM 1973 N N . ARG A 1 238 ? 6.963 11.787 10.222 1.00 73.69 238 ARG A N 1
ATOM 1974 C CA . ARG A 1 238 ? 5.917 12.785 10.501 1.00 73.69 238 ARG A CA 1
ATOM 1975 C C . ARG A 1 238 ? 5.000 13.086 9.314 1.00 73.69 238 ARG A C 1
ATOM 1977 O O . ARG A 1 238 ? 3.965 13.712 9.493 1.00 73.69 238 ARG A O 1
ATOM 1984 N N . GLU A 1 239 ? 5.378 12.688 8.104 1.00 76.31 239 GLU A N 1
ATOM 1985 C CA . GLU A 1 239 ? 4.594 12.911 6.886 1.00 76.31 239 GLU A CA 1
ATOM 1986 C C . GLU A 1 239 ? 3.865 11.645 6.413 1.00 76.31 239 GLU A C 1
ATOM 1988 O O . GLU A 1 239 ? 3.064 11.722 5.477 1.00 76.31 239 GLU A O 1
ATOM 1993 N N . GLN A 1 240 ? 4.115 10.488 7.040 1.00 82.88 240 GLN A N 1
ATOM 1994 C CA . GLN A 1 240 ? 3.466 9.225 6.688 1.00 82.88 240 GLN A CA 1
ATOM 1995 C C . GLN A 1 240 ? 1.945 9.330 6.898 1.00 82.88 240 GLN A C 1
ATOM 1997 O O . GLN A 1 240 ? 1.521 9.720 7.985 1.00 82.88 240 GLN A O 1
ATOM 2002 N N . PRO A 1 241 ? 1.109 8.985 5.898 1.00 84.12 241 PRO A N 1
ATOM 2003 C CA . PRO A 1 241 ? -0.339 9.123 6.024 1.00 84.12 241 PRO A CA 1
ATOM 2004 C C . PRO A 1 241 ? -0.898 8.234 7.138 1.00 84.12 241 PRO A C 1
ATOM 2006 O O . PRO A 1 241 ? -0.542 7.055 7.222 1.00 84.12 241 PRO A O 1
ATOM 2009 N N . GLN A 1 242 ? -1.793 8.797 7.947 1.00 87.38 242 GLN A N 1
ATOM 2010 C CA . GLN A 1 242 ? -2.553 8.083 8.973 1.00 87.38 242 GLN A CA 1
ATOM 2011 C C . GLN A 1 242 ? -4.042 8.112 8.636 1.00 87.38 242 GLN A C 1
ATOM 2013 O O . GLN A 1 242 ? -4.552 9.135 8.164 1.00 87.38 242 GLN A O 1
ATOM 2018 N N . HIS A 1 243 ? -4.717 6.990 8.859 1.00 88.25 243 HIS A N 1
ATOM 2019 C CA . HIS A 1 243 ? -6.142 6.830 8.607 1.00 88.25 243 HIS A CA 1
ATOM 2020 C C . HIS A 1 243 ? -6.803 6.148 9.794 1.00 88.25 243 HIS A C 1
ATOM 2022 O O . HIS A 1 243 ? -6.295 5.149 10.295 1.00 88.25 243 HIS A O 1
ATOM 2028 N N . MET A 1 244 ? -7.967 6.666 10.163 1.00 89.50 244 MET A N 1
ATOM 2029 C CA . MET A 1 244 ? -8.844 6.055 11.142 1.00 89.50 244 MET A CA 1
ATOM 2030 C C . MET A 1 244 ? -9.955 5.285 10.430 1.00 89.50 244 MET A C 1
ATOM 2032 O O . MET A 1 244 ? -10.533 5.774 9.459 1.00 89.50 244 MET A O 1
ATOM 2036 N N . LEU A 1 245 ? -10.265 4.104 10.947 1.00 91.88 245 LEU A N 1
ATOM 2037 C CA . LEU A 1 245 ? -11.469 3.338 10.669 1.00 91.88 245 LEU A CA 1
ATOM 2038 C C . LEU A 1 245 ? -12.237 3.160 11.976 1.00 91.88 245 LEU A C 1
ATOM 2040 O O . LEU A 1 245 ? -11.638 3.004 13.037 1.00 91.88 245 LEU A O 1
ATOM 2044 N N . TYR A 1 246 ? -13.553 3.160 11.884 1.00 90.88 246 TYR A N 1
ATOM 2045 C CA . TYR A 1 246 ? -14.475 3.008 13.004 1.00 90.88 246 TYR A CA 1
ATOM 2046 C C . TYR A 1 246 ? -15.591 2.031 12.624 1.00 90.88 246 TYR A C 1
ATOM 2048 O O . TYR A 1 246 ? -15.851 1.820 11.434 1.00 90.88 246 TYR A O 1
ATOM 2056 N N . GLU A 1 247 ? -16.231 1.418 13.619 1.00 89.56 247 GLU A N 1
ATOM 2057 C CA . GLU A 1 247 ? -17.311 0.453 13.382 1.00 89.56 247 GLU A CA 1
ATOM 2058 C C . GLU A 1 247 ? -18.509 1.096 12.685 1.00 89.56 247 GLU A C 1
ATOM 2060 O O . GLU A 1 247 ? -19.018 2.130 13.116 1.00 89.56 247 GLU A O 1
ATOM 2065 N N . LEU A 1 248 ? -18.996 0.435 11.640 1.00 87.25 248 LEU A N 1
ATOM 2066 C CA . LEU A 1 248 ? -20.212 0.813 10.931 1.00 87.25 248 LEU A CA 1
ATOM 2067 C C . LEU A 1 248 ? -21.358 -0.062 11.447 1.00 87.25 248 LEU A C 1
ATOM 2069 O O . LEU A 1 248 ? -21.549 -1.174 10.960 1.00 87.25 248 LEU A O 1
ATOM 2073 N N . VAL A 1 249 ? -22.042 0.409 12.495 1.00 76.69 249 VAL A N 1
ATOM 2074 C CA . VAL A 1 249 ? -23.072 -0.352 13.235 1.00 76.69 249 VAL A CA 1
ATOM 2075 C C . VAL A 1 249 ? -24.460 -0.313 12.588 1.00 76.69 249 VAL A C 1
ATOM 2077 O O . VAL A 1 249 ? -25.179 -1.301 12.671 1.00 76.69 249 VAL A O 1
ATOM 2080 N N . ASP A 1 250 ? -24.799 0.765 11.876 1.00 80.81 250 ASP A N 1
ATOM 2081 C CA . ASP A 1 250 ? -26.112 0.945 11.223 1.00 80.81 250 ASP A CA 1
ATOM 2082 C C . ASP A 1 250 ? -26.077 0.653 9.713 1.00 80.81 250 ASP A C 1
ATOM 2084 O O . ASP A 1 250 ? -26.994 0.985 8.962 1.00 80.81 250 ASP A O 1
ATOM 2088 N N . LEU A 1 251 ? -24.989 0.040 9.250 1.00 86.38 251 LEU A N 1
ATOM 2089 C CA . LEU A 1 251 ? -24.754 -0.284 7.849 1.00 86.38 251 LEU A CA 1
ATOM 2090 C C . LEU A 1 251 ? -24.613 -1.797 7.667 1.00 86.38 251 LEU A C 1
ATOM 2092 O O . LEU A 1 251 ? -24.341 -2.519 8.630 1.00 86.38 251 LEU A O 1
ATOM 2096 N N . PRO A 1 252 ? -24.772 -2.309 6.433 1.00 89.69 252 PRO A N 1
ATOM 2097 C CA . PRO A 1 252 ? -24.563 -3.720 6.166 1.00 89.69 252 PRO A CA 1
ATOM 2098 C C . PRO A 1 252 ? -23.210 -4.210 6.696 1.00 89.69 252 PRO A C 1
ATOM 2100 O O . PRO A 1 252 ? -22.170 -3.609 6.433 1.00 89.69 252 PRO A O 1
ATOM 2103 N N . PHE A 1 253 ? -23.220 -5.342 7.408 1.00 90.19 253 PHE A N 1
ATOM 2104 C CA . PHE A 1 253 ? -22.043 -5.899 8.089 1.00 90.19 253 PHE A CA 1
ATOM 2105 C C . PHE A 1 253 ? -20.797 -5.990 7.193 1.00 90.19 253 PHE A C 1
ATOM 2107 O O . PHE A 1 253 ? -19.674 -5.761 7.635 1.00 90.19 253 PHE A O 1
ATOM 2114 N N . TYR A 1 254 ? -20.987 -6.277 5.906 1.00 91.31 254 TYR A N 1
ATOM 2115 C CA . TYR A 1 254 ? -19.902 -6.420 4.941 1.00 91.31 254 TYR A CA 1
ATOM 2116 C C . TYR A 1 254 ? -19.184 -5.104 4.572 1.00 91.31 254 TYR A C 1
ATOM 2118 O O . TYR A 1 254 ? -18.137 -5.155 3.921 1.00 91.31 254 TYR A O 1
ATOM 2126 N N . PHE A 1 255 ? -19.680 -3.946 5.014 1.00 92.69 255 PHE A N 1
ATOM 2127 C CA . PHE A 1 255 ? -18.970 -2.660 4.952 1.00 92.69 255 PHE A CA 1
ATOM 2128 C C . PHE A 1 255 ? -18.041 -2.429 6.152 1.00 92.69 255 PHE A C 1
ATOM 2130 O O . PHE A 1 255 ? -17.144 -1.586 6.094 1.00 92.69 255 PHE A O 1
ATOM 2137 N N . ASN A 1 256 ? -18.222 -3.172 7.246 1.00 93.00 256 ASN A N 1
ATOM 2138 C CA . ASN A 1 256 ? -17.564 -2.890 8.513 1.00 93.00 256 ASN A CA 1
ATOM 2139 C C . ASN A 1 256 ? -16.098 -3.358 8.518 1.00 93.00 256 ASN A C 1
ATOM 2141 O O . ASN A 1 256 ? -15.779 -4.483 8.899 1.00 93.00 256 ASN A O 1
ATOM 2145 N N . SER A 1 257 ? -15.183 -2.466 8.130 1.00 93.94 257 SER A N 1
ATOM 2146 C CA . SER A 1 257 ? -13.737 -2.747 8.117 1.00 93.94 257 SER A CA 1
ATOM 2147 C C . SER A 1 257 ? -13.212 -3.234 9.458 1.00 93.94 257 SER A C 1
ATOM 2149 O O . SER A 1 257 ? -12.349 -4.108 9.482 1.00 93.94 257 SER A O 1
ATOM 2151 N N . VAL A 1 258 ? -13.722 -2.672 10.557 1.00 94.62 258 VAL A N 1
ATOM 2152 C CA . VAL A 1 258 ? -13.269 -2.996 11.910 1.00 94.62 258 VAL A CA 1
ATOM 2153 C C . VAL A 1 258 ? -13.574 -4.451 12.242 1.00 94.62 258 VAL A C 1
ATOM 2155 O O . VAL A 1 258 ? -12.679 -5.147 12.710 1.00 94.62 258 VAL A O 1
ATOM 2158 N N . ALA A 1 259 ? -14.759 -4.955 11.894 1.00 94.06 259 ALA A N 1
ATOM 2159 C CA . ALA A 1 259 ? -15.114 -6.358 12.109 1.00 94.06 259 ALA A CA 1
ATOM 2160 C C . ALA A 1 259 ? -14.145 -7.324 11.397 1.00 94.06 259 ALA A C 1
ATOM 2162 O O . ALA A 1 259 ? -13.598 -8.237 12.018 1.00 94.06 259 ALA A O 1
ATOM 2163 N N . PHE A 1 260 ? -13.859 -7.090 10.110 1.00 95.50 260 PHE A N 1
ATOM 2164 C CA . PHE A 1 260 ? -12.919 -7.924 9.344 1.00 95.50 260 PHE A CA 1
ATOM 2165 C C . PHE A 1 260 ? -11.480 -7.818 9.858 1.00 95.50 260 PHE A C 1
ATOM 2167 O O . PHE A 1 260 ? -10.726 -8.791 9.813 1.00 95.50 260 PHE A O 1
ATOM 2174 N N . PHE A 1 261 ? -11.095 -6.649 10.364 1.00 95.56 261 PHE A N 1
ATOM 2175 C CA . PHE A 1 261 ? -9.784 -6.439 10.962 1.00 95.56 261 PHE A CA 1
ATOM 2176 C C . PHE A 1 261 ? -9.652 -7.180 12.296 1.00 95.56 261 PHE A C 1
ATOM 2178 O O . PHE A 1 261 ? -8.671 -7.889 12.516 1.00 95.56 261 PHE A O 1
ATOM 2185 N N . MET A 1 262 ? -10.655 -7.060 13.168 1.00 95.94 262 MET A N 1
ATOM 2186 C CA . MET A 1 262 ? -10.680 -7.717 14.474 1.00 95.94 262 MET A CA 1
ATOM 2187 C C . MET A 1 262 ? -10.713 -9.239 14.339 1.00 95.94 262 MET A C 1
ATOM 2189 O O . MET A 1 262 ? -10.069 -9.927 15.128 1.00 95.94 262 MET A O 1
ATOM 2193 N N . ALA A 1 263 ? -11.352 -9.773 13.293 1.00 95.31 263 ALA A N 1
ATOM 2194 C CA . ALA A 1 263 ? -11.269 -11.194 12.967 1.00 95.31 263 ALA A CA 1
ATOM 2195 C C . ALA A 1 263 ? -9.817 -11.654 12.722 1.00 95.31 263 ALA A C 1
ATOM 2197 O O . ALA A 1 263 ? -9.422 -12.707 13.217 1.00 95.31 263 ALA A O 1
ATOM 2198 N N . ALA A 1 264 ? -9.001 -10.862 12.013 1.00 94.69 264 ALA A N 1
ATOM 2199 C CA . ALA A 1 264 ? -7.583 -11.173 11.800 1.00 94.69 264 ALA A CA 1
ATOM 2200 C C . ALA A 1 264 ? -6.764 -11.061 13.099 1.00 94.69 264 ALA A C 1
ATOM 2202 O O . ALA A 1 264 ? -5.983 -11.957 13.414 1.00 94.69 264 ALA A O 1
ATOM 2203 N N . VAL A 1 265 ? -6.999 -10.002 13.880 1.00 96.06 265 VAL A N 1
ATOM 2204 C CA . VAL A 1 265 ? -6.340 -9.752 15.175 1.00 96.06 265 VAL A CA 1
ATOM 2205 C C . VAL A 1 265 ? -6.568 -10.905 16.153 1.00 96.06 265 VAL A C 1
ATOM 2207 O O . VAL A 1 265 ? -5.619 -11.405 16.758 1.00 96.06 265 VAL A O 1
ATOM 2210 N N . LEU A 1 266 ? -7.820 -11.347 16.289 1.00 95.88 266 LEU A N 1
ATOM 2211 C CA . LEU A 1 266 ? -8.190 -12.449 17.173 1.00 95.88 266 LEU A CA 1
ATOM 2212 C C . LEU A 1 266 ? -7.665 -13.790 16.652 1.00 95.88 266 LEU A C 1
ATOM 2214 O O . LEU A 1 266 ? -7.123 -14.566 17.433 1.00 95.88 266 LEU A O 1
ATOM 2218 N N . ALA A 1 267 ? -7.748 -14.043 15.341 1.00 93.94 267 ALA A N 1
ATOM 2219 C CA . ALA A 1 267 ? -7.224 -15.272 14.741 1.00 93.94 267 ALA A CA 1
ATOM 2220 C C . ALA A 1 267 ? -5.699 -15.419 14.893 1.00 93.94 267 ALA A C 1
ATOM 2222 O O . ALA A 1 267 ? -5.199 -16.540 14.950 1.00 93.94 267 ALA A O 1
ATOM 2223 N N . ASP A 1 268 ? -4.963 -14.306 14.955 1.00 94.12 268 ASP A N 1
ATOM 2224 C CA . ASP A 1 268 ? -3.512 -14.299 15.178 1.00 94.12 268 ASP A CA 1
ATOM 2225 C C . ASP A 1 268 ? -3.122 -14.292 16.660 1.00 94.12 268 ASP A C 1
ATOM 2227 O O . ASP A 1 268 ? -1.953 -14.509 16.995 1.00 94.12 268 ASP A O 1
ATOM 2231 N N . GLY A 1 269 ? -4.077 -14.024 17.557 1.00 95.25 269 GLY A N 1
ATOM 2232 C CA . GLY A 1 269 ? -3.816 -13.868 18.986 1.00 95.25 269 GLY A CA 1
ATOM 2233 C C . GLY A 1 269 ? -2.732 -12.823 19.260 1.00 95.25 269 GLY A C 1
ATOM 2234 O O . GLY A 1 269 ? -1.837 -13.070 20.071 1.00 95.25 269 GLY A O 1
ATOM 2235 N N . VAL A 1 270 ? -2.751 -11.703 18.523 1.00 96.25 270 VAL A N 1
ATOM 2236 C CA . VAL A 1 270 ? -1.699 -10.669 18.597 1.00 96.25 270 VAL A CA 1
ATOM 2237 C C . VAL A 1 270 ? -1.867 -9.706 19.765 1.00 96.25 270 VAL A C 1
ATOM 2239 O O . VAL A 1 270 ? -0.918 -9.008 20.107 1.00 96.25 270 VAL A O 1
ATOM 2242 N N . LEU A 1 271 ? -3.053 -9.637 20.369 1.00 95.94 271 LEU A N 1
ATOM 2243 C CA . LEU A 1 271 ? -3.287 -8.828 21.563 1.00 95.94 271 LEU A CA 1
ATOM 2244 C C . LEU A 1 271 ? -2.670 -9.507 22.784 1.00 95.94 271 LEU A C 1
AT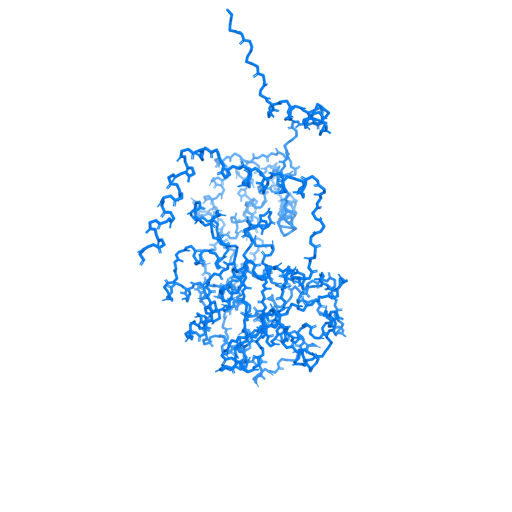OM 2246 O O . LEU A 1 271 ? -2.798 -10.721 22.952 1.00 95.94 271 LEU A O 1
ATOM 2250 N N . ARG A 1 272 ? -2.030 -8.710 23.643 1.00 94.50 272 ARG A N 1
ATOM 2251 C CA . ARG A 1 272 ? -1.337 -9.205 24.834 1.00 94.50 272 ARG A CA 1
ATOM 2252 C C . ARG A 1 272 ? -2.310 -9.733 25.884 1.00 94.50 272 ARG A C 1
ATOM 2254 O O . ARG A 1 272 ? -2.127 -10.840 26.370 1.00 94.50 272 ARG A O 1
ATOM 2261 N N . ASP A 1 273 ? -3.331 -8.937 26.204 1.00 94.00 273 ASP A N 1
ATOM 2262 C CA . ASP A 1 273 ? -4.165 -9.153 27.395 1.00 94.00 273 ASP A CA 1
ATOM 2263 C C . ASP A 1 273 ? -5.579 -9.680 27.069 1.00 94.00 273 ASP A C 1
ATOM 2265 O O . ASP A 1 273 ? -6.293 -10.131 27.962 1.00 94.00 273 ASP A O 1
ATOM 2269 N N . TYR A 1 274 ? -6.002 -9.635 25.798 1.00 95.25 274 TYR A N 1
ATOM 2270 C CA . TYR A 1 274 ? -7.380 -9.941 25.386 1.00 95.25 274 TYR A CA 1
ATOM 2271 C C . TYR A 1 274 ? -7.406 -10.919 24.207 1.00 95.25 274 TYR A C 1
ATOM 2273 O O . TYR A 1 274 ? -7.124 -10.544 23.07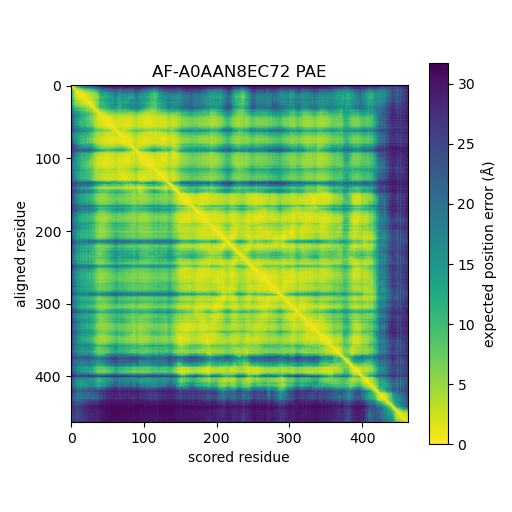2 1.00 95.25 274 TYR A O 1
ATOM 2281 N N . HIS A 1 275 ? -7.756 -12.181 24.463 1.00 94.25 275 HIS A N 1
ATOM 2282 C CA . HIS A 1 275 ? -7.663 -13.254 23.459 1.00 94.25 275 HIS A CA 1
ATOM 2283 C C . HIS A 1 275 ? -8.994 -13.628 22.791 1.00 94.25 275 HIS A C 1
ATOM 2285 O O . HIS A 1 275 ? -8.996 -14.373 21.814 1.00 94.25 275 HIS A O 1
ATOM 2291 N N . THR A 1 276 ? -10.124 -13.135 23.298 1.00 95.75 276 THR A N 1
ATOM 2292 C CA . THR A 1 276 ? -11.459 -13.423 22.757 1.00 95.75 276 THR A CA 1
ATOM 2293 C C . THR A 1 276 ? -12.245 -12.137 22.544 1.00 95.75 276 THR A C 1
ATOM 2295 O O . THR A 1 276 ? -11.965 -11.116 23.171 1.00 95.75 276 THR A O 1
ATOM 2298 N N . TRP A 1 277 ? -13.250 -12.193 21.668 1.00 94.50 277 TRP A N 1
ATOM 2299 C CA . TRP A 1 277 ? -14.169 -11.074 21.457 1.00 94.50 277 TRP A CA 1
ATOM 2300 C C . TRP A 1 277 ? -14.897 -10.687 22.753 1.00 94.50 277 TRP A C 1
ATOM 2302 O O . TRP A 1 277 ? -14.900 -9.517 23.121 1.00 94.50 277 TRP A O 1
ATOM 2312 N N . ASP A 1 278 ? -15.396 -11.671 23.507 1.00 95.50 278 ASP A N 1
ATOM 2313 C CA . ASP A 1 278 ? -16.085 -11.432 24.781 1.00 95.50 278 ASP A CA 1
ATOM 2314 C C . ASP A 1 278 ? -15.195 -10.717 25.805 1.00 95.50 278 ASP A C 1
ATOM 2316 O O . ASP A 1 278 ? -15.658 -9.819 26.506 1.00 95.50 278 ASP A O 1
ATOM 2320 N N . ALA A 1 279 ? -13.901 -11.057 25.861 1.00 95.62 279 ALA A N 1
ATOM 2321 C CA . ALA A 1 279 ? -12.952 -10.381 26.742 1.00 95.62 279 ALA A CA 1
ATOM 2322 C C . ALA A 1 279 ? -12.762 -8.905 26.362 1.00 95.62 279 ALA A C 1
ATOM 2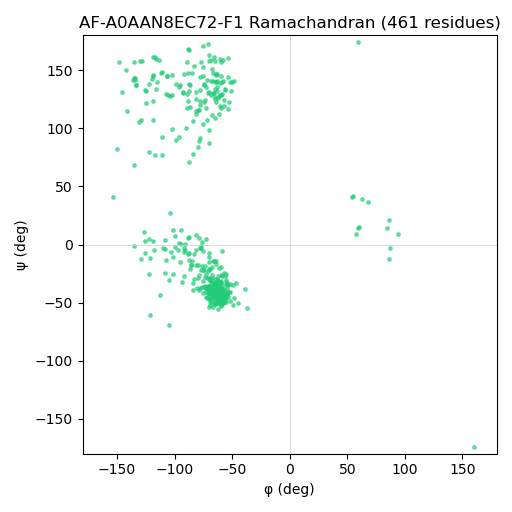324 O O . ALA A 1 279 ? -12.604 -8.070 27.248 1.00 95.62 279 ALA A O 1
ATOM 2325 N N . ILE A 1 280 ? -12.805 -8.579 25.065 1.00 95.12 280 ILE A N 1
ATOM 2326 C CA . ILE A 1 280 ? -12.739 -7.197 24.571 1.00 95.12 280 ILE A CA 1
ATOM 2327 C C . ILE A 1 280 ? -14.034 -6.448 24.909 1.00 95.12 280 ILE A C 1
ATOM 2329 O O . ILE A 1 280 ? -13.982 -5.327 25.412 1.00 95.12 280 ILE A O 1
ATOM 2333 N N . CYS A 1 281 ? -15.195 -7.065 24.687 1.00 92.75 281 CYS A N 1
ATOM 2334 C CA . CYS A 1 281 ? -16.493 -6.463 25.002 1.00 92.75 281 CYS A CA 1
ATOM 2335 C C . CYS A 1 281 ? -16.701 -6.233 26.506 1.00 92.75 281 CYS A C 1
ATOM 2337 O O . CYS A 1 281 ? -17.399 -5.298 26.891 1.00 92.75 281 CYS A O 1
ATOM 2339 N N . ALA A 1 282 ? -16.091 -7.058 27.360 1.00 93.81 282 ALA A N 1
ATOM 2340 C CA . ALA A 1 282 ? -16.185 -6.945 28.813 1.00 93.81 282 ALA A CA 1
ATOM 2341 C C . ALA A 1 282 ? -15.292 -5.843 29.420 1.00 93.81 282 ALA A C 1
ATOM 2343 O O . ALA A 1 282 ? -15.333 -5.633 30.635 1.00 93.81 282 ALA A O 1
ATOM 2344 N N . ILE A 1 283 ? -14.479 -5.141 28.619 1.00 93.62 283 ILE A N 1
ATOM 2345 C CA . ILE A 1 283 ? -13.590 -4.086 29.121 1.00 93.62 283 ILE A CA 1
ATOM 2346 C C . ILE A 1 283 ? -14.431 -2.940 29.712 1.00 93.62 283 ILE A C 1
ATOM 2348 O O . ILE A 1 283 ? -15.244 -2.340 29.003 1.00 93.62 283 ILE A O 1
ATOM 2352 N N . PRO A 1 284 ? -14.233 -2.573 30.993 1.00 90.94 284 PRO A N 1
ATOM 2353 C CA . PRO A 1 284 ? -14.985 -1.490 31.606 1.00 90.94 284 PRO A CA 1
ATOM 2354 C C . PRO A 1 284 ? -14.499 -0.120 31.123 1.00 90.94 284 PRO A C 1
ATOM 2356 O O . PRO A 1 284 ? -13.321 0.086 30.817 1.00 90.94 284 PRO A O 1
ATOM 2359 N N . LYS A 1 285 ? -15.408 0.861 31.135 1.00 89.81 285 LYS A N 1
ATOM 2360 C CA . LYS A 1 285 ? -15.073 2.258 30.844 1.00 89.81 285 LYS A CA 1
ATOM 2361 C C . LYS A 1 285 ? -14.017 2.778 31.834 1.00 89.81 285 LYS A C 1
ATOM 2363 O O . LYS A 1 285 ? -14.228 2.684 33.045 1.00 89.81 285 LYS A O 1
ATOM 2368 N N . PRO A 1 286 ? -12.916 3.388 31.364 1.00 85.25 286 PRO A N 1
ATOM 2369 C CA . PRO A 1 286 ? -11.902 3.948 32.254 1.00 85.25 286 PRO A CA 1
ATOM 2370 C C . PRO A 1 286 ? -12.405 5.222 32.957 1.00 85.25 286 PRO A C 1
ATOM 2372 O O . PRO A 1 286 ? -13.032 6.081 32.342 1.00 85.25 286 PRO A O 1
ATOM 2375 N N . THR A 1 287 ? -12.058 5.403 34.235 1.00 79.69 287 THR A N 1
ATOM 2376 C CA . THR A 1 287 ? -12.578 6.490 35.096 1.00 79.69 287 THR A CA 1
ATOM 2377 C C . THR A 1 287 ? -12.244 7.908 34.611 1.00 79.69 287 THR A C 1
ATOM 2379 O O . THR A 1 287 ? -13.016 8.834 34.829 1.00 79.69 287 THR A O 1
ATOM 2382 N N . GLN A 1 288 ? -11.090 8.106 33.963 1.00 78.94 288 GLN A N 1
ATOM 2383 C CA . GLN A 1 288 ? -10.589 9.434 33.561 1.00 78.94 288 GLN A CA 1
ATOM 2384 C C . GLN A 1 288 ? -10.231 9.536 32.071 1.00 78.94 288 GLN A C 1
ATOM 2386 O O . GLN A 1 288 ? -9.585 10.497 31.648 1.00 78.94 288 GLN A O 1
ATOM 2391 N N . ARG A 1 289 ? -10.604 8.543 31.258 1.00 78.19 289 ARG A N 1
ATOM 2392 C CA . ARG A 1 289 ? -10.346 8.556 29.812 1.00 78.19 289 ARG A CA 1
ATOM 2393 C C . ARG A 1 289 ? -11.637 8.288 29.050 1.00 78.19 289 ARG A C 1
ATOM 2395 O O . ARG A 1 289 ? -12.579 7.713 29.581 1.00 78.19 289 ARG A O 1
ATOM 2402 N N . LYS A 1 290 ? -11.668 8.708 27.788 1.00 85.75 290 LYS A N 1
ATOM 2403 C CA . LYS A 1 290 ? -12.721 8.309 26.848 1.00 85.75 290 LYS A CA 1
ATOM 2404 C C . LYS A 1 290 ? -12.347 7.056 26.062 1.00 85.75 290 LYS A C 1
ATOM 2406 O O . LYS A 1 290 ? -13.177 6.553 25.322 1.00 85.75 290 LYS A O 1
ATOM 2411 N N . HIS A 1 291 ? -11.118 6.563 26.207 1.00 90.19 291 HIS A N 1
ATOM 2412 C CA . HIS A 1 291 ? -10.616 5.450 25.417 1.00 90.19 291 HIS A CA 1
ATOM 2413 C C . HIS A 1 291 ? -9.604 4.580 26.159 1.00 90.19 291 HIS A C 1
ATOM 2415 O O . HIS A 1 291 ? -8.929 5.037 27.089 1.00 90.19 291 HIS A O 1
ATOM 2421 N N . ILE A 1 292 ? -9.482 3.337 25.695 1.00 90.69 292 ILE A N 1
ATOM 2422 C CA . ILE A 1 292 ? -8.439 2.372 26.062 1.00 90.69 292 ILE A CA 1
ATOM 2423 C C . ILE A 1 292 ? -7.789 1.885 24.771 1.00 90.69 292 ILE A C 1
ATOM 2425 O O . ILE A 1 292 ? -8.492 1.543 23.827 1.00 90.69 292 ILE A O 1
ATOM 2429 N N . ILE A 1 293 ? -6.457 1.857 24.733 1.00 91.75 293 ILE A N 1
ATOM 2430 C CA . ILE A 1 293 ? -5.691 1.269 23.628 1.00 91.75 293 ILE A CA 1
ATOM 2431 C C . ILE A 1 293 ? -5.401 -0.188 23.981 1.00 91.75 293 ILE A C 1
ATOM 2433 O O . ILE A 1 293 ? -4.943 -0.468 25.089 1.00 91.75 293 ILE A O 1
ATOM 2437 N N . LEU A 1 294 ? -5.663 -1.098 23.047 1.00 93.69 294 LEU A N 1
ATOM 2438 C CA . LEU A 1 294 ? -5.329 -2.509 23.196 1.00 93.69 294 LEU A CA 1
ATOM 2439 C C . LEU A 1 294 ? -3.854 -2.720 22.855 1.00 9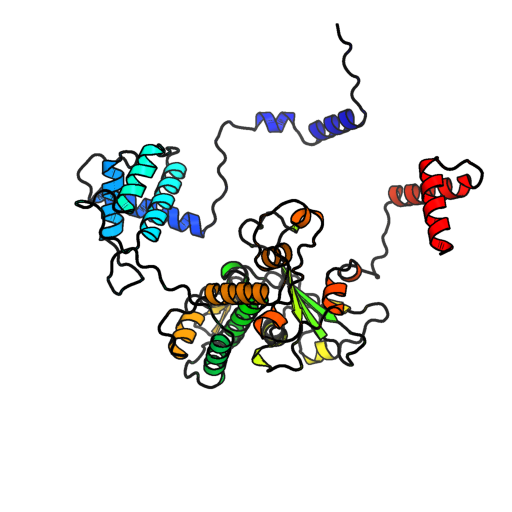3.69 294 LEU A C 1
ATOM 2441 O O . LEU A 1 294 ? -3.394 -2.342 21.776 1.00 93.69 294 LEU A O 1
ATOM 2445 N N . GLU A 1 295 ? -3.108 -3.313 23.783 1.00 93.31 295 GLU A N 1
ATOM 2446 C CA . GLU A 1 295 ? -1.676 -3.549 23.613 1.00 93.31 295 GLU A CA 1
ATOM 2447 C C . GLU A 1 295 ? -1.417 -4.880 22.899 1.00 93.31 295 GLU A C 1
ATOM 2449 O O . GLU A 1 295 ? -2.060 -5.896 23.178 1.00 93.31 295 GLU A O 1
ATOM 2454 N N . TYR A 1 296 ? -0.460 -4.873 21.970 1.00 94.25 296 TYR A N 1
ATOM 2455 C CA . TYR A 1 296 ? -0.006 -6.085 21.296 1.00 94.25 296 TYR A CA 1
ATOM 2456 C C . TYR A 1 296 ? 1.029 -6.832 22.126 1.00 94.25 296 TYR A C 1
ATOM 2458 O O . TYR A 1 296 ? 1.806 -6.237 22.877 1.00 94.25 296 TYR A O 1
ATOM 2466 N N . ASP A 1 297 ? 1.090 -8.137 21.906 1.00 93.56 297 ASP A N 1
ATOM 2467 C CA . ASP A 1 297 ? 2.248 -8.947 22.246 1.00 93.56 297 ASP A CA 1
ATOM 2468 C C . ASP A 1 297 ? 3.499 -8.371 21.531 1.00 93.56 297 ASP A C 1
ATOM 2470 O O . ASP A 1 297 ? 3.482 -8.215 20.298 1.00 93.56 297 ASP A O 1
ATOM 2474 N N . PRO A 1 298 ? 4.579 -8.031 22.270 1.00 89.94 298 PRO A N 1
ATOM 2475 C CA . PRO A 1 298 ? 5.793 -7.447 21.700 1.00 89.94 298 PRO A CA 1
ATOM 2476 C C . PRO A 1 298 ? 6.413 -8.269 20.565 1.00 89.94 298 PRO A C 1
ATOM 2478 O O . PRO A 1 298 ? 6.971 -7.689 19.629 1.00 89.94 298 PRO A O 1
ATOM 2481 N N . GLU A 1 299 ? 6.302 -9.598 20.613 1.00 91.06 299 GLU A N 1
ATOM 2482 C CA . GLU A 1 299 ? 6.874 -10.493 19.602 1.00 91.06 299 GLU A CA 1
ATOM 2483 C C . GLU A 1 299 ? 6.006 -10.565 18.339 1.00 91.06 299 GLU A C 1
ATOM 2485 O O . GLU A 1 299 ? 6.515 -10.748 17.229 1.00 91.06 299 GLU A O 1
ATOM 2490 N N . LYS A 1 300 ? 4.692 -10.364 18.485 1.00 94.81 300 LYS A N 1
ATOM 2491 C CA . LYS A 1 300 ? 3.716 -10.490 17.389 1.00 94.81 300 LYS A CA 1
ATOM 2492 C C . LYS A 1 300 ? 3.392 -9.169 16.705 1.00 94.81 300 LYS A C 1
ATOM 2494 O O . LYS A 1 300 ? 2.881 -9.170 15.587 1.00 94.81 300 LYS A O 1
ATOM 2499 N N . GLY A 1 301 ? 3.742 -8.031 17.305 1.00 91.12 301 GLY A N 1
ATOM 2500 C CA . GLY A 1 301 ? 3.524 -6.712 16.701 1.00 91.12 301 GLY A CA 1
ATOM 2501 C C . GLY A 1 301 ? 4.158 -6.561 15.308 1.00 91.12 301 GLY A C 1
ATOM 2502 O O . GLY A 1 301 ? 3.622 -5.862 14.451 1.00 91.12 301 GLY A O 1
ATOM 2503 N N . GLN A 1 302 ? 5.273 -7.240 15.027 1.00 92.62 302 GLN A N 1
ATOM 2504 C CA . GLN A 1 302 ? 5.925 -7.176 13.709 1.00 92.62 302 GLN A CA 1
ATOM 2505 C C . GLN A 1 302 ? 5.295 -8.096 12.656 1.00 92.62 302 GLN A C 1
ATOM 2507 O O . GLN A 1 302 ? 5.700 -8.047 11.492 1.00 92.62 302 GLN A O 1
ATOM 2512 N N . TRP A 1 303 ? 4.313 -8.921 13.024 1.00 96.50 303 TRP A N 1
ATOM 2513 C CA . TRP A 1 303 ? 3.646 -9.797 12.069 1.00 96.50 303 TRP A CA 1
ATOM 2514 C C . TRP A 1 303 ? 2.847 -8.971 11.048 1.00 96.50 303 TRP A C 1
ATOM 2516 O O . TRP A 1 303 ? 2.235 -7.955 11.400 1.00 96.50 303 TRP A O 1
ATOM 2526 N N . PRO A 1 304 ? 2.847 -9.378 9.766 1.00 95.75 304 PRO A N 1
ATOM 2527 C CA . PRO A 1 304 ? 2.028 -8.754 8.744 1.00 95.75 304 PRO A CA 1
ATOM 2528 C C . PRO A 1 304 ? 0.551 -9.057 9.009 1.00 95.75 304 PRO A C 1
ATOM 2530 O O . PRO A 1 304 ? 0.197 -10.192 9.316 1.00 95.75 304 PRO A O 1
ATOM 2533 N N . VAL A 1 305 ? -0.320 -8.070 8.785 1.00 95.50 305 VAL A N 1
ATOM 2534 C CA . VAL A 1 305 ? -1.787 -8.245 8.878 1.00 95.50 305 VAL A CA 1
ATOM 2535 C C . VAL A 1 305 ? -2.295 -9.255 7.848 1.00 95.50 305 VAL A C 1
ATOM 2537 O O . VAL A 1 305 ? -3.254 -9.987 8.074 1.00 95.50 305 VAL A O 1
ATOM 2540 N N . PHE A 1 306 ? -1.622 -9.316 6.698 1.00 95.06 306 PHE A N 1
ATOM 2541 C CA . PHE A 1 306 ? -1.894 -10.278 5.637 1.00 95.06 306 PHE A CA 1
ATOM 2542 C C . PHE A 1 306 ? -0.730 -11.272 5.537 1.00 95.06 306 PHE A C 1
ATOM 2544 O O . PHE A 1 306 ? 0.105 -11.123 4.639 1.00 95.06 306 PHE A O 1
ATOM 2551 N N . PRO A 1 307 ? -0.618 -12.267 6.435 1.00 94.06 307 PRO A N 1
ATOM 2552 C CA . PRO A 1 307 ? 0.469 -13.233 6.379 1.00 94.06 307 PRO A CA 1
ATOM 2553 C C . PRO A 1 307 ? 0.318 -14.178 5.191 1.00 94.06 307 PRO A C 1
ATOM 2555 O O . PRO A 1 307 ? -0.743 -14.309 4.568 1.00 94.06 307 PRO A O 1
ATOM 2558 N N . ARG A 1 308 ? 1.414 -14.848 4.850 1.00 91.56 308 ARG A N 1
ATOM 2559 C CA . ARG A 1 308 ? 1.427 -15.822 3.767 1.00 91.56 308 ARG A CA 1
ATOM 2560 C C . ARG A 1 308 ? 0.728 -17.103 4.214 1.00 91.56 308 ARG A C 1
ATOM 2562 O O . ARG A 1 308 ? 1.164 -17.759 5.150 1.00 91.56 308 ARG A O 1
ATOM 2569 N N . SER A 1 309 ? -0.309 -17.495 3.482 1.00 87.56 309 SER A N 1
ATOM 2570 C CA . SER A 1 309 ? -0.897 -18.831 3.593 1.00 87.56 309 SER A CA 1
ATOM 2571 C C . SER A 1 309 ? -0.191 -19.789 2.632 1.00 87.56 309 SER A C 1
ATOM 2573 O O . SER A 1 309 ? 0.011 -19.472 1.454 1.00 87.56 309 SER A O 1
ATOM 2575 N N . LEU A 1 310 ? 0.235 -20.937 3.151 1.00 84.69 310 LEU A N 1
ATOM 2576 C CA . LEU A 1 310 ? 0.842 -22.016 2.382 1.00 84.69 310 LEU A CA 1
ATOM 2577 C C . LEU A 1 310 ? -0.237 -22.974 1.874 1.00 84.69 310 LEU A C 1
ATOM 2579 O O . LEU A 1 310 ? -1.308 -23.106 2.457 1.00 84.69 310 LEU A O 1
ATOM 2583 N N . ARG A 1 311 ? 0.073 -23.709 0.801 1.00 80.38 311 ARG A N 1
ATOM 2584 C CA . ARG A 1 311 ? -0.852 -24.693 0.210 1.00 80.38 311 ARG A CA 1
ATOM 2585 C C . ARG A 1 311 ? -1.226 -25.825 1.180 1.00 80.38 311 ARG A C 1
ATOM 2587 O O . ARG A 1 311 ? -2.238 -26.478 0.983 1.00 80.38 311 ARG A O 1
ATOM 2594 N N . THR A 1 312 ? -0.411 -26.043 2.210 1.00 83.12 312 THR A N 1
ATOM 2595 C CA . THR A 1 312 ? -0.647 -27.008 3.291 1.00 83.12 312 THR A CA 1
ATOM 2596 C C . THR A 1 312 ? -1.667 -26.526 4.327 1.00 83.12 312 THR A C 1
ATOM 2598 O O . THR A 1 312 ? -1.941 -27.250 5.274 1.00 83.12 312 THR A O 1
ATOM 2601 N N . GLY A 1 313 ? -2.179 -25.296 4.205 1.00 79.94 313 GLY A N 1
ATOM 2602 C CA . GLY A 1 313 ? -3.035 -24.653 5.207 1.00 79.94 313 GLY A CA 1
ATOM 2603 C C . GLY A 1 313 ? -2.257 -23.925 6.310 1.00 79.94 313 GLY A C 1
ATOM 2604 O O . GLY A 1 313 ? -2.832 -23.111 7.024 1.00 79.94 313 GLY A O 1
ATOM 2605 N N . CYS A 1 314 ? -0.941 -24.141 6.419 1.00 86.88 314 CYS A N 1
ATOM 2606 C CA . CYS A 1 314 ? -0.099 -23.454 7.399 1.00 86.88 314 CYS A CA 1
ATOM 2607 C C . CYS A 1 314 ? 0.017 -21.948 7.104 1.00 86.88 314 CYS A C 1
ATOM 2609 O O . CYS A 1 314 ? 0.061 -21.530 5.941 1.00 86.88 314 CYS A O 1
ATOM 2611 N N . ILE A 1 315 ? 0.138 -21.143 8.160 1.00 91.12 315 ILE A N 1
ATOM 2612 C CA . ILE A 1 315 ? 0.341 -19.694 8.074 1.00 91.12 315 ILE A CA 1
ATOM 2613 C C . ILE A 1 315 ? 1.789 -19.352 8.430 1.00 91.12 315 ILE A C 1
ATOM 2615 O O . ILE A 1 315 ? 2.304 -19.765 9.464 1.00 91.12 315 ILE A O 1
ATOM 2619 N N . ASP A 1 316 ? 2.443 -18.587 7.560 1.00 92.56 316 ASP A N 1
ATOM 2620 C CA . ASP A 1 316 ? 3.771 -18.024 7.784 1.00 92.56 316 ASP A CA 1
ATOM 2621 C C . ASP A 1 316 ? 3.634 -16.544 8.166 1.00 92.56 316 ASP A C 1
ATOM 2623 O O . ASP A 1 316 ? 3.465 -15.671 7.310 1.00 92.56 316 ASP A O 1
ATOM 2627 N N . HIS A 1 317 ? 3.718 -16.270 9.469 1.00 93.56 317 HIS A N 1
ATOM 2628 C CA . HIS A 1 317 ? 3.664 -14.918 10.032 1.00 93.56 317 HIS A CA 1
ATOM 2629 C C . HIS A 1 317 ? 4.958 -14.117 9.835 1.00 93.56 317 HIS A C 1
ATOM 2631 O O . HIS A 1 317 ? 5.000 -12.929 10.135 1.00 93.56 317 HIS A O 1
ATOM 2637 N N . THR A 1 318 ? 6.023 -14.718 9.303 1.00 91.75 318 THR A N 1
ATOM 2638 C CA . THR A 1 318 ? 7.276 -13.990 9.044 1.00 91.75 318 THR A CA 1
ATOM 2639 C C . THR A 1 318 ? 7.259 -13.271 7.698 1.00 91.75 318 THR A C 1
ATOM 2641 O O . THR A 1 318 ? 8.114 -12.424 7.426 1.00 91.75 318 THR A O 1
ATOM 2644 N N . ARG A 1 319 ? 6.298 -13.604 6.823 1.00 92.31 319 ARG A N 1
ATOM 2645 C CA . ARG A 1 319 ? 6.237 -13.089 5.454 1.00 92.31 319 ARG A CA 1
ATOM 2646 C C . ARG A 1 319 ? 4.837 -12.620 5.085 1.00 92.31 319 ARG A C 1
ATOM 2648 O O . ARG A 1 319 ? 3.865 -13.334 5.318 1.00 92.31 319 ARG A O 1
ATOM 2655 N N . PRO A 1 320 ? 4.722 -11.471 4.402 1.00 92.88 320 PRO A N 1
ATOM 2656 C CA . PRO A 1 320 ? 3.444 -11.034 3.878 1.00 92.88 320 PRO A CA 1
ATOM 2657 C C . PRO A 1 320 ? 2.979 -11.918 2.715 1.00 92.88 320 PRO A C 1
ATOM 2659 O O . PRO A 1 320 ? 3.773 -12.559 1.998 1.00 92.88 320 PRO A O 1
ATOM 2662 N N . SER A 1 321 ? 1.672 -11.887 2.489 1.00 90.44 321 SER A N 1
ATOM 2663 C CA . SER A 1 321 ? 1.036 -12.428 1.301 1.00 90.44 321 SER A CA 1
ATOM 2664 C C . SER A 1 321 ? 1.576 -11.743 0.044 1.00 90.44 321 SER A C 1
ATOM 2666 O O . SER A 1 321 ? 1.912 -10.559 0.014 1.00 90.44 321 SER A O 1
ATOM 2668 N N . THR A 1 322 ? 1.688 -12.510 -1.033 1.00 86.62 322 THR A N 1
ATOM 2669 C CA . THR A 1 322 ? 2.086 -11.997 -2.352 1.00 86.62 322 THR A CA 1
ATOM 2670 C C . THR A 1 322 ? 1.002 -12.191 -3.402 1.00 86.62 322 THR A C 1
ATOM 2672 O O . THR A 1 322 ? 1.168 -11.730 -4.535 1.00 86.62 322 THR A O 1
ATOM 2675 N N . SER A 1 323 ? -0.083 -12.866 -3.025 1.00 87.94 323 SER A N 1
ATOM 2676 C CA . SER A 1 323 ? -1.055 -13.461 -3.932 1.00 87.94 323 SER A CA 1
ATOM 2677 C C . SER A 1 323 ? -2.479 -12.934 -3.744 1.00 87.94 323 SER A C 1
ATOM 2679 O O . SER A 1 323 ? -3.293 -13.144 -4.644 1.00 87.94 323 SER A O 1
ATOM 2681 N N . LEU A 1 324 ? -2.786 -12.196 -2.667 1.00 89.88 324 LEU A N 1
ATOM 2682 C CA . LEU A 1 324 ? -4.125 -11.622 -2.458 1.00 89.88 324 LEU A CA 1
ATOM 2683 C C . LEU A 1 324 ? -4.499 -10.701 -3.619 1.00 89.88 324 LEU A C 1
ATOM 2685 O O . LEU A 1 324 ? -5.565 -10.835 -4.211 1.00 89.88 324 LEU A O 1
ATOM 2689 N N . THR A 1 325 ? -3.588 -9.818 -4.025 1.00 87.69 325 THR A N 1
ATOM 2690 C CA . THR A 1 325 ? -3.876 -8.910 -5.142 1.00 87.69 325 THR A CA 1
ATOM 2691 C C . THR A 1 325 ? -3.615 -9.540 -6.504 1.00 87.69 325 THR A C 1
ATOM 2693 O O . THR A 1 325 ? -4.322 -9.240 -7.461 1.00 87.69 325 THR A O 1
ATOM 2696 N N . SER A 1 326 ? -2.549 -10.338 -6.648 1.00 82.88 326 SER A N 1
ATOM 2697 C CA . SER A 1 326 ? -2.168 -10.853 -7.973 1.00 82.88 326 SER A CA 1
ATOM 2698 C C . SER A 1 326 ? -3.016 -12.034 -8.426 1.00 82.88 326 SER A C 1
ATOM 2700 O O . SER A 1 326 ? -3.138 -12.231 -9.630 1.00 82.88 326 SER A O 1
ATOM 2702 N N . ASN A 1 327 ? -3.578 -12.794 -7.482 1.00 86.56 327 ASN A N 1
ATOM 2703 C CA . ASN A 1 327 ? -4.339 -14.004 -7.761 1.00 86.56 327 ASN A CA 1
ATOM 2704 C C . ASN A 1 327 ? -5.762 -13.870 -7.213 1.00 86.56 327 ASN A C 1
ATOM 2706 O O . ASN A 1 327 ? -6.700 -13.890 -7.998 1.00 86.56 327 ASN A O 1
ATOM 2710 N N . ALA A 1 328 ? -5.937 -13.685 -5.901 1.00 89.19 328 ALA A N 1
ATOM 2711 C CA . ALA A 1 328 ? -7.260 -13.748 -5.269 1.00 89.19 328 ALA A CA 1
ATOM 2712 C C . ALA A 1 328 ? -8.232 -12.706 -5.837 1.00 89.19 328 ALA A C 1
ATOM 2714 O O . ALA A 1 328 ? -9.307 -13.060 -6.310 1.00 89.19 328 ALA A O 1
ATOM 2715 N N . LEU A 1 329 ? -7.816 -11.437 -5.868 1.00 91.69 329 LEU A N 1
ATOM 2716 C CA . LEU A 1 329 ? -8.598 -10.336 -6.430 1.00 91.69 329 LEU A CA 1
ATOM 2717 C C . LEU A 1 329 ? -8.847 -10.507 -7.930 1.00 91.69 329 LEU A C 1
ATOM 2719 O O . LEU A 1 329 ? -9.936 -10.219 -8.418 1.00 91.69 329 LEU A O 1
ATOM 2723 N N . LEU A 1 330 ? -7.825 -10.959 -8.661 1.00 89.31 330 LEU A N 1
ATOM 2724 C CA . LEU A 1 330 ? -7.922 -11.180 -10.099 1.00 89.31 330 LEU A CA 1
ATOM 2725 C C . LEU A 1 330 ? -8.990 -12.233 -10.411 1.00 89.31 330 LEU A C 1
ATOM 2727 O O . LEU A 1 330 ? -9.866 -11.994 -11.239 1.00 89.31 330 LEU A O 1
ATOM 2731 N N . TYR A 1 331 ? -8.927 -13.379 -9.732 1.00 90.00 331 TYR A N 1
ATOM 2732 C CA . TYR A 1 331 ? -9.878 -14.464 -9.931 1.00 90.00 331 TYR A CA 1
ATOM 2733 C C . TYR A 1 331 ? -11.262 -14.130 -9.386 1.00 90.00 331 TYR A C 1
ATOM 2735 O O . TYR A 1 331 ? -12.234 -14.496 -10.036 1.00 90.00 331 TYR A O 1
ATOM 2743 N N . LEU A 1 332 ? -11.366 -13.400 -8.269 1.00 92.88 332 LEU A N 1
ATOM 2744 C CA . LEU A 1 332 ? -12.649 -12.872 -7.803 1.00 92.88 332 LEU A CA 1
ATOM 2745 C C . LEU A 1 332 ? -13.301 -12.043 -8.908 1.00 92.88 332 LEU A C 1
ATOM 2747 O O . LEU A 1 332 ? -14.434 -12.317 -9.272 1.00 92.88 332 LEU A O 1
ATOM 2751 N N . GLY A 1 333 ? -12.554 -11.116 -9.517 1.00 91.69 333 GLY A N 1
ATOM 2752 C CA . GLY A 1 333 ? -13.086 -10.285 -10.591 1.00 91.69 333 GLY A CA 1
ATOM 2753 C C . GLY A 1 333 ? -13.636 -11.100 -11.770 1.00 91.69 333 GLY A C 1
ATOM 2754 O O . GLY A 1 333 ? -14.739 -10.836 -12.244 1.00 91.69 333 GLY A O 1
ATOM 2755 N N . PHE A 1 334 ? -12.913 -12.136 -12.205 1.00 91.25 334 PHE A N 1
ATOM 2756 C CA . PHE A 1 334 ? -13.405 -13.027 -13.260 1.00 91.25 334 PHE A CA 1
ATOM 2757 C C . PHE A 1 334 ? -14.656 -13.805 -12.848 1.00 91.25 334 PHE A C 1
ATOM 2759 O O . PHE A 1 334 ? -15.573 -13.935 -13.655 1.00 91.25 334 PHE A O 1
ATOM 2766 N N . ARG A 1 335 ? -14.722 -14.294 -11.605 1.00 93.44 335 ARG A N 1
ATOM 2767 C CA . ARG A 1 335 ? -15.897 -15.017 -11.094 1.00 93.44 335 ARG A CA 1
ATOM 2768 C C . ARG A 1 335 ? -17.114 -14.111 -10.916 1.00 93.44 335 ARG A C 1
ATOM 2770 O O . ARG A 1 335 ? -18.222 -14.567 -11.150 1.00 93.44 335 ARG A O 1
ATOM 2777 N N . THR A 1 336 ? -16.913 -12.832 -10.602 1.00 93.88 336 THR A N 1
ATOM 2778 C CA . THR A 1 336 ? -17.974 -11.809 -10.595 1.00 93.88 336 THR A CA 1
ATOM 2779 C C . THR A 1 336 ? -18.454 -11.454 -12.014 1.00 93.88 336 THR A C 1
ATOM 2781 O O . THR A 1 336 ? -19.464 -10.779 -12.175 1.00 93.88 336 THR A O 1
ATOM 2784 N N . GLY A 1 337 ? -17.753 -11.898 -13.065 1.00 92.44 337 GLY A N 1
ATOM 2785 C CA . GLY A 1 337 ? -18.118 -11.638 -14.461 1.00 92.44 337 GLY A CA 1
ATOM 2786 C C . GLY A 1 337 ? -17.438 -10.415 -15.084 1.00 92.44 337 GLY A C 1
ATOM 2787 O O . GLY A 1 337 ? -17.774 -10.028 -16.208 1.00 92.44 337 GLY A O 1
ATOM 2788 N N . PHE A 1 338 ? -16.452 -9.807 -14.415 1.00 90.00 338 PHE A N 1
ATOM 2789 C CA . PHE A 1 338 ? -15.685 -8.718 -15.015 1.00 90.00 338 PHE A CA 1
ATOM 2790 C C . PHE A 1 338 ? -14.808 -9.238 -16.156 1.00 90.00 338 PHE A C 1
ATOM 2792 O O . PHE A 1 338 ? -14.009 -10.160 -16.001 1.00 90.00 338 PHE A O 1
ATOM 2799 N N . ARG A 1 339 ? -14.914 -8.587 -17.318 1.00 83.88 339 ARG A N 1
ATOM 2800 C CA . ARG A 1 339 ? -14.092 -8.903 -18.501 1.00 83.88 339 ARG A CA 1
ATOM 2801 C C . ARG A 1 339 ? -12.653 -8.404 -18.380 1.00 83.88 339 ARG A C 1
ATOM 2803 O O . ARG A 1 339 ? -11.768 -8.871 -19.090 1.00 83.88 339 ARG A O 1
ATOM 2810 N N . GLU A 1 340 ? -12.428 -7.420 -17.516 1.00 82.12 340 GLU A N 1
ATOM 2811 C CA . GLU A 1 340 ? -11.131 -6.795 -17.292 1.00 82.12 340 GLU A CA 1
ATOM 2812 C C . GLU A 1 340 ? -10.601 -7.147 -15.902 1.00 82.12 340 GLU A C 1
ATOM 2814 O O . GLU A 1 340 ? -11.361 -7.298 -14.948 1.00 82.12 340 GLU A O 1
ATOM 2819 N N . ASN A 1 341 ? -9.275 -7.227 -15.775 1.00 85.12 341 ASN A N 1
ATOM 2820 C CA . ASN A 1 341 ? -8.638 -7.493 -14.490 1.00 85.12 341 ASN A CA 1
ATOM 2821 C C . ASN A 1 341 ? -8.982 -6.392 -13.485 1.00 85.12 341 ASN A C 1
ATOM 2823 O O . ASN A 1 341 ? -8.568 -5.238 -13.653 1.00 85.12 341 ASN A O 1
ATOM 2827 N N . LEU A 1 342 ? -9.632 -6.782 -12.393 1.00 86.81 342 LEU A N 1
ATOM 2828 C CA . LEU A 1 342 ? -9.855 -5.896 -11.268 1.00 86.81 342 LEU A CA 1
ATOM 2829 C C . LEU A 1 342 ? -8.517 -5.490 -10.628 1.00 86.81 342 LEU A C 1
ATOM 2831 O O . LEU A 1 342 ? -7.586 -6.291 -10.504 1.00 86.81 342 LEU A O 1
ATOM 2835 N N . THR A 1 343 ? -8.391 -4.221 -10.231 1.00 86.62 343 THR A N 1
ATOM 2836 C CA . THR A 1 343 ? -7.171 -3.715 -9.588 1.00 86.62 343 THR A CA 1
ATOM 2837 C C . THR A 1 343 ? -7.498 -2.851 -8.380 1.00 86.62 343 THR A C 1
ATOM 2839 O O . THR A 1 343 ? -8.381 -2.003 -8.432 1.00 86.62 343 THR A O 1
ATOM 2842 N N . LEU A 1 344 ? -6.683 -2.947 -7.327 1.00 88.94 344 LEU A N 1
ATOM 2843 C CA . LEU A 1 344 ? -6.787 -2.058 -6.157 1.00 88.94 344 LEU A CA 1
ATOM 2844 C C . LEU A 1 344 ? -6.505 -0.584 -6.510 1.00 88.94 344 LEU A C 1
ATOM 2846 O O . LEU A 1 344 ? -6.868 0.324 -5.773 1.00 88.94 344 LEU A O 1
ATOM 2850 N N . HIS A 1 345 ? -5.879 -0.320 -7.666 1.00 86.12 345 HIS A N 1
ATOM 2851 C CA . HIS A 1 345 ? -5.752 1.039 -8.202 1.00 86.12 345 HIS A CA 1
ATOM 2852 C C . HIS A 1 345 ? -7.065 1.582 -8.787 1.00 86.12 345 HIS A C 1
ATOM 2854 O O . HIS A 1 345 ? -7.192 2.796 -8.918 1.00 86.12 345 HIS A O 1
ATOM 2860 N N . ALA A 1 346 ? -8.021 0.734 -9.173 1.00 87.44 346 ALA A N 1
ATOM 2861 C CA . ALA A 1 346 ? -9.369 1.171 -9.533 1.00 87.44 346 ALA A CA 1
ATOM 2862 C C . ALA A 1 346 ? -10.143 1.617 -8.282 1.00 87.44 346 ALA A C 1
ATOM 2864 O O . ALA A 1 346 ? -10.643 2.735 -8.282 1.00 87.44 346 ALA A O 1
ATOM 2865 N N . ALA A 1 347 ? -10.096 0.837 -7.193 1.00 89.81 347 ALA A N 1
ATOM 2866 C CA . ALA A 1 347 ? -10.674 1.214 -5.893 1.00 89.81 347 ALA A CA 1
ATOM 2867 C C . ALA A 1 347 ? -10.069 2.512 -5.348 1.00 89.81 347 ALA A C 1
ATOM 2869 O O . ALA A 1 347 ? -10.784 3.453 -5.023 1.00 89.81 347 ALA A O 1
ATOM 2870 N N . ARG A 1 348 ? -8.734 2.631 -5.372 1.00 88.56 348 ARG A N 1
ATOM 2871 C CA . ARG A 1 348 ? -8.049 3.882 -5.010 1.00 88.56 348 ARG A CA 1
ATOM 2872 C C . ARG A 1 348 ? -8.523 5.080 -5.843 1.00 88.56 348 ARG A C 1
ATOM 2874 O O . ARG A 1 348 ? -8.589 6.180 -5.311 1.00 88.56 348 ARG A O 1
ATOM 2881 N N . ARG A 1 349 ? -8.759 4.910 -7.148 1.00 86.69 349 ARG A N 1
ATOM 2882 C CA . ARG A 1 349 ? -9.215 6.012 -8.012 1.00 86.69 349 ARG A CA 1
ATOM 2883 C C . ARG A 1 349 ? -10.642 6.421 -7.695 1.00 86.69 349 ARG A C 1
ATOM 2885 O O . ARG A 1 349 ? -10.884 7.617 -7.623 1.00 86.69 349 ARG A O 1
ATOM 2892 N N . GLU A 1 350 ? -11.523 5.454 -7.464 1.00 90.69 350 GLU A N 1
ATOM 2893 C CA . GLU A 1 350 ? -12.896 5.742 -7.059 1.00 90.69 350 GLU A CA 1
ATOM 2894 C C . GLU A 1 350 ? -12.941 6.456 -5.712 1.00 90.69 350 GLU A C 1
ATOM 2896 O O . GLU A 1 350 ? -13.548 7.512 -5.612 1.00 90.69 350 GLU A O 1
ATOM 2901 N N . ALA A 1 351 ? -12.209 5.961 -4.710 1.00 87.88 351 ALA A N 1
ATOM 2902 C CA . ALA A 1 351 ? -12.113 6.620 -3.411 1.00 87.88 351 ALA A CA 1
ATOM 2903 C C . ALA A 1 351 ? -11.666 8.084 -3.548 1.00 87.88 351 ALA A C 1
ATOM 2905 O O . ALA A 1 351 ? -12.215 8.970 -2.909 1.00 87.88 351 ALA A O 1
ATOM 2906 N N . LEU A 1 352 ? -10.692 8.367 -4.421 1.00 86.25 352 LEU A N 1
ATOM 2907 C CA . LEU A 1 352 ? -10.247 9.740 -4.674 1.00 86.25 352 LEU A CA 1
ATOM 2908 C C . LEU A 1 352 ? -11.286 10.588 -5.417 1.00 86.25 352 LEU A C 1
ATOM 2910 O O . LEU A 1 352 ? -11.378 11.778 -5.130 1.00 86.25 352 LEU A O 1
ATOM 2914 N N . LEU A 1 353 ? -12.037 9.997 -6.350 1.00 83.81 353 LEU A N 1
ATOM 2915 C CA . LEU A 1 353 ? -13.119 10.676 -7.064 1.00 83.81 353 LEU A CA 1
ATOM 2916 C C . LEU A 1 353 ? -14.271 11.021 -6.114 1.00 83.81 353 LEU A C 1
ATOM 2918 O O . LEU A 1 353 ? -14.746 12.150 -6.116 1.00 83.81 353 LEU A O 1
ATOM 2922 N N . LYS A 1 354 ? -14.676 10.083 -5.255 1.00 86.81 354 LYS A N 1
ATOM 2923 C CA . LYS A 1 354 ? -15.728 10.317 -4.265 1.00 86.81 354 LYS A CA 1
ATOM 2924 C C . LYS A 1 354 ? -15.341 11.424 -3.287 1.00 86.81 354 LYS A C 1
ATOM 2926 O O . LYS A 1 354 ? -16.118 12.345 -3.080 1.00 86.81 354 LYS A O 1
ATOM 2931 N N . VAL A 1 355 ? -14.105 11.428 -2.784 1.00 85.06 355 VAL A N 1
ATOM 2932 C CA . VAL A 1 355 ? -13.621 12.516 -1.909 1.00 85.06 355 VAL A CA 1
ATOM 2933 C C . VAL A 1 355 ? -13.648 13.876 -2.615 1.00 85.06 355 VAL A C 1
ATOM 2935 O O . VAL A 1 355 ? -13.876 14.894 -1.964 1.00 85.06 355 VAL A O 1
ATOM 2938 N N . ASP A 1 356 ? -13.439 13.910 -3.932 1.00 81.69 356 ASP A N 1
ATOM 2939 C CA . ASP A 1 356 ? -13.587 15.133 -4.725 1.00 81.69 356 ASP A CA 1
ATOM 2940 C C . ASP A 1 356 ? -15.036 15.629 -4.761 1.00 81.69 356 ASP A C 1
ATOM 2942 O O . ASP A 1 356 ? -15.300 16.800 -4.493 1.00 81.69 356 ASP A O 1
ATOM 2946 N N . ASN A 1 357 ? -15.978 14.718 -4.999 1.00 82.31 357 ASN A N 1
ATOM 2947 C CA . ASN A 1 357 ? -17.404 15.031 -5.080 1.00 82.31 357 ASN A CA 1
ATOM 2948 C C . ASN A 1 357 ? -18.005 15.468 -3.732 1.00 82.31 357 ASN A C 1
ATOM 2950 O O . ASN A 1 357 ? -18.937 16.265 -3.715 1.00 82.31 357 ASN A O 1
ATOM 2954 N N . PHE A 1 358 ? -17.455 14.994 -2.610 1.00 82.62 358 PHE A N 1
ATOM 2955 C CA . PHE A 1 358 ? -17.896 15.354 -1.254 1.00 82.62 358 PHE A CA 1
ATOM 2956 C C . PHE A 1 358 ? -17.418 16.742 -0.779 1.00 82.62 358 PHE A C 1
ATOM 2958 O O . PHE A 1 358 ? -17.743 17.160 0.330 1.00 82.62 358 PHE A O 1
ATOM 2965 N N . GLY A 1 359 ? -16.651 17.483 -1.590 1.00 80.25 359 GLY A N 1
ATOM 2966 C CA . GLY A 1 359 ? -16.312 18.885 -1.307 1.00 80.25 359 GLY A CA 1
ATOM 2967 C C . GLY A 1 359 ? -15.114 19.104 -0.373 1.00 80.25 359 GLY A C 1
ATOM 2968 O O . GLY A 1 359 ? -14.892 20.223 0.093 1.00 80.25 359 GLY A O 1
ATOM 2969 N N . TYR A 1 360 ? -14.300 18.076 -0.112 1.00 82.75 360 TYR A N 1
ATOM 2970 C CA . TYR A 1 360 ? -13.080 18.227 0.686 1.00 82.75 360 TYR A CA 1
ATOM 2971 C C . TYR A 1 360 ? -12.045 19.142 0.005 1.00 82.75 360 TYR A C 1
ATOM 2973 O O . TYR A 1 360 ? -11.835 19.123 -1.215 1.00 82.75 360 TYR A O 1
ATOM 2981 N N . SER A 1 361 ? -11.298 19.901 0.815 1.00 80.75 361 SER A N 1
ATOM 2982 C CA . SER A 1 361 ? -10.227 20.770 0.313 1.00 80.75 361 SER A CA 1
ATOM 2983 C C . SER A 1 361 ? -9.146 19.983 -0.442 1.00 80.75 361 SER A C 1
ATOM 2985 O O . SER A 1 361 ? -8.930 18.786 -0.225 1.00 80.75 361 SER A O 1
ATOM 2987 N N . CYS A 1 362 ? -8.412 20.667 -1.327 1.00 79.50 362 CYS A N 1
ATOM 2988 C CA . CYS A 1 362 ? -7.285 20.064 -2.045 1.00 79.50 362 CYS A CA 1
ATOM 2989 C C . CYS A 1 362 ? -6.263 19.440 -1.076 1.00 79.50 362 CYS A C 1
ATOM 2991 O O . CYS A 1 362 ? -5.838 18.304 -1.271 1.00 79.50 362 CYS A O 1
ATOM 2993 N N . ASP A 1 363 ? -5.939 20.116 0.028 1.00 76.75 363 ASP A N 1
ATOM 2994 C CA . ASP A 1 363 ? -4.974 19.605 1.006 1.00 76.75 363 ASP A CA 1
ATOM 2995 C C . ASP A 1 363 ? -5.442 18.318 1.699 1.00 76.75 363 ASP A C 1
ATOM 2997 O O . ASP A 1 363 ? -4.655 17.372 1.837 1.00 76.75 363 ASP A O 1
ATOM 3001 N N . GLN A 1 364 ? -6.726 18.239 2.068 1.00 78.56 364 GLN A N 1
ATOM 3002 C CA . GLN A 1 364 ? -7.338 17.030 2.633 1.00 78.56 364 GLN A CA 1
ATOM 3003 C C . GLN A 1 364 ? -7.290 15.867 1.636 1.00 78.56 364 GLN A C 1
ATOM 3005 O O . GLN A 1 364 ? -6.811 14.782 1.984 1.00 78.56 364 GLN A O 1
ATOM 3010 N N . ARG A 1 365 ? -7.674 16.111 0.375 1.00 78.69 365 ARG A N 1
ATOM 3011 C CA . ARG A 1 365 ? -7.571 15.133 -0.724 1.00 78.69 365 ARG A CA 1
ATOM 3012 C C . ARG A 1 365 ? -6.146 14.629 -0.898 1.00 78.69 365 ARG A C 1
ATOM 3014 O O . ARG A 1 365 ? -5.892 13.426 -0.979 1.00 78.69 365 ARG A O 1
ATOM 3021 N N . MET A 1 366 ? -5.181 15.540 -0.923 1.00 80.06 366 MET A N 1
ATOM 3022 C CA . MET A 1 366 ? -3.781 15.183 -1.104 1.00 80.06 366 MET A CA 1
ATOM 3023 C C . MET A 1 366 ? -3.208 14.410 0.085 1.00 80.06 366 MET A C 1
ATOM 3025 O O . MET A 1 366 ? -2.361 13.533 -0.128 1.00 80.06 366 MET A O 1
ATOM 3029 N N . ARG A 1 367 ? -3.661 14.696 1.316 1.00 80.50 367 ARG A N 1
ATOM 3030 C CA . ARG A 1 367 ? -3.319 13.919 2.517 1.00 80.50 367 ARG A CA 1
ATOM 3031 C C . ARG A 1 367 ? -3.884 12.511 2.448 1.00 80.50 367 ARG A C 1
ATOM 3033 O O . ARG A 1 367 ? -3.103 11.572 2.574 1.00 80.50 367 ARG A O 1
ATOM 3040 N N . PHE A 1 368 ? -5.178 12.377 2.168 1.00 78.12 368 PHE A N 1
ATOM 3041 C CA . PHE A 1 368 ? -5.847 11.089 1.981 1.00 78.12 368 PHE A CA 1
ATOM 3042 C C . PHE A 1 368 ? -5.120 10.235 0.929 1.00 78.12 368 PHE A C 1
ATOM 3044 O O . PHE A 1 368 ? -4.745 9.083 1.161 1.00 78.12 368 PHE A O 1
ATOM 3051 N N . ALA A 1 369 ? -4.757 10.857 -0.195 1.00 76.19 369 ALA A N 1
ATOM 3052 C CA . ALA A 1 369 ? -4.014 10.208 -1.263 1.00 76.19 369 ALA A CA 1
ATOM 3053 C C . ALA A 1 369 ? -2.549 9.876 -0.905 1.00 76.19 369 ALA A C 1
ATOM 3055 O O . ALA A 1 369 ? -1.931 9.035 -1.572 1.00 76.19 369 ALA A O 1
ATOM 3056 N N . GLY A 1 370 ? -1.948 10.526 0.094 1.00 68.50 370 GLY A N 1
ATOM 3057 C CA . GLY A 1 370 ? -0.503 10.472 0.343 1.00 68.50 370 GLY A CA 1
ATOM 3058 C C . GLY A 1 370 ? 0.320 11.055 -0.817 1.00 68.50 370 GLY A C 1
ATOM 3059 O O . GLY A 1 370 ? 1.325 10.474 -1.226 1.00 68.50 370 GLY A O 1
ATOM 3060 N N . HIS A 1 371 ? -0.150 12.145 -1.430 1.00 77.19 371 HIS A N 1
ATOM 3061 C CA . HIS A 1 371 ? 0.578 12.924 -2.451 1.00 77.19 371 HIS A CA 1
ATOM 3062 C C . HIS A 1 371 ? 1.461 13.991 -1.776 1.00 77.19 371 HIS A C 1
ATOM 3064 O O . HIS A 1 371 ? 1.272 14.227 -0.597 1.00 77.19 371 HIS A O 1
ATOM 3070 N N . THR A 1 372 ? 2.412 14.670 -2.431 1.00 65.19 372 THR A N 1
ATOM 3071 C CA . THR A 1 372 ? 3.452 15.456 -1.705 1.00 65.19 372 THR A CA 1
ATOM 3072 C C . THR A 1 372 ? 3.566 16.963 -2.008 1.00 65.19 372 THR A C 1
ATOM 3074 O O . THR A 1 372 ? 4.449 17.600 -1.433 1.00 65.19 372 THR A O 1
ATOM 3077 N N . ASN A 1 373 ? 2.699 17.573 -2.833 1.00 59.41 373 ASN A N 1
ATOM 3078 C CA . ASN A 1 373 ? 2.845 18.996 -3.218 1.00 59.41 373 ASN A CA 1
ATOM 3079 C C . ASN A 1 373 ? 1.508 19.774 -3.303 1.00 59.41 373 ASN A C 1
ATOM 3081 O O . ASN A 1 373 ? 0.731 19.402 -4.173 1.00 59.41 373 ASN A O 1
ATOM 3085 N N . PRO A 1 374 ? 1.216 20.802 -2.464 1.00 52.16 374 PRO A N 1
ATOM 3086 C CA . PRO A 1 374 ? 1.621 22.186 -2.781 1.00 52.16 374 PRO A CA 1
ATOM 3087 C C . PRO A 1 374 ? 1.891 23.071 -1.530 1.00 52.16 374 PRO A C 1
ATOM 3089 O O . PRO A 1 374 ? 1.061 23.860 -1.108 1.00 52.16 374 PRO A O 1
ATOM 3092 N N . HIS A 1 375 ? 3.096 22.955 -0.963 1.00 52.28 375 HIS A N 1
ATOM 3093 C CA . HIS A 1 375 ? 3.743 23.878 0.000 1.00 52.28 375 HIS A CA 1
ATOM 3094 C C . HIS A 1 375 ? 3.102 24.217 1.382 1.00 52.28 375 HIS A C 1
ATOM 3096 O O . HIS A 1 375 ? 2.076 23.690 1.793 1.00 52.28 375 HIS A O 1
ATOM 3102 N N . THR A 1 376 ? 3.880 24.970 2.183 1.00 47.47 376 THR A N 1
ATOM 3103 C CA . THR A 1 376 ? 4.178 24.910 3.639 1.00 47.47 376 THR A CA 1
ATOM 3104 C C . THR A 1 376 ? 3.055 24.565 4.619 1.00 47.47 376 THR A C 1
ATOM 3106 O O . THR A 1 376 ? 3.319 23.822 5.567 1.00 47.47 376 THR A O 1
ATOM 3109 N N . TYR A 1 377 ? 1.824 25.042 4.410 1.00 46.72 377 TYR A N 1
ATOM 3110 C CA . TYR A 1 377 ? 0.712 24.822 5.346 1.00 46.72 377 TYR A CA 1
ATOM 3111 C C . TYR A 1 377 ? 0.493 23.331 5.633 1.00 46.72 377 TYR A C 1
ATOM 3113 O O . TYR A 1 377 ? 0.447 22.882 6.782 1.00 46.72 377 TYR A O 1
ATOM 3121 N N . ARG A 1 378 ? 0.517 22.535 4.564 1.00 53.06 378 ARG A N 1
ATOM 3122 C CA . ARG A 1 378 ? 0.360 21.090 4.627 1.00 53.06 378 ARG A CA 1
ATOM 3123 C C . ARG A 1 378 ? 1.488 20.386 5.389 1.00 53.06 378 ARG A C 1
ATOM 3125 O O . ARG A 1 378 ? 1.231 19.403 6.070 1.00 53.06 378 ARG A O 1
ATOM 3132 N N . ARG A 1 379 ? 2.743 20.822 5.275 1.00 54.22 379 ARG A N 1
ATOM 3133 C CA . ARG A 1 379 ? 3.868 20.122 5.934 1.00 54.22 379 ARG A CA 1
ATOM 3134 C C . ARG A 1 379 ? 4.065 20.536 7.387 1.00 54.22 379 ARG A C 1
ATOM 3136 O O . ARG A 1 379 ? 4.488 19.704 8.180 1.00 54.22 379 ARG A O 1
ATOM 3143 N N . SER A 1 380 ? 3.780 21.795 7.710 1.00 44.72 380 SER A N 1
ATOM 3144 C CA . SER A 1 380 ? 4.148 22.377 9.003 1.00 44.72 380 SER A CA 1
ATOM 3145 C C . SER A 1 380 ? 2.995 22.471 10.004 1.00 44.72 380 SER A C 1
ATOM 3147 O O . SER A 1 380 ? 3.269 22.477 11.199 1.00 44.72 380 SER A O 1
ATOM 3149 N N . TYR A 1 381 ? 1.735 22.540 9.550 1.00 52.16 381 TYR A N 1
ATOM 3150 C CA . TYR A 1 381 ? 0.594 22.845 10.430 1.00 52.16 381 TYR A CA 1
ATOM 3151 C C . TYR A 1 381 ? -0.504 21.777 10.443 1.00 52.16 381 TYR A C 1
ATOM 3153 O O . TYR A 1 381 ? -1.215 21.658 11.436 1.00 52.16 381 TYR A O 1
ATOM 3161 N N . GLN A 1 382 ? -0.647 20.980 9.379 1.00 57.47 382 GLN A N 1
ATOM 3162 C CA . GLN A 1 382 ? -1.594 19.863 9.384 1.00 57.47 382 GLN A CA 1
ATOM 3163 C C . GLN A 1 382 ? -0.973 18.585 9.967 1.00 57.47 382 GLN A C 1
ATOM 3165 O O . GLN A 1 382 ? 0.145 18.232 9.576 1.00 57.47 382 GLN A O 1
ATOM 3170 N N . PRO A 1 383 ? -1.702 17.841 10.822 1.00 55.62 383 PRO A N 1
ATOM 3171 C CA . PRO A 1 383 ? -1.259 16.527 11.275 1.00 55.62 383 PRO A CA 1
ATOM 3172 C C . PRO A 1 383 ? -1.095 15.548 10.095 1.00 55.62 383 PRO A C 1
ATOM 3174 O O . PRO A 1 383 ? -1.674 15.722 9.018 1.00 55.62 383 PRO A O 1
ATOM 3177 N N . SER A 1 384 ? -0.311 14.483 10.297 1.00 64.00 384 SER A N 1
ATOM 3178 C CA . SER A 1 384 ? -0.175 13.348 9.359 1.00 64.00 384 SER A CA 1
ATOM 3179 C C . SER A 1 384 ? -1.497 12.622 9.077 1.00 64.00 384 SER A C 1
ATOM 3181 O O . SER A 1 384 ? -1.630 11.917 8.074 1.00 64.00 384 SER A O 1
ATOM 3183 N N . MET A 1 385 ? -2.459 12.812 9.971 1.00 70.00 385 MET A N 1
ATOM 3184 C CA . MET A 1 385 ? -3.811 12.285 9.952 1.00 70.00 385 MET A CA 1
ATOM 3185 C C . MET A 1 385 ? -4.641 12.824 8.785 1.00 70.00 385 MET A C 1
ATOM 3187 O O . MET A 1 385 ? -4.668 14.026 8.509 1.00 70.00 385 MET A O 1
ATOM 3191 N N . SER A 1 386 ? -5.343 11.929 8.094 1.00 75.31 386 SER A N 1
ATOM 3192 C CA . SER A 1 386 ? -6.352 12.308 7.111 1.00 75.31 386 SER A CA 1
ATOM 3193 C C . SER A 1 386 ? -7.646 12.725 7.817 1.00 75.31 386 SER A C 1
ATOM 3195 O O . SER A 1 386 ? -8.255 11.925 8.513 1.00 75.31 386 SER A O 1
ATOM 3197 N N . MET A 1 387 ? -8.077 13.973 7.608 1.00 77.50 387 MET A N 1
ATOM 3198 C CA . MET A 1 387 ? -9.390 14.486 8.047 1.00 77.50 387 MET A CA 1
ATOM 3199 C C . MET A 1 387 ? -10.532 14.110 7.085 1.00 77.50 387 MET A C 1
ATOM 3201 O O . MET A 1 387 ? -11.617 14.671 7.170 1.00 77.50 387 MET A O 1
ATOM 3205 N N . VAL A 1 388 ? -10.255 13.255 6.100 1.00 84.00 388 VAL A N 1
ATOM 3206 C CA . VAL A 1 388 ? -11.260 12.757 5.161 1.00 84.00 388 VAL A CA 1
ATOM 3207 C C . VAL A 1 388 ? -11.876 11.513 5.778 1.00 84.00 388 VAL A C 1
ATOM 3209 O O . VAL A 1 388 ? -11.145 10.558 6.054 1.00 84.00 388 VAL A O 1
ATOM 3212 N N . ASP A 1 389 ? -13.196 11.507 5.950 1.00 87.75 389 ASP A N 1
ATOM 3213 C CA . ASP A 1 389 ? -13.921 10.297 6.324 1.00 87.75 389 ASP A CA 1
ATOM 3214 C C . ASP A 1 389 ? -14.119 9.439 5.073 1.00 87.75 389 ASP A C 1
ATOM 3216 O O . ASP A 1 389 ? -15.120 9.525 4.359 1.00 87.75 389 ASP A O 1
ATOM 3220 N N . GLY A 1 390 ? -13.099 8.645 4.757 1.00 88.00 390 GLY A N 1
ATOM 3221 C CA . GLY A 1 390 ? -13.117 7.819 3.559 1.00 88.00 390 GLY A CA 1
ATOM 3222 C C . GLY A 1 390 ? -14.123 6.669 3.623 1.00 88.00 390 GLY A C 1
ATOM 3223 O O . GLY A 1 390 ? -14.518 6.201 2.560 1.00 88.00 390 GLY A O 1
ATOM 3224 N N . GLN A 1 391 ? -14.566 6.247 4.817 1.00 90.81 391 GLN A N 1
ATOM 3225 C CA . GLN A 1 391 ? -15.644 5.261 4.947 1.00 90.81 391 GLN A CA 1
ATOM 3226 C C . GLN A 1 391 ? -16.975 5.897 4.514 1.00 90.81 391 GLN A C 1
ATOM 3228 O O . GLN A 1 391 ? -17.602 5.399 3.580 1.00 90.81 391 GLN A O 1
ATOM 3233 N N . ALA A 1 392 ? -17.332 7.050 5.097 1.00 89.56 392 ALA A N 1
ATOM 3234 C CA . ALA A 1 392 ? -18.552 7.796 4.758 1.00 89.56 392 ALA A CA 1
ATOM 3235 C C . ALA A 1 392 ? -18.608 8.171 3.287 1.00 89.56 392 ALA A C 1
ATOM 3237 O O . ALA A 1 392 ? -19.579 7.897 2.583 1.00 89.56 392 ALA A O 1
ATOM 3238 N N . THR A 1 393 ? -17.490 8.700 2.803 1.00 89.50 393 THR A N 1
ATOM 3239 C CA . THR A 1 393 ? -17.372 9.138 1.422 1.00 89.50 393 THR A CA 1
ATOM 3240 C C . THR A 1 393 ? -17.509 7.973 0.442 1.00 89.50 393 THR A C 1
ATOM 3242 O O . THR A 1 393 ? -18.176 8.112 -0.577 1.00 89.50 393 THR A O 1
ATOM 3245 N N . PHE A 1 394 ? -16.871 6.821 0.693 1.00 89.94 394 PHE A N 1
ATOM 3246 C CA . PHE A 1 394 ? -16.904 5.716 -0.269 1.00 89.94 394 PHE A CA 1
ATOM 3247 C C . PHE A 1 394 ? -18.271 5.026 -0.330 1.00 89.94 394 PHE A C 1
ATOM 3249 O O . PHE A 1 394 ? -18.698 4.634 -1.416 1.00 89.94 394 PHE A O 1
ATOM 3256 N N . PHE A 1 395 ? -18.955 4.886 0.803 1.00 90.50 395 PHE A N 1
ATOM 3257 C CA . PHE A 1 395 ? -20.248 4.201 0.895 1.00 90.50 395 PHE A CA 1
ATOM 3258 C C . PHE A 1 395 ? -21.458 5.146 0.784 1.00 90.50 395 PHE A C 1
ATOM 3260 O O . PHE A 1 395 ? -22.577 4.721 1.044 1.00 90.50 395 PHE A O 1
ATOM 3267 N N . ASP A 1 396 ? -21.238 6.400 0.371 1.00 87.69 396 ASP A N 1
ATOM 3268 C CA . ASP A 1 396 ? -22.270 7.421 0.136 1.00 87.69 396 ASP A CA 1
ATOM 3269 C C . ASP A 1 396 ? -23.192 7.683 1.344 1.00 87.69 396 ASP A C 1
ATOM 3271 O O . ASP A 1 396 ? -24.400 7.858 1.186 1.00 87.69 396 ASP A O 1
ATOM 3275 N N . TYR A 1 397 ? -22.625 7.737 2.554 1.00 86.12 397 TYR A N 1
ATOM 3276 C CA . TYR A 1 397 ? -23.364 8.114 3.764 1.00 86.12 397 TYR A CA 1
ATOM 3277 C C . TYR A 1 397 ? -22.824 9.403 4.394 1.00 86.12 397 TYR A C 1
ATOM 3279 O O . TYR A 1 397 ? -21.712 9.847 4.100 1.00 86.12 397 TYR A O 1
ATOM 3287 N N . GLU A 1 398 ? -23.634 10.039 5.246 1.00 79.56 398 GLU A N 1
ATOM 3288 C CA . GLU A 1 398 ? -23.259 11.300 5.888 1.00 79.56 398 GLU A CA 1
ATOM 3289 C C . GLU A 1 398 ? -22.057 11.110 6.828 1.00 79.56 398 GLU A C 1
ATOM 3291 O O . GLU A 1 398 ? -22.102 10.253 7.718 1.00 79.56 398 GLU A O 1
ATOM 3296 N N . PRO A 1 399 ? -20.981 11.909 6.681 1.00 72.50 399 PRO A N 1
ATOM 3297 C CA . PRO A 1 399 ? -19.878 11.898 7.631 1.00 72.50 399 PRO A CA 1
ATOM 3298 C C . PRO A 1 399 ? -20.393 12.301 9.012 1.00 72.50 399 PRO A C 1
ATOM 3300 O O . PRO A 1 399 ? -20.782 13.446 9.225 1.00 72.50 399 PRO A O 1
ATOM 3303 N N . ASN A 1 400 ? -20.398 11.369 9.960 1.00 61.84 400 ASN A N 1
ATOM 3304 C CA . ASN A 1 400 ? -20.905 11.629 11.303 1.00 61.84 400 ASN A CA 1
ATOM 3305 C C . ASN A 1 400 ? -19.953 11.069 12.357 1.00 61.84 400 ASN A C 1
ATOM 3307 O O . ASN A 1 400 ? -20.250 10.079 13.020 1.00 61.84 400 ASN A O 1
ATOM 3311 N N . ASN A 1 401 ? -18.765 11.673 12.463 1.00 67.25 401 ASN A N 1
ATOM 3312 C CA . ASN A 1 401 ? -17.797 11.301 13.494 1.00 67.25 401 ASN A CA 1
ATOM 3313 C C . ASN A 1 401 ? -16.840 12.436 13.886 1.00 67.25 401 ASN A C 1
ATOM 3315 O O . ASN A 1 401 ? -15.645 12.232 14.127 1.00 67.25 401 ASN A O 1
ATOM 3319 N N . ASP A 1 402 ? -17.370 13.656 13.993 1.00 71.75 402 ASP A N 1
ATOM 3320 C CA . ASP A 1 402 ? -16.597 14.825 14.421 1.00 71.75 402 ASP A CA 1
ATOM 3321 C C . ASP A 1 402 ? -15.947 14.623 15.796 1.00 71.75 402 ASP A C 1
ATOM 3323 O O . ASP A 1 402 ? -14.795 15.019 15.983 1.00 71.75 402 ASP A O 1
ATOM 3327 N N . GLU A 1 403 ? -16.625 13.963 16.744 1.00 78.88 403 GLU A N 1
ATOM 3328 C CA . GLU A 1 403 ? -16.039 13.664 18.057 1.00 78.88 403 GLU A CA 1
ATOM 3329 C C . GLU A 1 403 ? -14.843 12.702 17.943 1.00 78.88 403 GLU A C 1
ATOM 3331 O O . GLU A 1 403 ? -13.821 12.926 18.599 1.00 78.88 403 GLU A O 1
ATOM 3336 N N . LEU A 1 404 ? -14.901 11.689 17.070 1.00 81.00 404 LEU A N 1
ATOM 3337 C CA . LEU A 1 404 ? -13.780 10.768 16.851 1.00 81.00 404 LEU A CA 1
ATOM 3338 C C . LEU A 1 404 ? -12.600 11.458 16.176 1.00 81.00 404 LEU A C 1
ATOM 3340 O O . LEU A 1 404 ? -11.466 11.355 16.651 1.00 81.00 404 LEU A O 1
ATOM 3344 N N . HIS A 1 405 ? -12.849 12.221 15.112 1.00 78.06 405 HIS A N 1
ATOM 3345 C CA . HIS A 1 405 ? -11.799 12.993 14.449 1.00 78.06 405 HIS A CA 1
ATOM 3346 C C . HIS A 1 405 ? -11.168 14.028 15.395 1.00 78.06 405 HIS A C 1
ATOM 3348 O O . HIS A 1 405 ? -9.957 14.265 15.339 1.00 78.06 405 HIS A O 1
ATOM 3354 N N . GLN A 1 406 ? -11.954 14.628 16.294 1.00 79.25 406 GLN A N 1
ATOM 3355 C CA . GLN A 1 406 ? -11.458 15.515 17.350 1.00 79.25 406 GLN A CA 1
ATOM 3356 C C . GLN A 1 406 ? -10.612 14.782 18.392 1.00 79.25 406 GLN A C 1
ATOM 3358 O O . GLN A 1 406 ? -9.560 15.291 18.789 1.00 79.25 406 GLN A O 1
ATOM 3363 N N . LEU A 1 407 ? -11.046 13.600 18.828 1.00 79.19 407 LEU A N 1
ATOM 3364 C CA . LEU A 1 407 ? -10.306 12.774 19.776 1.00 79.19 407 LEU A CA 1
ATOM 3365 C C . LEU A 1 407 ? -8.945 12.368 19.200 1.00 79.19 407 LEU A C 1
ATOM 3367 O O . LEU A 1 407 ? -7.929 12.483 19.884 1.00 79.19 407 LEU A O 1
ATOM 3371 N N . HIS A 1 408 ? -8.919 11.961 17.933 1.00 76.12 408 HIS A N 1
ATOM 3372 C CA . HIS A 1 408 ? -7.734 11.426 17.263 1.00 76.12 408 HIS A CA 1
ATOM 3373 C C . HIS A 1 408 ? -6.679 12.480 16.927 1.00 76.12 408 HIS A C 1
ATOM 3375 O O . HIS A 1 408 ? -5.489 12.222 17.090 1.00 76.12 408 HIS A O 1
ATOM 3381 N N . ARG A 1 409 ? -7.087 13.707 16.567 1.00 75.38 409 ARG A N 1
ATOM 3382 C CA . ARG A 1 409 ? -6.141 14.834 16.417 1.00 75.38 409 ARG A CA 1
ATOM 3383 C C . ARG A 1 409 ? -5.624 15.378 17.751 1.00 75.38 409 ARG A C 1
ATOM 3385 O O . ARG A 1 409 ? -4.655 16.135 17.767 1.00 75.38 409 ARG A O 1
ATOM 3392 N N . GLY A 1 410 ? -6.306 15.081 18.855 1.00 73.38 410 GLY A N 1
ATOM 3393 C CA . GLY A 1 410 ? -6.019 15.666 20.158 1.00 73.38 410 GLY A CA 1
ATOM 3394 C C . GLY A 1 410 ? -4.800 15.041 20.837 1.00 73.38 410 GLY A C 1
ATOM 3395 O O . GLY A 1 410 ? -4.612 13.828 20.823 1.00 73.38 410 GLY A O 1
ATOM 3396 N N . TYR A 1 411 ? -4.017 15.855 21.554 1.00 73.38 411 TYR A N 1
ATOM 3397 C CA . TYR A 1 411 ? -2.914 15.374 22.406 1.00 73.38 411 TYR A CA 1
ATOM 3398 C C . TYR A 1 411 ? -3.356 14.336 23.449 1.00 73.38 411 TYR A C 1
ATOM 3400 O O . TYR A 1 411 ? -2.557 13.505 23.879 1.00 73.38 411 TYR A O 1
ATOM 3408 N N . SER A 1 412 ? -4.634 14.361 23.837 1.00 74.12 412 SER A N 1
ATOM 3409 C CA . SER A 1 412 ? -5.242 13.395 24.751 1.00 74.12 412 SER A CA 1
ATOM 3410 C C . SER A 1 412 ? -5.148 11.951 24.254 1.00 74.12 412 SER A C 1
ATOM 3412 O O . SER A 1 412 ? -5.095 11.053 25.090 1.00 74.12 412 SER A O 1
ATOM 3414 N N . TRP A 1 413 ? -5.075 11.718 22.936 1.00 75.94 413 TRP A N 1
ATOM 3415 C CA . TRP A 1 413 ? -4.929 10.380 22.356 1.00 75.94 413 TRP A CA 1
ATOM 3416 C C . TRP A 1 413 ? -3.654 9.677 22.837 1.00 75.94 413 TRP A C 1
ATOM 3418 O O . TRP A 1 413 ? -3.702 8.517 23.242 1.00 75.94 413 TRP A O 1
ATOM 3428 N N . ALA A 1 414 ? -2.537 10.415 22.871 1.00 69.62 414 ALA A N 1
ATOM 3429 C CA . ALA A 1 414 ? -1.211 9.924 23.257 1.00 69.62 414 ALA A CA 1
ATOM 3430 C C . ALA A 1 414 ? -0.852 10.197 24.731 1.00 69.62 414 ALA A C 1
ATOM 3432 O O . ALA A 1 414 ? 0.257 9.891 25.175 1.00 69.62 414 ALA A O 1
ATOM 3433 N N . ARG A 1 415 ? -1.756 10.807 25.507 1.00 69.00 415 ARG A N 1
ATOM 3434 C CA . ARG A 1 415 ? -1.496 11.143 26.909 1.00 69.00 415 ARG A CA 1
ATOM 3435 C C . ARG A 1 415 ? -1.522 9.873 27.759 1.00 69.00 415 ARG A C 1
ATOM 3437 O O . ARG A 1 415 ? -2.543 9.196 27.830 1.00 69.00 415 ARG A O 1
ATOM 3444 N N . ASN A 1 416 ? -0.439 9.616 28.492 1.00 63.84 416 ASN A N 1
ATOM 3445 C CA . ASN A 1 416 ? -0.418 8.632 29.573 1.00 63.84 416 ASN A CA 1
ATOM 3446 C C . ASN A 1 416 ? -0.655 9.328 30.933 1.00 63.84 416 ASN A C 1
ATOM 3448 O O . ASN A 1 416 ? 0.305 9.785 31.542 1.00 63.84 416 ASN A O 1
ATOM 3452 N N . PRO A 1 417 ? -1.895 9.446 31.446 1.00 58.56 417 PRO A N 1
ATOM 3453 C CA . PRO A 1 417 ? -2.173 10.024 32.765 1.00 58.56 417 PRO A CA 1
ATOM 3454 C C . PRO A 1 417 ? -1.598 9.237 33.948 1.00 58.56 417 PRO A C 1
ATOM 3456 O O . PRO A 1 417 ? -1.536 9.787 35.039 1.00 58.56 417 PRO A O 1
ATOM 3459 N N . CYS A 1 418 ? -1.166 7.987 33.751 1.00 54.22 418 CYS A N 1
ATOM 3460 C CA . CYS A 1 418 ? -0.463 7.215 34.778 1.00 54.22 418 CYS A CA 1
ATOM 3461 C C . CYS A 1 418 ? 1.054 7.468 34.750 1.00 54.22 418 CYS A C 1
ATOM 3463 O O . CYS A 1 418 ? 1.770 7.006 35.634 1.00 54.22 418 CYS A O 1
ATOM 3465 N N . HIS A 1 419 ? 1.558 8.201 33.749 1.00 59.16 419 HIS A N 1
ATOM 3466 C CA . HIS A 1 419 ? 2.938 8.657 33.736 1.00 59.16 419 HIS A CA 1
ATOM 3467 C C . HIS A 1 419 ? 3.106 9.752 34.787 1.00 59.16 419 HIS A C 1
ATOM 3469 O O . HIS A 1 419 ? 2.639 10.876 34.607 1.00 59.16 419 HIS A O 1
ATOM 3475 N N . GLN A 1 420 ? 3.780 9.414 35.882 1.00 55.91 420 GLN A N 1
ATOM 3476 C CA . GLN A 1 420 ? 4.333 10.395 36.805 1.00 55.91 420 GLN A CA 1
ATOM 3477 C C . GLN A 1 420 ? 5.689 10.835 36.240 1.00 55.91 420 GLN A C 1
ATOM 3479 O O . GLN A 1 420 ? 6.627 10.035 36.248 1.00 55.91 420 GLN A O 1
ATOM 3484 N N . PRO A 1 421 ? 5.822 12.052 35.683 1.00 56.56 421 PRO A N 1
ATOM 3485 C CA . PRO A 1 421 ? 7.103 12.486 35.158 1.00 56.56 421 PRO A CA 1
ATOM 3486 C C . PRO A 1 421 ? 8.081 12.674 36.321 1.00 56.56 421 PRO A C 1
ATOM 3488 O O . PRO A 1 421 ? 7.960 13.616 37.105 1.00 56.56 421 PRO A O 1
ATOM 3491 N N . ASN A 1 422 ? 9.093 11.812 36.405 1.00 55.44 422 ASN A N 1
ATOM 3492 C CA . ASN A 1 422 ? 10.323 12.147 37.111 1.00 55.44 422 ASN A CA 1
ATOM 3493 C C . ASN A 1 422 ? 11.034 13.212 36.272 1.00 55.44 422 ASN A C 1
ATOM 3495 O O . ASN A 1 422 ? 11.804 12.903 35.364 1.00 55.44 422 ASN A O 1
ATOM 3499 N N . LEU A 1 423 ? 10.692 14.479 36.509 1.00 59.81 423 LEU A N 1
ATOM 3500 C CA . LEU A 1 423 ? 11.385 15.604 35.893 1.00 59.81 423 LEU A CA 1
ATOM 3501 C C . LEU A 1 423 ? 12.858 15.545 36.325 1.00 59.81 423 LEU A C 1
ATOM 3503 O O . LEU A 1 423 ? 13.109 15.456 37.528 1.00 59.81 423 LEU A O 1
ATOM 3507 N N . PRO A 1 424 ? 13.829 15.602 35.392 1.00 72.75 424 PRO A N 1
ATOM 3508 C CA . PRO A 1 424 ? 15.234 15.742 35.759 1.00 72.75 424 PRO A CA 1
ATOM 3509 C C . PRO A 1 424 ? 15.404 16.929 36.709 1.00 72.75 424 PRO A C 1
ATOM 3511 O O . PRO A 1 424 ? 14.779 17.965 36.470 1.00 72.75 424 PRO A O 1
ATOM 3514 N N . GLU A 1 425 ? 16.252 16.800 37.734 1.00 65.12 425 GLU A N 1
ATOM 3515 C CA . GLU A 1 425 ? 16.475 17.823 38.773 1.00 65.12 425 GLU A CA 1
ATOM 3516 C C . GLU A 1 425 ? 16.614 19.221 38.153 1.00 65.12 425 GLU A C 1
ATOM 3518 O O . GLU A 1 425 ? 15.835 20.108 38.457 1.00 65.12 425 GLU A O 1
ATOM 3523 N N . ALA A 1 426 ? 17.468 19.373 37.134 1.00 68.00 426 ALA A N 1
ATOM 3524 C CA . ALA A 1 426 ? 17.678 20.638 36.425 1.00 68.00 426 ALA A CA 1
ATOM 3525 C C . ALA A 1 426 ? 16.416 21.215 35.750 1.00 68.00 426 ALA A C 1
ATOM 3527 O O . ALA A 1 426 ? 16.269 22.427 35.629 1.00 68.00 426 ALA A O 1
ATOM 3528 N N . THR A 1 427 ? 15.494 20.366 35.288 1.00 69.81 427 THR A N 1
ATOM 3529 C CA . THR A 1 427 ? 14.207 20.813 34.723 1.00 69.81 427 THR A CA 1
ATOM 3530 C C . THR A 1 427 ? 13.236 21.208 35.830 1.00 69.81 427 THR A C 1
ATOM 3532 O O . THR A 1 427 ? 12.513 22.188 35.672 1.00 69.81 427 THR A O 1
ATOM 3535 N N . ARG A 1 428 ? 13.237 20.481 36.956 1.00 68.56 428 ARG A N 1
ATOM 3536 C CA . ARG A 1 428 ? 12.445 20.818 38.144 1.00 68.56 428 ARG A CA 1
ATOM 3537 C C . ARG A 1 428 ? 12.923 22.136 38.759 1.00 68.56 428 ARG A C 1
ATOM 3539 O O . ARG A 1 428 ? 12.096 23.020 38.935 1.00 68.56 428 ARG A O 1
ATOM 3546 N N . THR A 1 429 ? 14.228 22.298 38.973 1.00 69.38 429 THR A N 1
ATOM 3547 C CA . THR A 1 429 ? 14.853 23.534 39.458 1.00 69.38 429 THR A CA 1
ATOM 3548 C C . THR A 1 429 ? 14.538 24.695 38.528 1.00 69.38 429 THR A C 1
ATOM 3550 O O . THR A 1 429 ? 14.025 25.695 38.990 1.00 69.38 429 THR A O 1
ATOM 3553 N N . ARG A 1 430 ? 14.683 24.541 37.206 1.00 69.25 430 ARG A N 1
ATOM 3554 C CA . ARG A 1 430 ? 14.361 25.612 36.247 1.00 69.25 430 ARG A CA 1
ATOM 3555 C C . ARG A 1 430 ? 12.875 25.998 36.217 1.00 69.25 430 ARG A C 1
ATOM 3557 O O . ARG A 1 430 ? 12.543 27.143 35.922 1.00 69.25 430 ARG A O 1
ATOM 3564 N N . LEU A 1 431 ? 11.970 25.047 36.454 1.00 69.06 431 LEU A N 1
ATOM 3565 C CA . LEU A 1 431 ? 10.536 25.328 36.589 1.00 69.06 431 LEU A CA 1
ATOM 3566 C C . LEU A 1 431 ? 10.231 26.029 37.917 1.00 69.06 431 LEU A C 1
ATOM 3568 O O . LEU A 1 431 ? 9.412 26.939 37.933 1.00 69.06 431 LEU A O 1
ATOM 3572 N N . GLN A 1 432 ? 10.905 25.635 38.998 1.00 66.88 432 GLN A N 1
ATOM 3573 C CA . GLN A 1 432 ? 10.787 26.263 40.313 1.00 66.88 432 GLN A CA 1
ATOM 3574 C C . GLN A 1 432 ? 11.387 27.672 40.331 1.00 66.88 432 GLN A C 1
ATOM 3576 O O . GLN A 1 432 ? 10.735 28.570 40.835 1.00 66.88 432 GLN A O 1
ATOM 3581 N N . GLU A 1 433 ? 12.552 27.880 39.716 1.00 66.44 433 GLU A N 1
ATOM 3582 C CA . GLU A 1 433 ? 13.191 29.186 39.513 1.00 66.44 433 GLU A CA 1
ATOM 3583 C C . GLU A 1 433 ? 12.300 30.101 38.675 1.00 66.44 433 GLU A C 1
ATOM 3585 O O . GLU A 1 433 ? 12.070 31.230 39.066 1.00 66.44 433 GLU A O 1
ATOM 3590 N N . LYS A 1 434 ? 11.694 29.605 37.585 1.00 58.00 434 LYS A N 1
ATOM 3591 C CA . LYS A 1 434 ? 10.709 30.390 36.822 1.00 58.00 434 LYS A CA 1
ATOM 3592 C C . LYS A 1 434 ? 9.454 30.736 37.621 1.00 58.00 434 LYS A C 1
ATOM 3594 O O . LYS A 1 434 ? 8.940 31.834 37.473 1.00 58.00 434 LYS A O 1
ATOM 3599 N N . MET A 1 435 ? 8.949 29.802 38.428 1.00 51.72 435 MET A N 1
ATOM 3600 C CA . MET A 1 435 ? 7.802 30.062 39.303 1.00 51.72 435 MET A CA 1
ATOM 3601 C C . MET A 1 435 ? 8.153 31.022 40.445 1.00 51.72 435 MET A C 1
ATOM 3603 O O . MET A 1 435 ? 7.273 31.7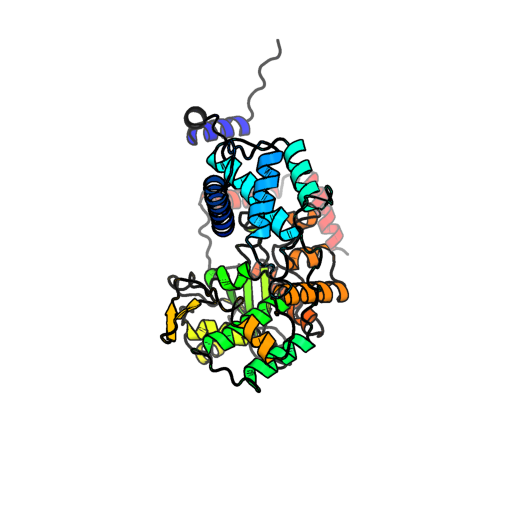40 40.902 1.00 51.72 435 MET A O 1
ATOM 3607 N N . TRP A 1 436 ? 9.406 31.034 40.909 1.00 46.56 436 TRP A N 1
ATOM 3608 C CA . TRP A 1 436 ? 9.903 31.969 41.919 1.00 46.56 436 TRP A CA 1
ATOM 3609 C C . TRP A 1 436 ? 10.205 33.346 41.323 1.00 46.56 436 TRP A C 1
ATOM 3611 O O . TRP A 1 436 ? 9.803 34.330 41.918 1.00 46.56 436 TRP A O 1
ATOM 3621 N N . ASP A 1 437 ? 10.767 33.440 40.117 1.00 50.22 437 ASP A N 1
ATOM 3622 C CA . ASP A 1 437 ? 10.924 34.709 39.388 1.00 50.22 437 ASP A CA 1
ATOM 3623 C C . ASP A 1 437 ? 9.556 35.360 39.088 1.00 50.22 437 ASP A C 1
ATOM 3625 O O . ASP A 1 437 ? 9.417 36.582 39.109 1.00 50.22 437 ASP A O 1
ATOM 3629 N N . GLU A 1 438 ? 8.516 34.556 38.834 1.00 50.12 438 GLU A N 1
ATOM 3630 C CA . GLU A 1 438 ? 7.130 35.023 38.666 1.00 50.12 438 GLU A CA 1
ATOM 3631 C C . GLU A 1 438 ? 6.438 35.369 40.002 1.00 50.12 438 GLU A C 1
ATOM 3633 O O . GLU A 1 438 ? 5.493 36.151 39.992 1.00 50.12 438 GLU A O 1
ATOM 3638 N N . ALA A 1 439 ? 6.906 34.843 41.140 1.00 48.06 439 ALA A N 1
ATOM 3639 C CA . ALA A 1 439 ? 6.360 35.134 42.473 1.00 48.06 439 ALA A CA 1
ATOM 3640 C C . ALA A 1 439 ? 7.088 36.290 43.194 1.00 48.06 439 ALA A C 1
ATOM 3642 O O . ALA A 1 439 ? 6.453 37.061 43.907 1.00 48.06 439 ALA A O 1
ATOM 3643 N N . ASP A 1 440 ? 8.393 36.466 42.969 1.00 44.75 440 ASP A N 1
ATOM 3644 C CA . ASP A 1 440 ? 9.201 37.582 43.489 1.00 44.75 440 ASP A CA 1
ATOM 3645 C C . ASP A 1 440 ? 9.081 38.853 42.621 1.00 44.75 440 ASP A C 1
ATOM 3647 O O . ASP A 1 440 ? 9.536 39.932 43.008 1.00 44.75 440 ASP A O 1
ATOM 3651 N N . SER A 1 441 ? 8.427 38.764 41.455 1.00 47.16 441 SER A N 1
ATOM 3652 C CA . SER A 1 441 ? 8.116 39.918 40.598 1.00 47.16 441 SER A CA 1
ATOM 3653 C C . SER A 1 441 ? 6.784 40.605 40.918 1.00 47.16 441 SER A C 1
ATOM 3655 O O . SER A 1 441 ? 6.469 41.604 40.270 1.00 47.16 441 SER A O 1
ATOM 3657 N N . ASP A 1 442 ? 6.081 40.209 41.988 1.00 47.12 442 ASP A N 1
ATOM 3658 C CA . ASP A 1 442 ? 4.930 40.956 42.539 1.00 47.12 442 ASP A CA 1
ATOM 3659 C C . ASP A 1 442 ? 5.293 42.401 42.976 1.00 47.12 442 ASP A C 1
ATOM 3661 O O . ASP A 1 442 ? 4.418 43.201 43.311 1.00 47.12 442 ASP A O 1
ATOM 3665 N N . GLY A 1 443 ? 6.580 42.779 42.919 1.00 52.31 443 GLY A N 1
ATOM 3666 C CA . GLY A 1 443 ? 7.069 44.146 43.122 1.00 52.31 443 GLY A CA 1
ATOM 3667 C C . GLY A 1 443 ? 7.952 44.736 42.011 1.00 52.31 443 GLY A C 1
ATOM 3668 O O . GLY A 1 443 ? 8.427 45.860 42.185 1.00 52.31 443 GLY A O 1
ATOM 3669 N N . GLN A 1 444 ? 8.201 44.049 40.888 1.00 52.78 444 GLN A N 1
ATOM 3670 C CA . GLN A 1 444 ? 9.014 44.597 39.786 1.00 52.78 444 GLN A CA 1
ATOM 3671 C C . GLN A 1 444 ? 8.198 44.764 38.505 1.00 52.78 444 GLN A C 1
ATOM 3673 O O . GLN A 1 444 ? 7.452 43.883 38.090 1.00 52.78 444 GLN A O 1
ATOM 3678 N N . GLU A 1 445 ? 8.342 45.927 37.861 1.00 48.22 445 GLU A N 1
ATOM 3679 C CA . GLU A 1 445 ? 7.628 46.241 36.627 1.00 48.22 445 GLU A CA 1
ATOM 3680 C C . GLU A 1 445 ? 7.848 45.165 35.557 1.00 48.22 445 GLU A C 1
ATOM 3682 O O . GLU A 1 445 ? 8.951 44.991 35.042 1.00 48.22 445 GLU A O 1
ATOM 3687 N N . LEU A 1 446 ? 6.758 44.491 35.177 1.00 52.00 446 LEU A N 1
ATOM 3688 C CA . LEU A 1 446 ? 6.734 43.550 34.060 1.00 52.00 446 LEU A CA 1
ATOM 3689 C C . LEU A 1 446 ? 7.385 44.161 32.801 1.00 52.00 446 LEU A C 1
ATOM 3691 O O . LEU A 1 446 ? 7.115 45.330 32.489 1.00 52.00 446 LEU A O 1
ATOM 3695 N N . PRO A 1 447 ? 8.159 43.375 32.023 1.00 56.66 447 PRO A N 1
ATOM 3696 C CA . PRO A 1 447 ? 8.647 43.793 30.714 1.00 56.66 447 PRO A CA 1
ATOM 3697 C C . PRO A 1 447 ? 7.492 44.336 29.865 1.00 56.66 447 PRO A C 1
ATOM 3699 O O . PRO A 1 447 ? 6.391 43.783 29.886 1.00 56.66 447 PRO A O 1
ATOM 3702 N N . GLN A 1 448 ? 7.725 45.412 29.115 1.00 51.19 448 GLN A N 1
ATOM 3703 C CA . GLN A 1 448 ? 6.678 46.156 28.399 1.00 51.19 448 GLN A CA 1
ATOM 3704 C C . GLN A 1 448 ? 5.802 45.269 27.489 1.00 51.19 448 GLN A C 1
ATOM 3706 O O . GLN A 1 448 ? 4.586 45.432 27.446 1.00 51.19 448 GLN A O 1
ATOM 3711 N N . ASP A 1 449 ? 6.403 44.243 26.885 1.00 50.19 449 ASP A N 1
ATOM 3712 C CA . ASP A 1 449 ? 5.740 43.229 26.053 1.00 50.19 449 ASP A CA 1
ATOM 3713 C C . ASP A 1 449 ? 4.834 42.255 26.851 1.00 50.19 449 ASP A C 1
ATOM 3715 O O . ASP A 1 449 ? 3.820 41.766 26.349 1.00 50.19 449 ASP A O 1
ATOM 3719 N N . SER A 1 450 ? 5.137 41.997 28.129 1.00 49.25 450 SER A N 1
ATOM 3720 C CA . SER A 1 450 ? 4.231 41.271 29.038 1.00 49.25 450 SER A CA 1
ATOM 3721 C C . SER A 1 450 ? 3.078 42.154 29.516 1.00 49.25 450 SER A C 1
ATOM 3723 O O . SER A 1 450 ? 1.954 41.667 29.614 1.00 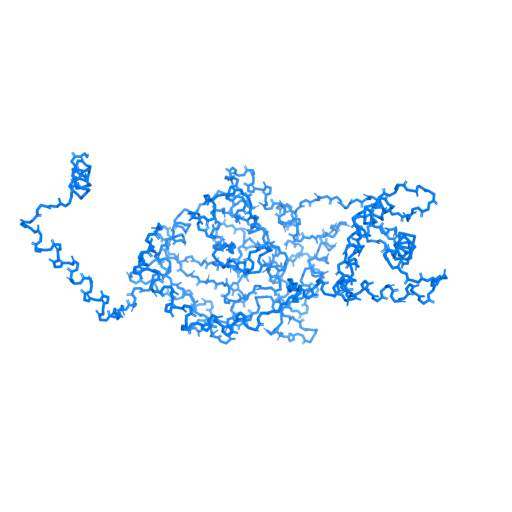49.25 450 SER A O 1
ATOM 3725 N N . LYS A 1 451 ? 3.307 43.455 29.760 1.00 54.38 451 LYS A N 1
ATOM 3726 C CA . LYS A 1 451 ? 2.237 44.405 30.137 1.00 54.38 451 LYS A CA 1
ATOM 3727 C C . LYS A 1 451 ? 1.208 44.577 29.018 1.00 54.38 451 LYS A C 1
ATOM 3729 O O . LYS A 1 451 ? 0.012 44.641 29.292 1.00 54.38 451 LYS A O 1
ATOM 3734 N N . GLU A 1 452 ? 1.655 44.636 27.766 1.00 59.12 452 GLU A N 1
ATOM 3735 C CA . GLU A 1 452 ? 0.769 44.721 26.599 1.00 59.12 452 GLU A CA 1
ATOM 3736 C C . GLU A 1 452 ? -0.038 43.433 26.396 1.00 59.12 452 GLU A C 1
ATOM 3738 O O . GLU A 1 452 ? -1.246 43.496 26.155 1.00 59.12 452 GLU A O 1
ATOM 3743 N N . ARG A 1 453 ? 0.585 42.263 26.592 1.00 58.19 453 ARG A N 1
ATOM 3744 C CA . ARG A 1 453 ? -0.117 40.971 26.554 1.00 58.19 453 ARG A CA 1
ATOM 3745 C C . ARG A 1 453 ? -1.134 40.818 27.680 1.00 58.19 453 ARG A C 1
ATOM 3747 O O . ARG A 1 453 ? -2.252 40.386 27.410 1.00 58.19 453 ARG A O 1
ATOM 3754 N N . GLN A 1 454 ? -0.786 41.209 28.905 1.00 56.38 454 GLN A N 1
ATOM 3755 C CA . GLN A 1 454 ? -1.699 41.147 30.047 1.00 56.38 454 GLN A CA 1
ATOM 3756 C C . GLN A 1 454 ? -2.889 42.101 29.862 1.00 56.38 454 GLN A C 1
ATOM 3758 O O . GLN A 1 454 ? -4.030 41.678 30.012 1.00 56.38 454 GLN A O 1
ATOM 3763 N N . LYS A 1 455 ? -2.654 43.339 29.395 1.00 65.62 455 LYS A N 1
ATOM 3764 C CA . LYS A 1 455 ? -3.731 44.279 29.027 1.00 65.62 455 LYS A CA 1
ATOM 3765 C C . LYS A 1 455 ? -4.648 43.728 27.933 1.00 65.62 455 LYS A C 1
ATOM 3767 O O . LYS A 1 455 ? -5.857 43.930 28.001 1.00 65.62 455 LYS A O 1
ATOM 3772 N N . GLY A 1 456 ? -4.092 43.024 26.946 1.00 65.25 456 GLY A N 1
ATOM 3773 C CA . GLY A 1 456 ? -4.877 42.344 25.914 1.00 65.25 456 GLY A CA 1
ATOM 3774 C C . GLY A 1 456 ? -5.753 41.218 26.474 1.00 65.25 456 GLY A C 1
ATOM 3775 O O . GLY A 1 456 ? -6.917 41.107 26.095 1.00 65.25 456 GLY A O 1
ATOM 3776 N N . TYR A 1 457 ? -5.219 40.422 27.405 1.00 57.31 457 TYR A N 1
ATOM 3777 C CA . TYR A 1 457 ? -5.961 39.356 28.087 1.00 57.31 457 TYR A CA 1
ATOM 3778 C C . TYR A 1 457 ? -7.066 39.894 29.004 1.00 57.31 457 TYR A C 1
ATOM 3780 O O . TYR A 1 457 ? -8.179 39.370 28.987 1.00 57.31 457 TYR A O 1
ATOM 3788 N N . ASP A 1 458 ? -6.789 40.948 29.771 1.00 66.88 458 ASP A N 1
ATOM 3789 C CA . ASP A 1 458 ? -7.753 41.538 30.702 1.00 66.88 458 ASP A CA 1
ATOM 3790 C C . ASP A 1 458 ? -8.890 42.260 29.963 1.00 66.88 458 ASP A C 1
ATOM 3792 O O . ASP A 1 458 ? -10.046 42.162 30.370 1.00 66.88 458 ASP A O 1
ATOM 3796 N N . HIS A 1 459 ? -8.594 42.898 28.823 1.00 63.38 459 HIS A N 1
ATOM 3797 C CA . HIS A 1 459 ? -9.611 43.473 27.937 1.00 63.38 459 HIS A CA 1
ATOM 3798 C C . HIS A 1 459 ? -10.554 42.403 27.362 1.00 63.38 459 HIS A C 1
ATOM 3800 O O . HIS A 1 459 ? -11.755 42.634 27.260 1.00 63.38 459 HIS A O 1
ATOM 3806 N N . TRP A 1 460 ? -10.026 41.218 27.038 1.00 52.12 460 TRP A N 1
ATOM 3807 C CA . TRP A 1 460 ? -10.813 40.077 26.553 1.00 52.12 460 TRP A CA 1
ATOM 3808 C C . TRP A 1 460 ? -11.656 39.399 27.635 1.00 52.12 460 TRP A C 1
ATOM 3810 O O . TRP A 1 460 ? -12.645 38.757 27.314 1.00 52.12 460 TRP A O 1
ATOM 3820 N N . ARG A 1 461 ? -11.268 39.507 28.909 1.00 50.97 461 ARG A N 1
ATOM 3821 C CA . ARG A 1 461 ? -12.009 38.929 30.044 1.00 50.97 461 ARG A CA 1
ATOM 3822 C C . ARG A 1 461 ? -13.214 39.761 30.484 1.00 50.97 461 ARG A C 1
ATOM 3824 O O . ARG A 1 461 ? -14.029 39.263 31.254 1.00 50.97 461 ARG A O 1
ATOM 3831 N N . GLN A 1 462 ? -13.262 41.028 30.079 1.00 57.22 462 GLN A N 1
ATOM 3832 C CA . GLN A 1 462 ? -14.317 41.981 30.436 1.00 57.22 462 GLN A CA 1
ATOM 3833 C C . GLN A 1 462 ? -15.371 42.159 29.327 1.00 57.22 462 GLN A C 1
ATOM 3835 O O . GLN A 1 462 ? -16.330 42.903 29.529 1.00 57.22 462 GLN A O 1
ATOM 3840 N N . GLN A 1 463 ? -15.196 41.485 28.186 1.00 46.78 463 GLN A N 1
ATOM 3841 C CA . GLN A 1 463 ? -16.216 41.276 27.152 1.00 46.78 463 GLN A CA 1
ATOM 3842 C C . GLN A 1 463 ? -16.778 39.862 27.285 1.00 46.78 463 GLN A C 1
ATOM 3844 O O . GLN A 1 463 ? -17.984 39.695 27.002 1.00 46.78 463 GLN A O 1
#

Sequence (463 aa):
MPLPFEKSGRDLERDLLRRARGYTQKIQSTTSTIVRKPIASGTQNHYENMLREWDNFIDEYEGVPDPTNVKTAKDFVLYFSTGRKGRNEANGPLTVSYTYAAWKWFMAAWSRKHYISFVKSHQDTVKNFIEGGEASSAPTLSRKTRPRRNFTLEDFDQCVKQLWQNDWHDYIHERYRVGLQLLLLLHCNTSGRRGEYEKELTYANITIALVWLKDKDQPQIIIDFRRTKAKGLQNFEREQPQHMLYELVDLPFYFNSVAFFMAAVLADGVLRDYHTWDAICAIPKPTQRKHIILEYDPEKGQWPVFPRSLRTGCIDHTRPSTSLTSNALLYLGFRTGFRENLTLHAARREALLKVDNFGYSCDQRMRFAGHTNPHTYRRSYQPSMSMVDGQATFFDYEPNNDELHQLHRGYSWARNPCHQPNLPEATRTRLQEKMWDEADSDGQELPQDSKERQKGYDHWRQQ

Organism: NCBI:txid191047

Foldseek 3Di:
DDDPDDQDPVRVVVVVVCVVVPVVVVVVPDDPDDDDDDDDPVLVVLLVVLVVLLVVCVVVDDDDQDCLDLVNVLSSLQSVFVVDADPPDDRHTAALVVSLVSSVSPQVSCCVVPVDHHDPVSNVSSNVLSVCVPVPRRHPHDNDDDDQAFCAPVNLVLLVCCLPPVDPDDDLDCLLSLVLLLLLLCCQFQLDAPCLAQFPAFLLQKWWKFFADPPDPFTKIKIKGWSCPQPPCVVPRQQTAIEMAIADPVDPPSNGSVVSLVVLCLVLCFFDPANDPVSVRPDDQDPPARMDITHTDPVRRGFHSAFDQDSVRDTDRVGGHPDSFVPVQQVSCVSSPHPDGDHSNSSSVLLLVLLVVVPDDPLLSCLSNSHDDDDDCSRPPDGSYRPDRSSCSRNVHDDDPPVVSVCVPDPSVVDDPVDPDPDDPVRVVVVVVVVVVVVVCVPPDDDPVVVVVVVVVVVVVVD

Mean predicted aligned error: 11.62 Å

Secondary structure (DSSP, 8-state):
-PPPPPPPHHHHHHHHHHHHTTHHHHHHT--SS--PPP--HHHHHHHHHHHHHHHHHHHH-SS---TTSHHHHHHHHHHHHHT---SSSTTPPPBHHHHHHHHHHHHHHHHHHHS----HHHHHHHHHHHTTSSTTTS---B-PPPP-----HHHHHHHHHIIIII--PPPSSHHHHHHHHHHHHHHHHH---HHHHHTT-BGGGEEEEEE--TT-SSPEEEEEEE-TT-TTTTT-GGGS-EEEEE--SSS-GGG-HHHHHHHHHHHHT-BSS--SHHHHHTPPPPTT-SEEEEPBPTTTTTSBSSEEEPTTS-EEEEEE-SSIIIIIHHHHHHHTT-SS---HHHHHHHHHHHHHHTT--HHHHHHHHT---S-THHHHTS-SB----HHHHHTT-----HHHHHHHHSGGGG--TT------HHHHHHHHHHHHHHHGGGGSPPPHHHHHHHHHHHHHH--

InterPro domains:
  IPR021842 Protein of unknown function DUF3435 [PF11917] (154-433)

Radius of gyration: 29.53 Å; Cα contacts (8 Å, |Δi|>4): 529; chains: 1; bounding box: 68×73×85 Å